Protein 4OIY (pdb70)

CATH classification: 1.10.220.20 (+1 more: 1.10.1000.11)

Organism: Saccharomyces cerevisiae (strain ATCC 204508 / S288c) (NCBI:txid559292)

InterPro domains:
  IPR000904 Sec7 domain [PF01369] (827-1010)
  IPR000904 Sec7 domain [PS50190] (820-1008)
  IPR000904 Sec7 domain [SM00222] (824-1010)
  IPR000904 Sec7 domain [cd00171] (827-1010)
  IPR015403 Mon2/Sec7/BIG1-like, HDS [PF09324] (1369-1449)
  IPR016024 Armadillo-type fold [SSF48371] (1346-1690)
  IPR023394 Sec7, C-terminal domain superfamily [G3DSA:1.10.1000.11] (903-1023)
  IPR032629 Mon2/Sec7/BIG1-like, dimerisation and cyclophilin-binding domain [PF16213] (226-427)
  IPR032691 Mon2/Sec7/BIG1-like, HUS domain [PF12783] (497-663)
  IPR035999 Sec7 domain superfamily [SSF48425] (818-1012)
  IPR046455 Sec7/BIG1-like, C-terminal domain [PF20252] (1823-1999)

Sequence (370 aa):
GSLKLRKTALSECIAIFNNKPKKAIPVLIKKGFLKDDSPISIAKWLLETEGLDMAAVGDYLGEGDDKNIAIMHAFVDEFDFTGMSIVDALRSFLQSFRLPGEGQKIDRFMLKFAERFVDQNPGVFSKADTAYVLSSYSLIMLNTDLHSSQIKNKMSLQEFLENNEGIDNGRDLPRDFLEGLFNEIANNEIRKTALSECIAIFNNKPKKAIPVLIKKGFLKDDSPISIAKWLLETEGLDMAAVGDYLGEGDDKNIAIMHAFVDEFDFTGMSIVDALRSFLQSFRLPGEGQKIDRFMLKFAERFVDQNPGVFSKADTAYVLSYSLIMLNTDLHSKNKMSLQEFLENNEGIDNGRDLPRDFLEGLFNEIANNEI

Radius of gyration: 22.68 Å; Cα contacts (8 Å, |Δi|>4): 488; chains: 2; bounding box: 66×49×53 Å

Structure (mmCIF, N/CA/C/O backbone):
data_4OIY
#
_entry.id   4OIY
#
_cell.length_a   48.647
_cell.length_b   68.961
_cell.length_c   59.605
_cell.angle_alpha   90.00
_cell.angle_beta   106.74
_cell.angle_gamma   90.00
#
_symmetry.space_group_name_H-M   'P 1 21 1'
#
loop_
_entity.id
_entity.type
_entity.pdbx_description
1 polymer 'Protein transport protein SEC7'
2 non-polymer 'MAGNESIUM ION'
3 water water
#
loop_
_atom_site.group_PDB
_atom_site.id
_atom_site.type_symbol
_atom_site.label_atom_id
_atom_site.label_alt_id
_atom_site.label_comp_id
_atom_site.label_asym_id
_atom_site.label_entity_id
_atom_site.label_seq_id
_atom_site.pdbx_PDB_ins_code
_atom_site.Cartn_x
_atom_site.Cartn_y
_atom_site.Cartn_z
_atom_site.occupancy
_atom_site.B_iso_or_equiv
_atom_site.auth_seq_id
_atom_site.auth_comp_id
_atom_site.auth_asym_id
_atom_site.auth_atom_id
_atom_site.pdbx_PDB_model_num
ATOM 1 N N . GLY A 1 3 ? -26.003 -2.336 16.085 1.00 32.34 822 GLY A N 1
ATOM 2 C CA . GLY A 1 3 ? -26.785 -1.209 15.482 1.00 31.98 822 GLY A CA 1
ATOM 3 C C . GLY A 1 3 ? -28.096 -0.947 16.209 1.00 31.21 822 GLY A C 1
ATOM 4 O O . GLY A 1 3 ? -28.080 -0.676 17.409 1.00 31.98 822 GLY A O 1
ATOM 5 N N . SER A 1 4 ? -29.238 -0.994 15.515 1.00 30.22 823 SER A N 1
ATOM 6 C CA . SER A 1 4 ? -29.324 -1.216 14.065 1.00 29.86 823 SER A CA 1
ATOM 7 C C . SER A 1 4 ? -29.111 0.070 13.268 1.00 29.91 823 SER A C 1
ATOM 8 O O . SER A 1 4 ? -28.939 0.023 12.044 1.00 29.64 823 SER A O 1
ATOM 11 N N . LEU A 1 5 ? -29.150 1.212 13.959 1.00 30.13 824 LEU A N 1
ATOM 12 C CA . LEU A 1 5 ? -28.827 2.508 13.369 1.00 30.46 824 LEU A CA 1
ATOM 13 C C . LEU A 1 5 ? -27.545 3.047 14.002 1.00 30.32 824 LEU A C 1
ATOM 14 O O . LEU A 1 5 ? -27.573 3.995 14.796 1.00 32.50 824 LEU A O 1
ATOM 19 N N . LYS A 1 6 ? -26.435 2.386 13.683 1.00 28.63 825 LYS A N 1
ATOM 20 C CA . LYS A 1 6 ? -25.101 2.917 13.915 1.00 27.40 825 LYS A CA 1
ATOM 21 C C . LYS A 1 6 ? -24.522 3.332 12.568 1.00 25.04 825 LYS A C 1
ATOM 22 O O . LYS A 1 6 ? -25.064 2.986 11.514 1.00 25.41 825 LYS A O 1
ATOM 28 N N . LEU A 1 7 ? -23.423 4.073 12.599 1.00 22.39 826 LEU A N 1
ATOM 29 C CA . LEU A 1 7 ? -22.789 4.547 11.368 1.00 21.33 826 LEU A CA 1
ATOM 30 C C . LEU A 1 7 ? -22.371 3.386 10.465 1.00 19.73 826 LEU A C 1
ATOM 31 O O . LEU A 1 7 ? -21.884 2.355 10.937 1.00 21.10 826 LEU A O 1
ATOM 36 N N . ARG A 1 8 ? -22.561 3.574 9.165 1.00 17.27 827 ARG A N 1
ATOM 37 C CA . ARG A 1 8 ? -22.100 2.622 8.162 1.00 16.53 827 ARG A CA 1
ATOM 38 C C . ARG A 1 8 ? -20.777 3.113 7.580 1.00 16.01 827 ARG A C 1
ATOM 39 O O . ARG A 1 8 ? -20.602 4.300 7.322 1.00 15.93 827 ARG A O 1
ATOM 47 N N . LYS A 1 9 ? -19.844 2.191 7.370 1.00 16.06 828 LYS A N 1
ATOM 48 C CA . LYS A 1 9 ? -18.569 2.508 6.736 1.00 16.13 828 LYS A CA 1
ATOM 49 C C . LYS A 1 9 ? -18.713 2.466 5.222 1.00 15.01 828 LYS A C 1
ATOM 50 O O . LYS A 1 9 ? -19.475 1.659 4.694 1.00 14.83 828 LYS A O 1
ATOM 56 N N . THR A 1 10 ? -17.968 3.313 4.511 1.00 14.41 829 THR A N 1
ATOM 57 C CA . THR A 1 10 ? -17.869 3.185 3.063 1.00 14.41 829 THR A CA 1
ATOM 58 C C . THR A 1 10 ? -17.168 1.875 2.707 1.00 14.52 829 THR A C 1
ATOM 59 O O . THR A 1 10 ? -16.461 1.296 3.535 1.00 14.64 829 THR A O 1
ATOM 63 N N . ALA A 1 11 ? -17.367 1.428 1.473 1.00 14.83 830 ALA A N 1
ATOM 64 C CA . ALA A 1 11 ? -16.697 0.242 0.946 1.00 14.92 830 ALA A CA 1
ATOM 65 C C . ALA A 1 11 ? -15.175 0.391 1.010 1.00 14.80 830 ALA A C 1
ATOM 66 O O . ALA A 1 11 ? -14.470 -0.550 1.384 1.00 14.88 830 ALA A O 1
ATOM 68 N N . LEU A 1 12 ? -14.677 1.572 0.655 1.00 14.08 831 LEU A N 1
ATOM 69 C CA . LEU A 1 12 ? -13.239 1.851 0.717 1.00 13.66 831 LEU A CA 1
ATOM 70 C C . LEU A 1 12 ? -12.728 1.787 2.151 1.00 13.85 831 LEU A C 1
ATOM 71 O O . LEU A 1 12 ? -11.657 1.242 2.394 1.00 13.17 831 LEU A O 1
ATOM 76 N N . SER A 1 13 ? -13.475 2.349 3.097 1.00 14.09 832 SER A N 1
ATOM 77 C CA . SER A 1 13 ? -13.057 2.321 4.501 1.00 14.87 832 SER A CA 1
ATOM 78 C C . SER A 1 13 ? -12.997 0.891 5.035 1.00 14.63 832 SER A C 1
ATOM 79 O O . SER A 1 13 ? -12.099 0.542 5.794 1.00 13.32 832 SER A O 1
ATOM 82 N N . GLU A 1 14 ? -13.933 0.052 4.607 1.00 14.84 833 GLU A N 1
ATOM 83 C CA . GLU A 1 14 ? -13.890 -1.368 4.950 1.00 15.58 833 GLU A CA 1
ATOM 84 C C . GLU A 1 14 ? -12.617 -2.034 4.419 1.00 14.70 833 GLU A C 1
ATOM 85 O O . GLU A 1 14 ? -11.982 -2.800 5.140 1.00 14.60 833 GLU A O 1
ATOM 91 N N . CYS A 1 15 ? -12.240 -1.722 3.182 1.00 14.29 834 CYS A N 1
ATOM 92 C CA . CYS A 1 15 ? -11.008 -2.259 2.579 1.00 14.49 834 CYS A CA 1
ATOM 93 C C . CYS A 1 15 ? -9.748 -1.765 3.292 1.00 13.17 834 CYS A C 1
ATOM 94 O O . CYS A 1 15 ? -8.769 -2.505 3.428 1.00 12.44 834 CYS A O 1
ATOM 97 N N . ILE A 1 16 ? -9.770 -0.509 3.728 1.00 12.05 835 ILE A N 1
ATOM 98 C CA . ILE A 1 16 ? -8.652 0.069 4.475 1.00 11.56 835 ILE A CA 1
ATOM 99 C C . ILE A 1 16 ? -8.506 -0.648 5.820 1.00 11.45 835 ILE A C 1
ATOM 100 O O . ILE A 1 16 ? -7.391 -0.926 6.268 1.00 10.76 835 ILE A O 1
ATOM 105 N N . ALA A 1 17 ? -9.627 -0.968 6.452 1.00 11.27 836 ALA A N 1
ATOM 106 C CA . ALA A 1 17 ? -9.589 -1.730 7.701 1.00 11.36 836 ALA A CA 1
ATOM 107 C C . ALA A 1 17 ? -8.977 -3.113 7.485 1.00 11.57 836 ALA A C 1
ATOM 108 O O . ALA A 1 17 ? -8.170 -3.572 8.304 1.00 11.51 836 ALA A O 1
ATOM 110 N N . ILE A 1 18 ? -9.341 -3.764 6.383 1.00 11.43 837 ILE A N 1
ATOM 111 C CA . ILE A 1 18 ? -8.764 -5.070 6.048 1.00 11.63 837 ILE A CA 1
ATOM 112 C C . ILE A 1 18 ? -7.259 -4.911 5.846 1.00 11.19 837 ILE A C 1
ATOM 113 O O . ILE A 1 18 ? -6.477 -5.713 6.355 1.00 10.98 837 ILE A O 1
ATOM 118 N N . PHE A 1 19 ? -6.853 -3.865 5.134 1.00 10.60 838 PHE A N 1
ATOM 119 C CA . PHE A 1 19 ? -5.423 -3.633 4.888 1.00 10.32 838 PHE A CA 1
ATOM 120 C C . PHE A 1 19 ? -4.664 -3.446 6.192 1.00 10.12 838 PHE A C 1
ATOM 121 O O . PHE A 1 19 ? -3.592 -4.006 6.381 1.00 10.25 838 PHE A O 1
ATOM 129 N N . ASN A 1 20 ? -5.205 -2.629 7.084 1.00 10.01 839 ASN A N 1
ATOM 130 C CA . ASN A 1 20 ? -4.511 -2.316 8.324 1.00 10.40 839 ASN A CA 1
ATOM 131 C C . ASN A 1 20 ? -4.392 -3.538 9.227 1.00 11.21 839 ASN A C 1
ATOM 132 O O . ASN A 1 20 ? -3.467 -3.623 10.031 1.00 11.76 839 ASN A O 1
ATOM 137 N N . ASN A 1 21 ? -5.319 -4.477 9.083 1.00 12.10 840 ASN A N 1
ATOM 138 C CA . ASN A 1 21 ? -5.270 -5.734 9.816 1.00 13.34 840 ASN A CA 1
ATOM 139 C C . ASN A 1 21 ? -4.276 -6.717 9.189 1.00 13.42 840 ASN A C 1
ATOM 140 O O . ASN A 1 21 ? -3.510 -7.375 9.897 1.00 13.39 840 ASN A O 1
ATOM 145 N N . LYS A 1 22 ? -4.314 -6.841 7.866 1.00 13.86 841 LYS A N 1
ATOM 146 C CA . LYS A 1 22 ? -3.407 -7.743 7.166 1.00 14.54 841 LYS A CA 1
ATOM 147 C C . LYS A 1 22 ? -3.254 -7.284 5.729 1.00 13.90 841 LYS A C 1
ATOM 148 O O . LYS A 1 22 ? -4.077 -7.620 4.888 1.00 13.93 841 LYS A O 1
ATOM 154 N N . PRO A 1 23 ? -2.194 -6.517 5.450 1.00 13.63 842 PRO A N 1
ATOM 155 C CA . PRO A 1 23 ? -2.003 -5.925 4.129 1.00 13.85 842 PRO A CA 1
ATOM 156 C C . PRO A 1 23 ? -2.169 -6.872 2.941 1.00 15.61 842 PRO A C 1
ATOM 157 O O . PRO A 1 23 ? -2.873 -6.534 1.993 1.00 14.90 842 PRO A O 1
ATOM 161 N N . LYS A 1 24 ? -1.547 -8.045 2.988 1.00 17.99 843 LYS A N 1
ATOM 162 C CA . LYS A 1 24 ? -1.607 -8.962 1.841 1.00 20.38 843 LYS A CA 1
ATOM 163 C C . LYS A 1 24 ? -3.035 -9.441 1.549 1.00 21.26 843 LYS A C 1
ATOM 164 O O . LYS A 1 24 ? -3.385 -9.690 0.398 1.00 22.11 843 LYS A O 1
ATOM 170 N N . LYS A 1 25 ? -3.857 -9.547 2.590 1.00 21.72 844 LYS A N 1
ATOM 171 C CA . LYS A 1 25 ? -5.258 -9.951 2.449 1.00 22.30 844 LYS A CA 1
ATOM 172 C C . LYS A 1 25 ? -6.108 -8.891 1.741 1.00 21.74 844 LYS A C 1
ATOM 173 O O . LYS A 1 25 ? -7.127 -9.218 1.129 1.00 21.43 844 LYS A O 1
ATOM 179 N N . ALA A 1 26 ? -5.702 -7.625 1.828 1.00 20.56 845 ALA A N 1
ATOM 180 C CA . ALA A 1 26 ? -6.479 -6.535 1.241 1.00 20.36 845 ALA A CA 1
ATOM 181 C C . ALA A 1 26 ? -6.317 -6.444 -0.271 1.00 19.99 845 ALA A C 1
ATOM 182 O O . ALA A 1 26 ? -7.212 -5.947 -0.954 1.00 19.24 845 ALA A O 1
ATOM 184 N N . ILE A 1 27 ? -5.173 -6.895 -0.790 1.00 19.99 846 ILE A N 1
ATOM 185 C CA . ILE A 1 27 ? -4.872 -6.707 -2.211 1.00 20.20 846 ILE A CA 1
ATOM 186 C C . ILE A 1 27 ? -5.927 -7.414 -3.066 1.00 20.32 846 ILE A C 1
ATOM 187 O O . ILE A 1 27 ? -6.581 -6.753 -3.869 1.00 19.08 846 ILE A O 1
ATOM 192 N N . PRO A 1 28 ? -6.129 -8.741 -2.861 1.00 21.11 847 PRO A N 1
ATOM 193 C CA . PRO A 1 28 ? -7.151 -9.421 -3.662 1.00 22.08 847 PRO A CA 1
ATOM 194 C C . PRO A 1 28 ? -8.573 -8.926 -3.417 1.00 21.93 847 PRO A C 1
ATOM 195 O O . PRO A 1 28 ? -9.419 -9.125 -4.283 1.00 23.11 847 PRO A O 1
ATOM 199 N N . VAL A 1 29 ? -8.840 -8.313 -2.261 1.00 21.83 848 VAL A N 1
ATOM 200 C CA . VAL A 1 29 ? -10.154 -7.716 -1.970 1.00 21.62 848 VAL A CA 1
ATOM 201 C C . VAL A 1 29 ? -10.336 -6.358 -2.651 1.00 21.23 848 VAL A C 1
ATOM 202 O O . VAL A 1 29 ? -11.422 -6.038 -3.129 1.00 21.23 848 VAL A O 1
ATOM 206 N N . LEU A 1 30 ? -9.277 -5.549 -2.679 1.00 20.27 849 LEU A N 1
ATOM 207 C CA . LEU A 1 30 ? -9.308 -4.263 -3.369 1.00 20.23 849 LEU A CA 1
ATOM 208 C C . LEU A 1 30 ? -9.550 -4.421 -4.875 1.00 20.51 849 LEU A C 1
ATOM 209 O O . LEU A 1 30 ? -10.246 -3.607 -5.475 1.00 20.89 849 LEU A O 1
ATOM 214 N N . ILE A 1 31 ? -8.964 -5.461 -5.469 1.00 22.06 850 ILE A N 1
ATOM 215 C CA . ILE A 1 31 ? -9.140 -5.738 -6.900 1.00 23.13 850 ILE A CA 1
ATOM 216 C C . ILE A 1 31 ? -10.571 -6.223 -7.153 1.00 23.97 850 ILE A C 1
ATOM 217 O O . ILE A 1 31 ? -11.262 -5.694 -8.019 1.00 24.19 850 ILE A O 1
ATOM 222 N N . LYS A 1 32 ? -11.003 -7.215 -6.374 1.00 25.38 851 LYS A N 1
ATOM 223 C CA . LYS A 1 32 ? -12.378 -7.738 -6.405 1.00 26.67 851 LYS A CA 1
ATOM 224 C C . LYS A 1 32 ? -13.401 -6.607 -6.400 1.00 27.14 851 LYS A C 1
ATOM 225 O O . LYS A 1 32 ? -14.345 -6.615 -7.191 1.00 27.16 851 LYS A O 1
ATOM 231 N N . LYS A 1 33 ? -13.197 -5.632 -5.516 1.00 27.94 852 LYS A N 1
ATOM 232 C CA . LYS A 1 33 ? -14.138 -4.525 -5.347 1.00 29.15 852 LYS A CA 1
ATOM 233 C C . LYS A 1 33 ? -13.879 -3.334 -6.273 1.00 29.05 852 LYS A C 1
ATOM 234 O O . LYS A 1 33 ? -14.634 -2.364 -6.254 1.00 30.28 852 LYS A O 1
ATOM 240 N N . GLY A 1 34 ? -12.819 -3.406 -7.077 1.00 29.11 853 GLY A N 1
ATOM 241 C CA . GLY A 1 34 ? -12.550 -2.402 -8.105 1.00 28.45 853 GLY A CA 1
ATOM 242 C C . GLY A 1 34 ? -11.739 -1.194 -7.667 1.00 28.98 853 GLY A C 1
ATOM 243 O O . GLY A 1 34 ? -11.571 -0.247 -8.439 1.00 28.99 853 GLY A O 1
ATOM 244 N N . PHE A 1 35 ? -11.232 -1.216 -6.438 1.00 28.06 854 PHE A N 1
ATOM 245 C CA . PHE A 1 35 ? -10.415 -0.111 -5.926 1.00 28.32 854 PHE A CA 1
ATOM 246 C C . PHE A 1 35 ? -8.972 -0.188 -6.411 1.00 28.54 854 PHE A C 1
ATOM 247 O O . PHE A 1 35 ? -8.245 0.803 -6.351 1.00 29.63 854 PHE A O 1
ATOM 255 N N . LEU A 1 36 ? -8.572 -1.365 -6.884 1.00 27.86 855 LEU A N 1
ATOM 256 C CA . LEU A 1 36 ? -7.208 -1.618 -7.326 1.00 27.59 855 LEU A CA 1
ATOM 257 C C . LEU A 1 36 ? -7.236 -2.319 -8.683 1.00 28.16 855 LEU A C 1
ATOM 258 O O . LEU A 1 36 ? -7.898 -3.345 -8.850 1.00 28.61 855 LEU A O 1
ATOM 263 N N . LYS A 1 37 ? -6.516 -1.755 -9.649 1.00 29.17 856 LYS A N 1
ATOM 264 C CA . LYS A 1 37 ? -6.525 -2.250 -11.028 1.00 29.42 856 LYS A CA 1
ATOM 265 C C . LYS A 1 37 ? -6.054 -3.700 -11.115 1.00 28.31 856 LYS A C 1
ATOM 266 O O . LYS A 1 37 ? -6.700 -4.543 -11.741 1.00 28.38 856 LYS A O 1
ATOM 272 N N . ASP A 1 38 ? -4.917 -3.974 -10.487 1.00 26.14 857 ASP A N 1
ATOM 273 C CA . ASP A 1 38 ? -4.323 -5.302 -10.487 1.00 24.97 857 ASP A CA 1
ATOM 274 C C . ASP A 1 38 ? -3.305 -5.376 -9.350 1.00 23.51 857 ASP A C 1
ATOM 275 O O . ASP A 1 38 ? -3.175 -4.424 -8.577 1.00 22.97 857 ASP A O 1
ATOM 280 N N . ASP A 1 39 ? -2.592 -6.491 -9.240 1.00 22.73 858 ASP A N 1
ATOM 281 C CA . ASP A 1 39 ? -1.597 -6.650 -8.177 1.00 21.82 858 ASP A CA 1
ATOM 282 C C . ASP A 1 39 ? -0.159 -6.371 -8.639 1.00 19.99 858 ASP A C 1
ATOM 283 O O . ASP A 1 39 ? 0.789 -6.872 -8.045 1.00 20.50 858 ASP A O 1
ATOM 288 N N . SER A 1 40 ? 0.006 -5.562 -9.683 1.00 19.03 859 SER A N 1
ATOM 289 C CA . SER A 1 40 ? 1.342 -5.176 -10.128 1.00 18.22 859 SER A CA 1
ATOM 290 C C . SER A 1 40 ? 1.973 -4.254 -9.085 1.00 17.41 859 SER A C 1
ATOM 291 O O . SER A 1 40 ? 1.254 -3.550 -8.376 1.00 17.08 859 SER A O 1
ATOM 294 N N . PRO A 1 41 ? 3.313 -4.260 -8.984 1.00 16.83 860 PRO A N 1
ATOM 295 C CA . PRO A 1 41 ? 3.971 -3.408 -7.990 1.00 16.12 860 PRO A CA 1
ATOM 296 C C . PRO A 1 41 ? 3.575 -1.944 -8.103 1.00 15.53 860 PRO A C 1
ATOM 297 O O . PRO A 1 41 ? 3.311 -1.298 -7.090 1.00 14.36 860 PRO A O 1
ATOM 301 N N . ILE A 1 42 ? 3.518 -1.421 -9.323 1.00 14.90 861 ILE A N 1
ATOM 302 C CA . ILE A 1 42 ? 3.186 -0.015 -9.524 1.00 15.37 861 ILE A CA 1
ATOM 303 C C . ILE A 1 42 ? 1.747 0.307 -9.093 1.00 14.86 861 ILE A C 1
ATOM 304 O O . ILE A 1 42 ? 1.514 1.329 -8.444 1.00 14.46 861 ILE A O 1
ATOM 309 N N . SER A 1 43 ? 0.794 -0.564 -9.423 1.00 14.49 862 SER A N 1
ATOM 310 C CA . SER A 1 43 ? -0.592 -0.343 -9.020 1.00 14.33 862 SER A CA 1
ATOM 311 C C . SER A 1 43 ? -0.721 -0.296 -7.505 1.00 12.84 862 SER A C 1
ATOM 312 O O . SER A 1 43 ? -1.358 0.605 -6.966 1.00 13.07 862 SER A O 1
ATOM 315 N N . ILE A 1 44 ? -0.086 -1.250 -6.835 1.00 12.22 863 ILE A N 1
ATOM 316 C CA . ILE A 1 44 ? -0.151 -1.312 -5.379 1.00 11.45 863 ILE A CA 1
ATOM 317 C C . ILE A 1 44 ? 0.564 -0.115 -4.741 1.00 11.21 863 ILE A C 1
ATOM 318 O O . ILE A 1 44 ? 0.025 0.512 -3.833 1.00 11.00 863 ILE A O 1
ATOM 323 N N . ALA A 1 45 ? 1.768 0.201 -5.212 1.00 11.01 864 ALA A N 1
ATOM 324 C CA . ALA A 1 45 ? 2.514 1.361 -4.703 1.00 11.19 864 ALA A CA 1
ATOM 325 C C . ALA A 1 45 ? 1.713 2.660 -4.819 1.00 11.27 864 ALA A C 1
ATOM 326 O O . ALA A 1 45 ? 1.662 3.455 -3.883 1.00 10.90 864 ALA A O 1
ATOM 328 N N . LYS A 1 46 ? 1.080 2.875 -5.969 1.00 11.76 865 LYS A N 1
ATOM 329 C CA . LYS A 1 46 ? 0.293 4.085 -6.165 1.00 12.49 865 LYS A CA 1
ATOM 330 C C . LYS A 1 46 ? -0.880 4.151 -5.184 1.00 12.24 865 LYS A C 1
ATOM 331 O O . LYS A 1 46 ? -1.158 5.209 -4.608 1.00 12.87 865 LYS A O 1
ATOM 337 N N . TRP A 1 47 ? -1.550 3.020 -4.976 1.00 12.15 866 TRP A N 1
ATOM 338 C CA . TRP A 1 47 ? -2.663 2.959 -4.025 1.00 12.15 866 TRP A CA 1
ATOM 339 C C . TRP A 1 47 ? -2.206 3.278 -2.592 1.00 12.03 866 TRP A C 1
ATOM 340 O O . TRP A 1 47 ? -2.876 4.021 -1.870 1.00 12.15 866 TRP A O 1
ATOM 351 N N . LEU A 1 48 ? -1.057 2.745 -2.187 1.00 11.93 867 LEU A N 1
ATOM 352 C CA . LEU A 1 48 ? -0.500 3.060 -0.867 1.00 12.59 867 LEU A CA 1
ATOM 353 C C . LEU A 1 48 ? -0.306 4.567 -0.683 1.00 13.51 867 LEU A C 1
ATOM 354 O O . LEU A 1 48 ? -0.645 5.116 0.370 1.00 13.85 867 LEU A O 1
ATOM 359 N N . LEU A 1 49 ? 0.206 5.238 -1.713 1.00 14.22 868 LEU A N 1
ATOM 360 C CA . LEU A 1 49 ? 0.521 6.669 -1.619 1.00 15.29 868 LEU A CA 1
ATOM 361 C C . LEU A 1 49 ? -0.682 7.593 -1.787 1.00 16.79 868 LEU A C 1
ATOM 362 O O . LEU A 1 49 ? -0.694 8.707 -1.252 1.00 17.49 868 LEU A O 1
ATOM 367 N N . GLU A 1 50 ? -1.692 7.134 -2.517 1.00 18.16 869 GLU A N 1
ATOM 368 C CA . GLU A 1 50 ? -2.863 7.961 -2.829 1.00 19.54 869 GLU A CA 1
ATOM 369 C C . GLU A 1 50 ? -3.946 7.874 -1.747 1.00 18.77 869 GLU A C 1
ATOM 370 O O . GLU A 1 50 ? -4.759 8.791 -1.594 1.00 19.82 869 GLU A O 1
ATOM 376 N N . THR A 1 51 ? -3.949 6.784 -0.987 1.00 16.67 870 THR A N 1
ATOM 377 C CA . THR A 1 51 ? -5.067 6.469 -0.098 1.00 15.89 870 THR A CA 1
ATOM 378 C C . THR A 1 51 ? -4.844 6.971 1.323 1.00 15.92 870 THR A C 1
ATOM 379 O O . THR A 1 51 ? -3.877 6.590 1.969 1.00 15.47 870 THR A O 1
ATOM 383 N N . GLU A 1 52 ? -5.763 7.798 1.820 1.00 16.20 871 GLU A N 1
ATOM 384 C CA . GLU A 1 52 ? -5.687 8.311 3.181 1.00 16.41 871 GLU A CA 1
ATOM 385 C C . GLU A 1 52 ? -6.203 7.266 4.153 1.00 15.08 871 GLU A C 1
ATOM 386 O O . GLU A 1 52 ? -7.076 6.491 3.808 1.00 14.87 871 GLU A O 1
ATOM 392 N N . GLY A 1 53 ? -5.663 7.251 5.368 1.00 13.96 872 GLY A N 1
ATOM 393 C CA . GLY A 1 53 ? -6.183 6.390 6.416 1.00 13.48 872 GLY A CA 1
ATOM 394 C C . GLY A 1 53 ? -5.460 5.072 6.590 1.00 12.57 872 GLY A C 1
ATOM 395 O O . GLY A 1 53 ? -5.862 4.263 7.422 1.00 12.92 872 GLY A O 1
ATOM 396 N N . LEU A 1 54 ? -4.402 4.841 5.808 1.00 12.18 873 LEU A N 1
ATOM 397 C CA . LEU A 1 54 ? -3.604 3.636 5.985 1.00 11.93 873 LEU A CA 1
ATOM 398 C C . LEU A 1 54 ? -2.698 3.820 7.191 1.00 11.90 873 LEU A C 1
ATOM 399 O O . LEU A 1 54 ? -2.163 4.909 7.415 1.00 12.26 873 LEU A O 1
ATOM 404 N N . ASP A 1 55 ? -2.557 2.761 7.978 1.00 11.80 874 ASP A N 1
ATOM 405 C CA . ASP A 1 55 ? -1.687 2.792 9.142 1.00 11.97 874 ASP A CA 1
ATOM 406 C C . ASP A 1 55 ? -0.237 2.771 8.656 1.00 11.87 874 ASP A C 1
ATOM 407 O O . ASP A 1 55 ? 0.161 1.873 7.930 1.00 10.98 874 ASP A O 1
ATOM 412 N N . MET A 1 56 ? 0.546 3.772 9.049 1.00 12.22 875 MET A N 1
ATOM 413 C CA . MET A 1 56 ? 1.907 3.894 8.533 1.00 12.77 875 MET A CA 1
ATOM 414 C C . MET A 1 56 ? 2.801 2.743 8.943 1.00 11.27 875 MET A C 1
ATOM 415 O O . MET A 1 56 ? 3.729 2.401 8.217 1.00 10.08 875 MET A O 1
ATOM 420 N N . ALA A 1 57 ? 2.529 2.156 10.101 1.00 10.42 876 ALA A N 1
ATOM 421 C CA . ALA A 1 57 ? 3.285 0.989 10.536 1.00 9.87 876 ALA A CA 1
ATOM 422 C C . ALA A 1 57 ? 2.905 -0.242 9.727 1.00 9.38 876 ALA A C 1
ATOM 423 O O . ALA A 1 57 ? 3.769 -1.033 9.361 1.00 9.17 876 ALA A O 1
ATOM 425 N N . ALA A 1 58 ? 1.616 -0.399 9.427 1.00 8.87 877 ALA A N 1
ATOM 426 C CA . ALA A 1 58 ? 1.188 -1.495 8.576 1.00 8.70 877 ALA A CA 1
ATOM 427 C C . ALA A 1 58 ? 1.799 -1.356 7.179 1.00 8.45 877 ALA A C 1
ATOM 428 O O . ALA A 1 58 ? 2.270 -2.338 6.603 1.00 8.51 877 ALA A O 1
ATOM 430 N N . VAL A 1 59 ? 1.819 -0.138 6.643 1.00 8.33 878 VAL A N 1
ATOM 431 C CA . VAL A 1 59 ? 2.414 0.105 5.324 1.00 8.47 878 VAL A CA 1
ATOM 432 C C . VAL A 1 59 ? 3.909 -0.219 5.351 1.00 8.53 878 VAL A C 1
ATOM 433 O O . VAL A 1 59 ? 4.417 -0.901 4.466 1.00 8.53 878 VAL A O 1
ATOM 437 N N . GLY A 1 60 ? 4.617 0.274 6.361 1.00 8.88 879 GLY A N 1
ATOM 438 C CA . GLY A 1 60 ? 6.054 0.053 6.436 1.00 9.23 879 GLY A CA 1
ATOM 439 C C . GLY A 1 60 ? 6.392 -1.419 6.559 1.00 9.42 879 GLY A C 1
ATOM 440 O O . GLY A 1 60 ? 7.330 -1.912 5.932 1.00 9.84 879 GLY A O 1
ATOM 441 N N . ASP A 1 61 ? 5.632 -2.132 7.378 1.00 9.94 880 ASP A N 1
ATOM 442 C CA . ASP A 1 61 ? 5.872 -3.559 7.559 1.00 10.34 880 ASP A CA 1
ATOM 443 C C . ASP A 1 61 ? 5.593 -4.325 6.263 1.00 10.00 880 ASP A C 1
ATOM 444 O O . ASP A 1 61 ? 6.323 -5.251 5.927 1.00 10.23 880 ASP A O 1
ATOM 449 N N . TYR A 1 62 ? 4.568 -3.914 5.524 1.00 9.62 881 TYR A N 1
ATOM 450 C CA . TYR A 1 62 ? 4.216 -4.532 4.249 1.00 9.73 881 TYR A CA 1
ATOM 451 C C . TYR A 1 62 ? 5.322 -4.302 3.216 1.00 10.15 881 TYR A C 1
ATOM 452 O O . TYR A 1 62 ? 5.754 -5.232 2.546 1.00 9.79 881 TYR A O 1
ATOM 461 N N . LEU A 1 63 ? 5.785 -3.065 3.108 1.00 10.16 882 LEU A N 1
ATOM 462 C CA . LEU A 1 63 ? 6.862 -2.737 2.181 1.00 10.69 882 LEU A CA 1
ATOM 463 C C . LEU A 1 63 ? 8.185 -3.378 2.577 1.00 11.38 882 LEU A C 1
ATOM 464 O O . LEU A 1 63 ? 9.047 -3.607 1.717 1.00 11.71 882 LEU A O 1
ATOM 469 N N . GLY A 1 64 ? 8.339 -3.657 3.869 1.00 12.24 883 GLY A N 1
ATOM 470 C CA . GLY A 1 64 ? 9.576 -4.197 4.409 1.00 13.00 883 GLY A CA 1
ATOM 471 C C . GLY A 1 64 ? 9.694 -5.707 4.403 1.00 14.31 883 GLY A C 1
ATOM 472 O O . GLY A 1 64 ? 10.754 -6.218 4.752 1.00 14.30 883 GLY A O 1
ATOM 473 N N . GLU A 1 65 ? 8.636 -6.424 4.019 1.00 15.27 884 GLU A N 1
ATOM 474 C CA . GLU A 1 65 ? 8.653 -7.889 4.066 1.00 17.07 884 GLU A CA 1
ATOM 475 C C . GLU A 1 65 ? 9.819 -8.420 3.237 1.00 17.44 884 GLU A C 1
ATOM 476 O O . GLU A 1 65 ? 10.095 -7.916 2.145 1.00 17.21 884 GLU A O 1
ATOM 482 N N . GLY A 1 66 ? 10.495 -9.435 3.770 1.00 18.36 885 GLY A N 1
ATOM 483 C CA . GLY A 1 66 ? 11.585 -10.118 3.078 1.00 18.82 885 GLY A CA 1
ATOM 484 C C . GLY A 1 66 ? 11.049 -11.167 2.120 1.00 19.61 885 GLY A C 1
ATOM 485 O O . GLY A 1 66 ? 11.286 -12.366 2.297 1.00 21.49 885 GLY A O 1
ATOM 486 N N . ASP A 1 67 ? 10.302 -10.699 1.125 1.00 19.35 886 ASP A N 1
ATOM 487 C CA . ASP A 1 67 ? 9.780 -11.513 0.034 1.00 19.51 886 ASP A CA 1
ATOM 488 C C . ASP A 1 67 ? 9.970 -10.672 -1.220 1.00 18.78 886 ASP A C 1
ATOM 489 O O . ASP A 1 67 ? 9.764 -9.462 -1.186 1.00 17.54 886 ASP A O 1
ATOM 494 N N . ASP A 1 68 ? 10.367 -11.304 -2.317 1.00 17.92 887 ASP A N 1
ATOM 495 C CA . ASP A 1 68 ? 10.734 -10.563 -3.522 1.00 18.18 887 ASP A CA 1
ATOM 496 C C . ASP A 1 68 ? 9.589 -9.722 -4.100 1.00 17.75 887 ASP A C 1
ATOM 497 O O . ASP A 1 68 ? 9.842 -8.654 -4.650 1.00 17.34 887 ASP A O 1
ATOM 502 N N . LYS A 1 69 ? 8.343 -10.184 -3.972 1.00 17.26 888 LYS A N 1
ATOM 503 C CA . LYS A 1 69 ? 7.190 -9.393 -4.431 1.00 17.56 888 LYS A CA 1
ATOM 504 C C . LYS A 1 69 ? 7.019 -8.107 -3.622 1.00 16.14 888 LYS A C 1
ATOM 505 O O . LYS A 1 69 ? 6.735 -7.051 -4.180 1.00 15.89 888 LYS A O 1
ATOM 511 N N . ASN A 1 70 ? 7.207 -8.189 -2.311 1.00 14.53 889 ASN A N 1
ATOM 512 C CA . ASN A 1 70 ? 7.088 -7.007 -1.461 1.00 13.75 889 ASN A CA 1
ATOM 513 C C . ASN A 1 70 ? 8.243 -6.054 -1.731 1.00 12.99 889 ASN A C 1
ATOM 514 O O . ASN A 1 70 ? 8.070 -4.837 -1.722 1.00 12.15 889 ASN A O 1
ATOM 519 N N . ILE A 1 71 ? 9.424 -6.615 -1.981 1.00 12.50 890 ILE A N 1
ATOM 520 C CA . ILE A 1 71 ? 10.581 -5.796 -2.339 1.00 12.00 890 ILE A CA 1
ATOM 521 C C . ILE A 1 71 ? 10.282 -5.017 -3.625 1.00 11.96 890 ILE A C 1
ATOM 522 O O . ILE A 1 71 ? 10.589 -3.832 -3.723 1.00 11.50 890 ILE A O 1
ATOM 527 N N . ALA A 1 72 ? 9.670 -5.680 -4.598 1.00 11.95 891 ALA A N 1
ATOM 528 C CA . ALA A 1 72 ? 9.297 -5.041 -5.861 1.00 11.92 891 ALA A CA 1
ATOM 529 C C . ALA A 1 72 ? 8.294 -3.902 -5.648 1.00 11.56 891 ALA A C 1
ATOM 530 O O . ALA A 1 72 ? 8.426 -2.835 -6.257 1.00 11.79 891 ALA A O 1
ATOM 532 N N . ILE A 1 73 ? 7.319 -4.120 -4.768 1.00 11.11 892 ILE A N 1
ATOM 533 C CA . ILE A 1 73 ? 6.339 -3.086 -4.426 1.00 10.52 892 ILE A CA 1
ATOM 534 C C . ILE A 1 73 ? 7.047 -1.910 -3.758 1.00 10.34 892 ILE A C 1
ATOM 535 O O . ILE A 1 73 ? 6.743 -0.755 -4.049 1.00 10.27 892 ILE A O 1
ATOM 540 N N . MET A 1 74 ? 7.970 -2.200 -2.847 1.00 9.97 893 MET A N 1
ATOM 541 C CA . MET A 1 74 ? 8.717 -1.142 -2.176 1.00 10.08 893 MET A CA 1
ATOM 542 C C . MET A 1 74 ? 9.541 -0.337 -3.178 1.00 10.10 893 MET A C 1
ATOM 543 O O . MET A 1 74 ? 9.611 0.876 -3.079 1.00 9.66 893 MET A O 1
ATOM 548 N N . HIS A 1 75 ? 10.167 -1.010 -4.141 1.00 10.68 894 HIS A N 1
ATOM 549 C CA . HIS A 1 75 ? 10.928 -0.286 -5.152 1.00 11.28 894 HIS A CA 1
ATOM 550 C C . HIS A 1 75 ? 10.020 0.641 -5.964 1.00 10.92 894 HIS A C 1
ATOM 551 O O . HIS A 1 75 ? 10.372 1.804 -6.222 1.00 10.98 894 HIS A O 1
ATOM 558 N N . ALA A 1 76 ? 8.843 0.139 -6.328 1.00 10.74 895 ALA A N 1
ATOM 559 C CA . ALA A 1 76 ? 7.851 0.960 -7.033 1.00 10.44 895 ALA A CA 1
ATOM 560 C C . ALA A 1 76 ? 7.387 2.136 -6.173 1.00 10.46 895 ALA A C 1
ATOM 561 O O . ALA A 1 76 ? 7.164 3.223 -6.672 1.00 1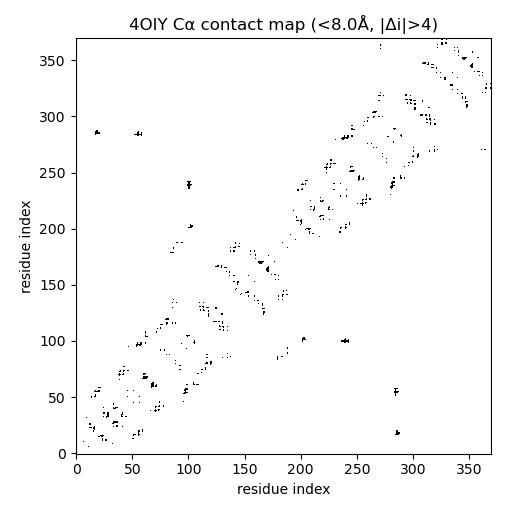0.69 895 ALA A O 1
ATOM 563 N N . PHE A 1 77 ? 7.239 1.906 -4.880 1.00 10.12 896 PHE A N 1
ATOM 564 C CA . PHE A 1 77 ? 6.813 2.946 -3.944 1.00 9.87 896 PHE A CA 1
ATOM 565 C C . PHE A 1 77 ? 7.824 4.098 -3.961 1.00 10.10 896 PHE A C 1
ATOM 566 O O . PHE A 1 77 ? 7.447 5.256 -4.129 1.00 10.33 896 PHE A O 1
ATOM 574 N N . VAL A 1 78 ? 9.106 3.769 -3.819 1.00 10.25 897 VAL A N 1
ATOM 575 C CA . VAL A 1 78 ? 10.165 4.784 -3.868 1.00 10.44 897 VAL A CA 1
ATOM 576 C C . VAL A 1 78 ? 10.175 5.471 -5.236 1.00 11.40 897 VAL A C 1
ATOM 577 O O . VAL A 1 78 ? 10.373 6.676 -5.313 1.00 11.16 897 VAL A O 1
ATOM 581 N N . ASP A 1 79 ? 9.928 4.709 -6.298 1.00 12.67 898 ASP A N 1
ATOM 582 C CA . ASP A 1 79 ? 9.930 5.264 -7.660 1.00 14.13 898 ASP A CA 1
ATOM 583 C C . ASP A 1 79 ? 8.854 6.320 -7.894 1.00 14.02 898 ASP A C 1
ATOM 584 O O . ASP A 1 79 ? 8.980 7.112 -8.829 1.00 14.82 898 ASP A O 1
ATOM 589 N N . GLU A 1 80 ? 7.796 6.320 -7.082 1.00 13.67 899 GLU A N 1
ATOM 590 C CA . GLU A 1 80 ? 6.725 7.319 -7.196 1.00 13.89 899 GLU A CA 1
ATOM 591 C C . GLU A 1 80 ? 7.108 8.695 -6.653 1.00 13.69 899 GLU A C 1
ATOM 592 O O . GLU A 1 80 ? 6.447 9.686 -6.954 1.00 14.11 899 GLU A O 1
ATOM 598 N N . PHE A 1 81 ? 8.174 8.763 -5.867 1.00 12.77 900 PHE A N 1
ATOM 599 C CA . PHE A 1 81 ? 8.607 10.028 -5.289 1.00 12.59 900 PHE A CA 1
ATOM 600 C C . PHE A 1 81 ? 9.376 10.849 -6.308 1.00 12.93 900 PHE A C 1
ATOM 601 O O . PHE A 1 81 ? 10.163 10.305 -7.099 1.00 13.26 900 PHE A O 1
ATOM 609 N N . ASP A 1 82 ? 9.144 12.158 -6.280 1.00 13.71 901 ASP A N 1
ATOM 610 C CA . ASP A 1 82 ? 9.932 13.089 -7.067 1.00 14.55 901 ASP A CA 1
ATOM 611 C C . ASP A 1 82 ? 10.827 13.875 -6.125 1.00 14.13 901 ASP A C 1
ATOM 612 O O . ASP A 1 82 ? 10.369 14.786 -5.447 1.00 14.97 901 ASP A O 1
ATOM 617 N N . PHE A 1 83 ? 12.103 13.497 -6.079 1.00 12.83 902 PHE A N 1
ATOM 618 C CA . PHE A 1 83 ? 13.102 14.187 -5.261 1.00 12.58 902 PHE A CA 1
ATOM 619 C C . PHE A 1 83 ? 13.890 15.224 -6.053 1.00 12.89 902 PHE A C 1
ATOM 620 O O . PHE A 1 83 ? 14.841 15.797 -5.533 1.00 12.41 902 PHE A O 1
ATOM 628 N N . THR A 1 84 ? 13.505 15.475 -7.301 1.00 13.77 903 THR A N 1
ATOM 629 C CA . THR A 1 84 ? 14.285 16.373 -8.156 1.00 14.89 903 THR A CA 1
ATOM 630 C C . THR A 1 84 ? 14.386 17.773 -7.542 1.00 15.13 903 THR A C 1
ATOM 631 O O . THR A 1 84 ? 13.380 18.388 -7.216 1.00 15.42 903 THR A O 1
ATOM 635 N N . GLY A 1 85 ? 15.616 18.254 -7.361 1.00 15.47 904 GLY A N 1
ATOM 636 C CA . GLY A 1 85 ? 15.866 19.598 -6.832 1.00 15.99 904 GLY A CA 1
ATOM 637 C C . GLY A 1 85 ? 15.775 19.772 -5.323 1.00 15.74 904 GLY A C 1
ATOM 638 O O . GLY A 1 85 ? 16.012 20.868 -4.807 1.00 17.16 904 GLY A O 1
ATOM 639 N N . MET A 1 86 ? 15.425 18.709 -4.605 1.00 15.50 905 MET A N 1
ATOM 640 C CA . MET A 1 86 ? 15.319 18.761 -3.143 1.00 14.87 905 MET A CA 1
ATOM 641 C C . MET A 1 86 ? 16.673 18.544 -2.506 1.00 13.14 905 MET A C 1
ATOM 642 O O . MET A 1 86 ? 17.489 17.804 -3.047 1.00 12.54 905 MET A O 1
ATOM 647 N N . SER A 1 87 ? 16.899 19.139 -1.336 1.00 11.83 906 SER A N 1
ATOM 648 C CA . SER A 1 87 ? 18.043 18.736 -0.523 1.00 11.29 906 SER A CA 1
ATOM 649 C C . SER A 1 87 ? 17.818 17.292 -0.077 1.00 10.65 906 SER A C 1
ATOM 650 O O . SER A 1 87 ? 16.682 16.806 -0.052 1.00 10.62 906 SER A O 1
ATOM 653 N N . ILE A 1 88 ? 18.896 16.603 0.274 1.00 9.87 907 ILE A N 1
ATOM 654 C CA . ILE A 1 88 ? 18.743 15.232 0.752 1.00 9.81 907 ILE A CA 1
ATOM 655 C C . ILE A 1 88 ? 17.869 15.189 2.012 1.00 9.49 907 ILE A C 1
ATOM 656 O O . ILE A 1 88 ? 17.120 14.219 2.211 1.00 9.34 907 ILE A O 1
ATOM 661 N N . VAL A 1 89 ? 17.916 16.242 2.834 1.00 9.44 908 VAL A N 1
ATOM 662 C CA . VAL A 1 89 ? 17.045 16.307 4.017 1.00 9.46 908 VAL A CA 1
ATOM 663 C C . VAL A 1 89 ? 15.566 16.434 3.633 1.00 9.83 908 VAL A C 1
ATOM 664 O O . VAL A 1 89 ? 14.720 15.758 4.204 1.00 9.51 908 VAL A O 1
ATOM 668 N N . ASP A 1 90 ? 15.250 17.291 2.672 1.00 10.37 909 ASP A N 1
ATOM 669 C CA . ASP A 1 90 ? 13.864 17.442 2.254 1.00 11.16 909 ASP A CA 1
ATOM 670 C C . ASP A 1 90 ? 13.338 16.168 1.607 1.00 10.55 909 ASP A C 1
ATOM 671 O O . ASP A 1 90 ? 12.193 15.775 1.833 1.00 10.43 909 ASP A O 1
ATOM 676 N N . ALA A 1 91 ? 14.193 15.495 0.844 1.00 10.10 910 ALA A N 1
ATOM 677 C CA . ALA A 1 91 ? 13.831 14.205 0.258 1.00 10.14 910 ALA A CA 1
ATOM 678 C C . ALA A 1 91 ? 13.586 13.154 1.331 1.00 10.05 910 ALA A C 1
ATOM 679 O O . ALA A 1 91 ? 12.576 12.470 1.303 1.00 9.49 910 ALA A O 1
ATOM 681 N N . LEU A 1 92 ? 14.498 13.065 2.293 1.00 10.17 911 LEU A N 1
ATOM 682 C CA . LEU A 1 92 ? 14.346 12.133 3.412 1.00 10.74 911 LEU A CA 1
ATOM 683 C C . LEU A 1 92 ? 13.079 12.414 4.231 1.00 11.10 911 LEU A C 1
ATOM 684 O O . LEU A 1 92 ? 12.394 11.481 4.671 1.00 10.70 911 L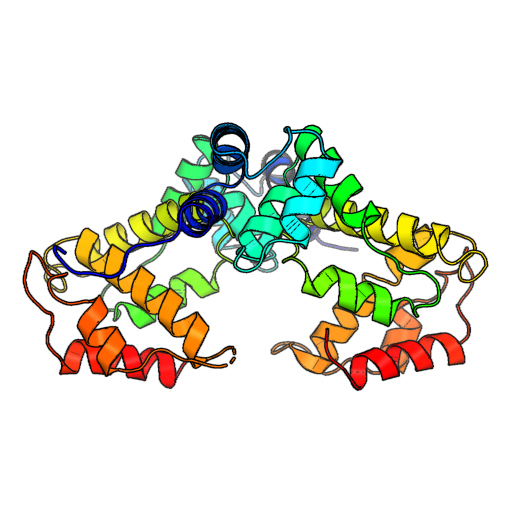EU A O 1
ATOM 689 N N . ARG A 1 93 ? 12.767 13.693 4.450 1.00 11.36 912 ARG A N 1
ATOM 690 C CA . ARG A 1 93 ? 11.581 14.060 5.224 1.00 12.38 912 ARG A CA 1
ATOM 691 C C . ARG A 1 93 ? 10.323 13.590 4.500 1.00 12.15 912 ARG A C 1
ATOM 692 O O . ARG A 1 93 ? 9.440 12.972 5.104 1.00 12.16 912 ARG A O 1
ATOM 700 N N . SER A 1 94 ? 10.251 13.867 3.203 1.00 11.88 913 SER A N 1
ATOM 701 C CA . SER A 1 94 ? 9.121 13.442 2.388 1.00 12.32 913 SER A CA 1
ATOM 702 C C . SER A 1 94 ? 8.957 11.922 2.433 1.00 11.37 913 SER A C 1
ATOM 703 O O . SER A 1 94 ? 7.862 11.406 2.634 1.00 11.98 913 SER A O 1
ATOM 706 N N . PHE A 1 95 ? 10.071 11.220 2.284 1.00 10.48 914 PHE A N 1
ATOM 707 C CA . PHE A 1 95 ? 10.074 9.764 2.249 1.00 10.03 914 PHE A CA 1
ATOM 708 C C . PHE A 1 95 ? 9.694 9.143 3.603 1.00 10.02 914 PHE A C 1
ATOM 709 O O . PHE A 1 95 ? 8.763 8.340 3.688 1.00 9.81 914 PHE A O 1
ATOM 717 N N . LEU A 1 96 ? 10.412 9.508 4.658 1.00 10.35 915 LEU A N 1
ATOM 718 C CA . LEU A 1 96 ? 10.231 8.845 5.955 1.00 11.13 915 LEU A CA 1
ATOM 719 C C . LEU A 1 96 ? 8.942 9.214 6.672 1.00 11.76 915 LEU A C 1
ATOM 720 O O . LEU A 1 96 ? 8.532 8.505 7.581 1.00 12.11 915 LEU A O 1
ATOM 725 N N . GLN A 1 97 ? 8.296 10.305 6.268 1.00 12.24 916 GLN A N 1
ATOM 726 C CA . GLN A 1 97 ? 7.015 10.680 6.865 1.00 12.78 916 GLN A CA 1
ATOM 727 C C . GLN A 1 97 ? 5.841 9.971 6.165 1.00 12.40 916 GLN A C 1
ATOM 728 O O . GLN A 1 97 ? 4.670 10.180 6.533 1.00 13.20 916 GLN A O 1
ATOM 734 N N . SER A 1 98 ? 6.141 9.130 5.169 1.00 11.94 917 SER A N 1
ATOM 735 C CA . SER A 1 98 ? 5.103 8.390 4.427 1.00 11.78 917 SER A CA 1
ATOM 736 C C . SER A 1 98 ? 4.871 6.939 4.885 1.00 11.57 917 SER A C 1
ATOM 737 O O . SER A 1 98 ? 3.929 6.291 4.424 1.00 11.99 917 SER A O 1
ATOM 740 N N . PHE A 1 99 ? 5.739 6.422 5.749 1.00 11.00 918 PHE A N 1
ATOM 741 C CA . PHE A 1 99 ? 5.615 5.073 6.304 1.00 10.84 918 PHE A CA 1
ATOM 742 C C . PHE A 1 99 ? 6.517 4.980 7.538 1.00 10.78 918 PHE A C 1
ATOM 743 O O . PHE A 1 99 ? 7.382 5.827 7.746 1.00 11.05 918 PHE A O 1
ATOM 751 N N . ARG A 1 100 ? 6.307 3.957 8.361 1.00 10.56 919 ARG A N 1
ATOM 752 C CA . ARG A 1 100 ? 7.209 3.678 9.478 1.00 11.04 919 ARG A CA 1
ATOM 753 C C . ARG A 1 100 ? 8.241 2.631 9.099 1.00 11.42 919 ARG A C 1
ATOM 754 O O . ARG A 1 100 ? 7.890 1.529 8.685 1.00 11.23 919 ARG A O 1
ATOM 762 N N . LEU A 1 101 ? 9.523 2.974 9.239 1.00 12.35 920 LEU A N 1
ATOM 763 C CA . LEU A 1 101 ? 10.587 2.010 9.006 1.00 13.17 920 LEU A CA 1
ATOM 764 C C . LEU A 1 101 ? 10.406 0.808 9.925 1.00 13.79 920 LEU A C 1
ATOM 765 O O . LEU A 1 101 ? 10.108 0.994 11.107 1.00 13.54 920 LEU A O 1
ATOM 770 N N . PRO A 1 102 ? 10.569 -0.415 9.380 1.00 14.83 921 PRO A N 1
ATOM 771 C CA . PRO A 1 102 ? 10.585 -1.621 10.212 1.00 15.36 921 PRO A CA 1
ATOM 772 C C . PRO A 1 102 ? 11.767 -1.645 11.160 1.00 15.44 921 PRO A C 1
ATOM 773 O O . PRO A 1 102 ? 12.645 -0.769 11.112 1.00 15.98 921 PRO A O 1
ATOM 777 N N . GLY A 1 103 ? 11.796 -2.681 11.987 1.00 15.41 922 GLY A N 1
ATOM 778 C CA . GLY A 1 103 ? 12.777 -2.801 13.040 1.00 15.39 922 GLY A CA 1
ATOM 779 C C . GLY A 1 103 ? 14.112 -3.354 12.604 1.00 15.27 922 GLY A C 1
ATOM 780 O O . GLY A 1 103 ? 15.148 -2.826 12.998 1.00 15.63 922 GLY A O 1
ATOM 781 N N . GLU A 1 104 ? 14.114 -4.416 11.811 1.00 15.30 923 GLU A N 1
ATOM 782 C CA . GLU A 1 104 ? 15.377 -5.103 11.551 1.00 15.67 923 GLU A CA 1
ATOM 783 C C . GLU A 1 104 ? 16.219 -4.349 10.539 1.00 14.70 923 GLU A C 1
ATOM 784 O O . GLU A 1 104 ? 15.710 -3.767 9.572 1.00 13.46 923 GLU A O 1
ATOM 790 N N . GLY A 1 105 ? 17.515 -4.340 10.808 1.00 13.70 924 GLY A N 1
ATOM 791 C CA . GLY A 1 105 ? 18.449 -3.562 10.034 1.00 13.64 924 GLY A CA 1
ATOM 792 C C . GLY A 1 105 ? 18.477 -3.914 8.567 1.00 13.57 924 GLY A C 1
ATOM 793 O O . GLY A 1 105 ? 18.623 -3.031 7.717 1.00 12.09 924 GLY A O 1
ATOM 794 N N . GLN A 1 106 ? 18.359 -5.199 8.237 1.00 13.94 925 GLN A N 1
ATOM 795 C CA . GLN A 1 106 ? 18.448 -5.593 6.834 1.00 14.49 925 GLN A CA 1
ATOM 796 C C . GLN A 1 106 ? 17.283 -5.027 6.016 1.00 13.47 925 GLN A C 1
ATOM 797 O O . GLN A 1 106 ? 17.457 -4.702 4.850 1.00 13.00 925 GLN A O 1
ATOM 803 N N . LYS A 1 107 ? 16.124 -4.889 6.642 1.00 12.97 926 LYS A N 1
ATOM 804 C CA . LYS A 1 107 ? 14.965 -4.281 5.991 1.00 12.69 926 LYS A CA 1
ATOM 805 C C . LYS A 1 107 ? 15.189 -2.791 5.798 1.00 11.60 926 LYS A C 1
ATOM 806 O O . LYS A 1 107 ? 14.966 -2.258 4.709 1.00 11.20 926 LYS A O 1
ATOM 812 N N . ILE A 1 108 ? 15.621 -2.118 6.855 1.00 10.59 927 ILE A N 1
ATOM 813 C CA . ILE A 1 108 ? 15.929 -0.700 6.773 1.00 9.91 927 ILE A CA 1
ATOM 814 C C . ILE A 1 108 ? 16.905 -0.445 5.633 1.00 9.67 927 ILE A C 1
ATOM 815 O O . ILE A 1 108 ? 16.696 0.462 4.829 1.00 9.41 927 ILE A O 1
ATOM 820 N N . ASP A 1 109 ? 17.950 -1.262 5.546 1.00 9.54 928 ASP A N 1
ATOM 821 C CA . ASP A 1 109 ? 18.970 -1.080 4.523 1.00 9.87 928 ASP A CA 1
ATOM 822 C C . ASP A 1 109 ? 18.377 -1.132 3.108 1.00 9.55 928 ASP A C 1
ATOM 823 O O . ASP A 1 109 ? 18.816 -0.397 2.224 1.00 9.58 928 ASP A O 1
ATOM 828 N N . ARG A 1 110 ? 17.401 -2.009 2.891 1.00 9.67 929 ARG A N 1
ATOM 829 C CA . ARG A 1 110 ? 16.714 -2.084 1.592 1.00 9.98 929 ARG A CA 1
ATOM 830 C C . ARG A 1 110 ? 16.025 -0.759 1.248 1.00 9.51 929 ARG A C 1
ATOM 831 O O . ARG A 1 110 ? 16.175 -0.246 0.127 1.00 9.20 929 ARG A O 1
ATOM 839 N N . PHE A 1 111 ? 15.271 -0.207 2.198 1.00 9.34 930 PHE A N 1
ATOM 840 C CA . PHE A 1 111 ? 14.621 1.095 2.002 1.00 9.21 930 PHE A CA 1
ATOM 841 C C . PHE A 1 111 ? 15.640 2.187 1.698 1.00 8.89 930 PHE A C 1
ATOM 842 O O . PHE A 1 111 ? 15.460 2.976 0.760 1.00 8.92 930 PHE A O 1
ATOM 850 N N . MET A 1 112 ? 16.697 2.258 2.504 1.00 8.82 931 MET A N 1
ATOM 851 C CA . MET A 1 112 ? 17.606 3.388 2.432 1.00 9.14 931 MET A CA 1
ATOM 852 C C . MET A 1 112 ? 18.493 3.310 1.206 1.00 9.17 931 MET A C 1
ATOM 853 O O . MET A 1 112 ? 18.853 4.348 0.649 1.00 8.64 931 MET A O 1
ATOM 858 N N . LEU A 1 113 ? 18.823 2.096 0.757 1.00 9.17 932 LEU A N 1
ATOM 859 C CA . LEU A 1 113 ? 19.584 1.958 -0.490 1.00 9.76 932 LEU A CA 1
ATOM 860 C C . LEU A 1 113 ? 18.753 2.389 -1.691 1.00 9.35 932 LEU A C 1
ATOM 861 O O . LEU A 1 113 ? 19.258 3.092 -2.570 1.00 9.17 932 LEU A O 1
ATOM 866 N N . LYS A 1 114 ? 17.483 1.992 -1.728 1.00 9.13 933 LYS A N 1
ATOM 867 C CA . LYS A 1 114 ? 16.609 2.394 -2.826 1.00 9.13 933 LYS A CA 1
ATOM 868 C C . LYS A 1 114 ? 16.355 3.900 -2.800 1.00 8.55 933 LYS A C 1
ATOM 869 O O . LYS A 1 114 ? 16.356 4.548 -3.847 1.00 8.17 933 LYS A O 1
ATOM 875 N N . PHE A 1 115 ? 16.133 4.455 -1.610 1.00 8.17 934 PHE A N 1
ATOM 876 C CA . PHE A 1 115 ? 16.029 5.905 -1.461 1.00 8.25 934 PHE A CA 1
ATOM 877 C C . PHE A 1 115 ? 17.261 6.599 -2.038 1.00 8.30 934 PHE A C 1
ATOM 878 O O . PHE A 1 115 ? 17.137 7.537 -2.828 1.00 8.17 934 PHE A O 1
ATOM 886 N N . ALA A 1 116 ? 18.443 6.131 -1.651 1.00 8.34 935 ALA A N 1
ATOM 887 C CA . ALA A 1 116 ? 19.698 6.749 -2.093 1.00 8.86 935 ALA A CA 1
ATOM 888 C C . ALA A 1 116 ? 19.821 6.683 -3.606 1.00 9.46 935 ALA A C 1
ATOM 889 O O . ALA A 1 116 ? 20.211 7.657 -4.243 1.00 9.16 935 ALA A O 1
ATOM 891 N N . GLU A 1 117 ? 19.486 5.539 -4.183 1.00 10.39 936 GLU A N 1
ATOM 892 C CA . GLU A 1 117 ? 19.565 5.371 -5.631 1.00 11.39 936 GLU A CA 1
ATOM 893 C C . GLU A 1 117 ? 18.629 6.329 -6.358 1.00 11.35 936 GLU A C 1
ATOM 894 O O . GLU A 1 117 ? 19.022 6.955 -7.347 1.00 11.31 936 GLU A O 1
ATOM 900 N N . ARG A 1 118 ? 17.410 6.467 -5.854 1.00 11.16 937 ARG A N 1
ATOM 901 C CA . ARG A 1 118 ? 16.419 7.366 -6.450 1.00 11.53 937 ARG A CA 1
ATOM 902 C C . ARG A 1 118 ? 16.886 8.799 -6.302 1.00 10.96 937 ARG A C 1
ATOM 903 O O . ARG A 1 118 ? 16.812 9.587 -7.247 1.00 10.46 937 ARG A O 1
ATOM 911 N N . PHE A 1 119 ? 17.372 9.151 -5.116 1.00 10.12 938 PHE A N 1
ATOM 912 C CA . PHE A 1 119 ? 17.823 10.523 -4.898 1.00 10.01 938 PHE A CA 1
ATOM 913 C C . PHE A 1 119 ? 18.942 10.904 -5.864 1.00 10.50 938 PHE A C 1
ATOM 914 O O . PHE A 1 119 ? 18.910 11.986 -6.464 1.00 10.32 938 PHE A O 1
ATOM 922 N N . VAL A 1 120 ? 19.926 10.032 -6.029 1.00 10.80 939 VAL A N 1
ATOM 923 C CA . VAL A 1 120 ? 21.042 10.379 -6.917 1.00 11.73 939 VAL A CA 1
ATOM 924 C C . VAL A 1 120 ? 20.615 10.367 -8.384 1.00 12.43 939 VAL A C 1
ATOM 925 O O . VAL A 1 120 ? 21.120 11.166 -9.173 1.00 12.68 939 VAL A O 1
ATOM 929 N N . ASP A 1 121 ? 19.679 9.495 -8.745 1.00 13.69 940 ASP A N 1
ATOM 930 C CA . ASP A 1 121 ? 19.192 9.421 -10.129 1.00 15.12 940 ASP A CA 1
ATOM 931 C C . ASP A 1 121 ? 18.534 10.730 -10.536 1.00 15.40 940 ASP A C 1
ATOM 932 O O . ASP A 1 121 ? 18.694 11.196 -11.673 1.00 15.80 940 ASP A O 1
ATOM 937 N N . GLN A 1 122 ? 17.817 11.331 -9.599 1.00 15.09 941 GLN A N 1
ATOM 938 C CA . GLN A 1 122 ? 17.048 12.536 -9.867 1.00 15.30 941 GLN A CA 1
ATOM 939 C C . GLN A 1 122 ? 17.823 13.807 -9.582 1.00 14.97 941 GLN A C 1
ATOM 940 O O . GLN A 1 122 ? 17.382 14.897 -9.947 1.00 15.77 941 GLN A O 1
ATOM 946 N N . ASN A 1 123 ? 18.963 13.674 -8.915 1.00 14.12 942 ASN A N 1
ATOM 947 C CA . ASN A 1 123 ? 19.817 14.816 -8.621 1.00 13.86 942 ASN A CA 1
ATOM 948 C C . ASN A 1 123 ? 21.251 14.520 -9.019 1.00 14.03 942 ASN A C 1
ATOM 949 O O . ASN A 1 123 ? 22.134 14.425 -8.169 1.00 13.19 942 ASN A O 1
ATOM 954 N N . PRO A 1 124 ? 21.491 14.376 -10.332 1.00 14.77 943 PRO A N 1
ATOM 955 C CA . PRO A 1 124 ? 22.841 14.089 -10.794 1.00 15.33 943 PRO A CA 1
ATOM 956 C C . PRO A 1 124 ? 23.798 15.210 -10.398 1.00 15.64 943 PRO A C 1
ATOM 957 O O . PRO A 1 124 ? 23.409 16.381 -10.367 1.00 15.88 943 PRO A O 1
ATOM 961 N N . GLY A 1 125 ? 25.025 14.846 -10.062 1.00 16.05 944 GLY A N 1
ATOM 962 C CA . GLY A 1 125 ? 26.027 15.845 -9.707 1.00 16.49 944 GLY A CA 1
ATOM 963 C C . GLY A 1 125 ? 26.000 16.361 -8.275 1.00 16.78 944 GLY A C 1
ATOM 964 O O . GLY A 1 125 ? 26.867 17.141 -7.904 1.00 18.08 944 GLY A O 1
ATOM 965 N N . VAL A 1 126 ? 25.024 15.961 -7.455 1.00 16.34 945 VAL A N 1
ATOM 966 C CA . VAL A 1 126 ? 25.093 16.293 -6.030 1.00 15.92 945 VAL A CA 1
ATOM 967 C C . VAL A 1 126 ? 26.169 15.408 -5.413 1.00 16.29 945 VAL A C 1
ATOM 968 O O . VAL A 1 126 ? 27.149 15.901 -4.851 1.00 17.35 945 VAL A O 1
ATOM 972 N N . PHE A 1 127 ? 25.975 14.099 -5.536 1.00 16.39 946 PHE A N 1
ATOM 973 C CA . PHE A 1 127 ? 26.950 13.117 -5.092 1.00 16.90 946 PHE A CA 1
ATOM 974 C C . PHE A 1 127 ? 27.366 12.279 -6.288 1.00 18.36 946 PHE A C 1
ATOM 975 O O . PHE A 1 127 ? 26.547 11.976 -7.153 1.00 19.55 946 PHE A O 1
ATOM 983 N N . SER A 1 128 ? 28.630 11.882 -6.313 1.00 19.82 947 SER A N 1
ATOM 984 C CA . SER A 1 128 ? 29.141 11.011 -7.367 1.00 20.70 947 SER A CA 1
ATOM 985 C C . SER A 1 128 ? 28.660 9.561 -7.225 1.00 20.19 947 SER A C 1
ATOM 986 O O . SER A 1 128 ? 28.566 8.832 -8.217 1.00 20.94 947 SER A O 1
ATOM 989 N N . LYS A 1 129 ? 28.345 9.151 -5.995 1.00 18.83 948 LYS A N 1
ATOM 990 C CA . LYS A 1 129 ? 27.989 7.766 -5.696 1.00 17.80 948 LYS A CA 1
ATOM 991 C C . LYS A 1 129 ? 26.747 7.708 -4.820 1.00 15.85 948 LYS A C 1
ATOM 992 O O . LYS A 1 129 ? 26.597 8.509 -3.892 1.00 15.15 948 LYS A O 1
ATOM 998 N N . ALA A 1 130 ? 25.874 6.746 -5.096 1.00 14.14 949 ALA A N 1
ATOM 999 C CA . ALA A 1 130 ? 24.730 6.483 -4.226 1.00 12.97 949 ALA A CA 1
ATOM 1000 C C . ALA A 1 130 ? 25.151 6.110 -2.800 1.00 12.05 949 ALA A C 1
ATOM 1001 O O . ALA A 1 130 ? 24.437 6.408 -1.849 1.00 11.15 949 ALA A O 1
ATOM 1003 N N . ASP A 1 131 ? 26.311 5.477 -2.644 1.00 11.89 950 ASP A N 1
ATOM 1004 C CA . ASP A 1 131 ? 26.776 5.044 -1.320 1.00 11.78 950 ASP A CA 1
ATOM 1005 C C . ASP A 1 131 ? 26.926 6.252 -0.394 1.00 10.66 950 ASP A C 1
ATOM 1006 O O . ASP A 1 131 ? 26.698 6.151 0.799 1.00 10.14 950 ASP A O 1
ATOM 1011 N N . THR A 1 132 ? 27.296 7.398 -0.955 1.00 10.02 951 THR A N 1
ATOM 1012 C CA . THR A 1 132 ? 27.414 8.627 -0.169 1.00 9.87 951 THR A CA 1
ATOM 1013 C C . THR A 1 132 ? 26.054 9.050 0.373 1.00 9.36 951 THR A C 1
ATOM 1014 O O . THR A 1 132 ? 25.926 9.348 1.554 1.00 9.03 951 THR A O 1
ATOM 1018 N N . ALA A 1 133 ? 25.039 9.055 -0.489 1.00 9.13 952 ALA A N 1
ATOM 1019 C CA . ALA A 1 133 ? 23.686 9.401 -0.061 1.00 8.78 952 ALA A CA 1
ATOM 1020 C C . ALA A 1 133 ? 23.138 8.375 0.938 1.00 8.76 952 ALA A C 1
ATOM 1021 O O . ALA A 1 133 ? 22.454 8.729 1.894 1.00 8.89 952 ALA A O 1
ATOM 1023 N N . TYR A 1 134 ? 23.461 7.105 0.710 1.00 8.78 953 TYR A N 1
ATOM 1024 C CA . TYR A 1 134 ? 23.056 6.009 1.582 1.00 8.77 953 TYR A CA 1
ATOM 1025 C C . TYR A 1 134 ? 23.568 6.216 3.005 1.00 8.48 953 TYR A C 1
ATOM 1026 O O . TYR A 1 134 ? 22.792 6.263 3.947 1.00 8.54 953 TYR A O 1
ATOM 1035 N N . VAL A 1 135 ? 24.884 6.365 3.166 1.00 8.36 954 VAL A N 1
ATOM 1036 C CA . VAL A 1 135 ? 25.431 6.510 4.516 1.00 8.44 954 VAL A CA 1
ATOM 1037 C C . VAL A 1 135 ? 25.032 7.825 5.170 1.00 8.06 954 VAL A C 1
ATOM 1038 O O . VAL A 1 135 ? 24.800 7.883 6.380 1.00 8.56 954 VAL A O 1
ATOM 1042 N N . LEU A 1 136 ? 24.942 8.886 4.369 1.00 7.96 955 LEU A N 1
ATOM 1043 C CA . LEU A 1 136 ? 24.546 10.184 4.893 1.00 7.93 955 LEU A CA 1
ATOM 1044 C C . LEU A 1 136 ? 23.130 10.127 5.451 1.00 8.13 955 LEU A C 1
ATOM 1045 O O . LEU A 1 136 ? 22.839 10.760 6.458 1.00 7.99 955 LEU A O 1
ATOM 1050 N N . SER A 1 137 ? 22.261 9.345 4.809 1.00 8.27 956 SER A N 1
ATOM 1051 C CA A SER A 1 137 ? 20.878 9.222 5.262 0.50 8.46 956 SER A CA 1
ATOM 1052 C CA B SER A 1 137 ? 20.871 9.215 5.253 0.50 8.48 956 SER A CA 1
ATOM 1053 C C . SER A 1 137 ? 20.789 8.656 6.679 1.00 8.63 956 SER A C 1
ATOM 1054 O O . SER A 1 137 ? 19.991 9.114 7.476 1.00 8.46 956 SER A O 1
ATOM 1059 N N . TYR A 1 138 ? 21.622 7.666 7.006 1.00 9.08 957 TYR A N 1
ATOM 1060 C CA . TYR A 1 138 ? 21.642 7.141 8.378 1.00 9.54 957 TYR A CA 1
ATOM 1061 C C . TYR A 1 138 ? 22.131 8.171 9.387 1.00 9.44 957 TYR A C 1
ATOM 1062 O O . TYR A 1 138 ? 21.605 8.275 10.488 1.00 9.58 957 TYR A O 1
ATOM 1071 N N . SER A 1 139 ? 23.134 8.950 8.991 1.00 9.70 958 SER A N 1
ATOM 1072 C CA . SER A 1 139 ? 23.653 9.986 9.869 1.00 9.80 958 SER A CA 1
ATOM 1073 C C . SER A 1 139 ? 22.592 11.055 10.124 1.00 9.65 958 SER A C 1
ATOM 1074 O O . SER A 1 139 ? 22.492 11.585 11.229 1.00 9.57 958 SER A O 1
ATOM 1077 N N . LEU A 1 140 ? 21.800 11.357 9.100 1.00 9.49 959 LEU A N 1
ATOM 1078 C CA . LEU A 1 140 ? 20.735 12.339 9.218 1.00 9.52 959 LEU A CA 1
ATOM 1079 C C . LEU A 1 140 ? 19.607 11.819 10.094 1.00 9.77 959 LEU A C 1
ATOM 1080 O O . LEU A 1 140 ? 19.046 12.576 10.876 1.00 9.56 959 LEU A O 1
ATOM 1085 N N . ILE A 1 141 ? 19.273 10.535 9.973 1.00 10.25 960 ILE A N 1
ATOM 1086 C CA . ILE A 1 141 ? 18.250 9.938 10.839 1.00 10.88 960 ILE A CA 1
ATOM 1087 C C . ILE A 1 141 ? 18.700 9.986 12.298 1.00 11.53 960 ILE A C 1
ATOM 1088 O O . ILE A 1 141 ? 17.917 10.324 13.195 1.00 11.43 960 ILE A O 1
ATOM 1093 N N . MET A 1 142 ? 19.965 9.670 12.540 1.00 12.27 961 MET A N 1
ATOM 1094 C CA . MET A 1 142 ? 20.502 9.698 13.909 1.00 13.35 961 MET A CA 1
ATOM 1095 C C . MET A 1 142 ? 20.523 11.112 14.477 1.00 12.77 961 MET A C 1
ATOM 1096 O O . MET A 1 142 ? 20.209 11.324 15.640 1.00 12.49 961 MET A O 1
ATOM 1101 N N . LEU A 1 143 ? 20.904 12.077 13.647 1.00 11.81 962 LEU A N 1
ATOM 1102 C CA . LEU A 1 143 ? 20.932 13.474 14.064 1.00 11.78 962 LEU A CA 1
ATOM 1103 C C . LEU A 1 143 ? 19.529 13.905 14.439 1.00 12.03 962 LEU A C 1
ATOM 1104 O O . LEU A 1 143 ? 19.324 14.554 15.464 1.00 11.73 962 LEU A O 1
ATOM 1109 N N . ASN A 1 144 ? 18.564 13.527 13.606 1.00 12.34 963 ASN A N 1
ATOM 1110 C CA . ASN A 1 144 ? 17.167 13.888 13.829 1.00 13.11 963 ASN A CA 1
ATOM 1111 C C . ASN A 1 144 ? 16.676 13.377 15.174 1.00 13.84 963 ASN A C 1
ATOM 1112 O O . ASN A 1 144 ? 16.046 14.110 15.932 1.00 14.61 963 ASN A O 1
ATOM 1117 N N . THR A 1 145 ? 16.983 12.118 15.459 1.00 14.57 964 THR A N 1
ATOM 1118 C CA . THR A 1 145 ? 16.646 11.510 16.743 1.00 15.41 964 THR A CA 1
ATOM 1119 C C . THR A 1 145 ? 17.326 12.243 17.899 1.00 15.58 964 THR A C 1
ATOM 1120 O O . THR A 1 145 ? 16.665 12.628 18.864 1.00 15.65 964 THR A O 1
ATOM 1124 N N . ASP A 1 146 ? 18.634 12.461 17.800 1.00 15.67 965 ASP A N 1
ATOM 1125 C CA . ASP A 1 146 ? 19.380 13.048 18.919 1.00 16.23 965 ASP A CA 1
ATOM 1126 C C . ASP A 1 146 ? 19.020 14.506 19.170 1.00 16.49 965 ASP A C 1
ATOM 1127 O O . ASP A 1 146 ? 19.118 14.970 20.297 1.00 17.15 965 ASP A O 1
ATOM 1132 N N . LEU A 1 147 ? 18.594 15.232 18.140 1.00 16.16 966 LEU A N 1
ATOM 1133 C CA . LEU A 1 147 ? 18.181 16.617 18.342 1.00 16.75 966 LEU A CA 1
ATOM 1134 C C . LEU A 1 147 ? 16.759 16.731 18.889 1.00 17.96 966 LEU A C 1
ATOM 1135 O O . LEU A 1 147 ? 16.486 17.625 19.697 1.00 19.28 966 LEU A O 1
ATOM 1140 N N . HIS A 1 148 ? 15.864 15.834 18.471 1.00 18.73 967 HIS A N 1
ATOM 1141 C CA . HIS A 1 148 ? 14.428 16.007 18.713 1.00 19.72 967 HIS A CA 1
ATOM 1142 C C . HIS A 1 148 ? 13.727 14.947 19.569 1.00 21.30 967 HIS A C 1
ATOM 1143 O O . HIS A 1 148 ? 12.694 15.245 20.172 1.00 23.52 967 HIS A O 1
ATOM 1150 N N . SER A 1 149 ? 14.255 13.726 19.615 1.00 22.35 968 SER A N 1
ATOM 1151 C CA . SER A 1 149 ? 13.521 12.592 20.196 1.00 24.16 968 SER A CA 1
ATOM 1152 C C . SER A 1 149 ? 14.179 11.969 21.418 1.00 23.94 968 SER A C 1
ATOM 1153 O O . SER A 1 149 ? 13.487 11.584 22.371 1.00 24.63 968 SER A O 1
ATOM 1156 N N . SER A 1 150 ? 15.502 11.851 21.386 1.00 23.67 969 SER A N 1
ATOM 1157 C CA . SER A 1 150 ? 16.218 10.982 22.321 1.00 24.18 969 SER A CA 1
ATOM 1158 C C . SER A 1 150 ? 16.030 11.387 23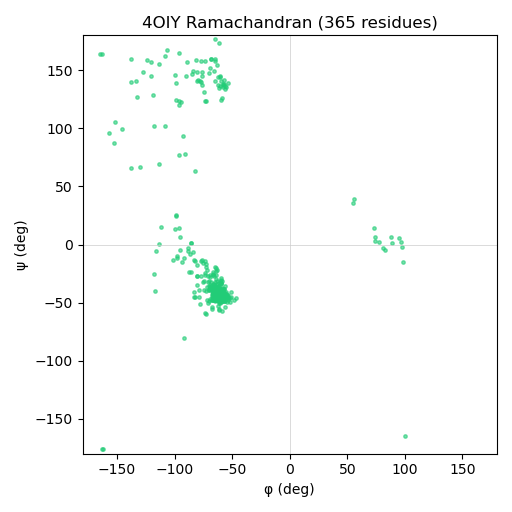.776 1.00 25.37 969 SER A C 1
ATOM 1159 O O . SER A 1 150 ? 16.117 12.564 24.123 1.00 25.23 969 SER A O 1
ATOM 1162 N N . GLN A 1 151 ? 15.771 10.382 24.606 1.00 27.21 970 GLN A N 1
ATOM 1163 C CA . GLN A 1 151 ? 15.662 10.545 26.048 1.00 28.27 970 GLN A CA 1
ATOM 1164 C C . GLN A 1 151 ? 16.941 10.082 26.752 1.00 27.61 970 GLN A C 1
ATOM 1165 O O . GLN A 1 151 ? 17.135 10.368 27.937 1.00 27.43 970 GLN A O 1
ATOM 1171 N N . ILE A 1 152 ? 17.805 9.372 26.026 1.00 26.54 971 ILE A N 1
ATOM 1172 C CA . ILE A 1 152 ? 18.977 8.710 26.617 1.00 26.09 971 ILE A CA 1
ATOM 1173 C C . ILE A 1 152 ? 20.330 9.236 26.115 1.00 24.85 971 ILE A C 1
ATOM 1174 O O . ILE A 1 152 ? 21.378 8.813 26.603 1.00 25.29 971 ILE A O 1
ATOM 1179 N N . LYS A 1 153 ? 20.309 10.140 25.140 1.00 23.61 972 LYS A N 1
ATOM 1180 C CA . LYS A 1 153 ? 21.527 10.779 24.651 1.00 22.74 972 LYS A CA 1
ATOM 1181 C C . LYS A 1 153 ? 21.343 12.283 24.686 1.00 20.44 972 LYS A C 1
ATOM 1182 O O . LYS A 1 153 ? 20.226 12.773 24.511 1.00 18.86 972 LYS A O 1
ATOM 1188 N N . ASN A 1 154 ? 22.439 13.003 24.922 1.00 19.60 973 ASN A N 1
ATOM 1189 C CA . ASN A 1 154 ? 22.467 14.448 24.743 1.00 19.11 973 ASN A CA 1
ATOM 1190 C C . ASN A 1 154 ? 22.346 14.819 23.266 1.00 18.26 973 ASN A C 1
ATOM 1191 O O . ASN A 1 154 ? 22.621 14.005 22.378 1.00 18.48 973 ASN A O 1
ATOM 1196 N N . LYS A 1 155 ? 21.946 16.055 23.011 1.00 17.12 974 LYS A N 1
ATOM 1197 C CA . LYS A 1 155 ? 21.900 16.575 21.649 1.00 16.83 974 LYS A CA 1
ATOM 1198 C C . LYS A 1 155 ? 23.256 16.435 20.974 1.00 16.07 974 LYS A C 1
ATOM 1199 O O . LYS A 1 155 ? 24.292 16.730 21.566 1.00 16.06 974 LYS A O 1
ATOM 1205 N N . MET A 1 156 ? 23.232 15.977 19.726 1.00 14.93 975 MET A N 1
ATOM 1206 C CA . MET A 1 156 ? 24.431 15.855 18.911 1.00 14.82 975 MET A CA 1
ATOM 1207 C C . MET A 1 156 ? 24.870 17.241 18.449 1.00 14.06 975 MET A C 1
ATOM 1208 O O . MET A 1 156 ? 24.062 18.010 17.938 1.00 14.47 975 MET A O 1
ATOM 1213 N N . SER A 1 157 ? 26.149 17.551 18.623 1.00 13.46 976 SER A N 1
ATOM 1214 C CA . SER A 1 157 ? 26.688 18.834 18.189 1.00 13.00 976 SER A CA 1
ATOM 1215 C C . SER A 1 157 ? 26.980 18.783 16.705 1.00 12.56 976 SER A C 1
ATOM 1216 O O . SER A 1 157 ? 27.153 17.705 16.133 1.00 12.38 976 SER A O 1
ATOM 1219 N N . LEU A 1 158 ? 27.046 19.951 16.086 1.00 12.28 977 LEU A N 1
ATOM 1220 C CA . LEU A 1 158 ? 27.477 20.029 14.696 1.00 12.08 977 LEU A CA 1
ATOM 1221 C C . LEU A 1 158 ? 28.848 19.381 14.511 1.00 12.01 977 LEU A C 1
ATOM 1222 O O . LEU A 1 158 ? 29.047 18.631 13.564 1.00 11.54 977 LEU A O 1
ATOM 1227 N N . GLN A 1 159 ? 29.789 19.646 15.413 1.00 12.06 978 GLN A N 1
ATOM 1228 C CA . GLN A 1 159 ? 31.107 19.025 15.312 1.00 12.36 978 GLN A CA 1
ATOM 1229 C C . GLN A 1 159 ? 31.012 17.501 15.217 1.00 12.54 978 GLN A C 1
ATOM 1230 O O . GLN A 1 159 ? 31.662 16.884 14.371 1.00 12.68 978 GLN A O 1
ATOM 1236 N N . GLU A 1 160 ? 30.190 16.895 16.070 1.00 12.67 979 GLU A N 1
ATOM 1237 C CA . GLU A 1 160 ? 30.015 15.446 16.059 1.00 12.89 979 GLU A CA 1
ATOM 1238 C C . GLU A 1 160 ? 29.399 14.948 14.753 1.00 12.11 979 GLU A C 1
ATOM 1239 O O . GLU A 1 160 ? 29.794 13.906 14.235 1.00 11.86 979 GLU A O 1
ATOM 1245 N N . PHE A 1 161 ? 28.447 15.704 14.221 1.00 11.53 980 PHE A N 1
ATOM 1246 C CA . PHE A 1 161 ? 27.817 15.368 12.943 1.00 11.06 980 PHE A CA 1
ATOM 1247 C C . PHE A 1 161 ? 28.850 15.380 11.803 1.00 11.40 980 PHE A C 1
ATOM 1248 O O . PHE A 1 161 ? 28.864 14.483 10.959 1.00 11.40 980 PHE A O 1
ATOM 1256 N N . LEU A 1 162 ? 29.724 16.382 11.790 1.00 11.48 981 LEU A N 1
ATOM 1257 C CA . LEU A 1 162 ? 30.824 16.438 10.825 1.00 11.47 981 LEU A CA 1
ATOM 1258 C C . LEU A 1 162 ? 31.729 15.224 10.953 1.00 11.90 981 LEU A C 1
ATOM 1259 O O . LEU A 1 162 ? 32.075 14.590 9.953 1.00 11.74 981 LEU A O 1
ATOM 1264 N N . GLU A 1 163 ? 32.096 14.875 12.186 1.00 12.32 982 GLU A N 1
ATOM 1265 C CA . GLU A 1 163 ? 32.966 13.718 12.418 1.00 12.98 982 GLU A CA 1
ATOM 1266 C C . GLU A 1 163 ? 32.351 12.410 11.913 1.00 12.60 982 GLU A C 1
ATOM 1267 O O . GLU A 1 163 ? 33.038 11.570 11.322 1.00 12.77 982 GLU A O 1
ATOM 1273 N N . ASN A 1 164 ? 31.053 12.264 12.139 1.00 12.58 983 ASN A N 1
ATOM 1274 C CA . ASN A 1 164 ? 30.326 11.0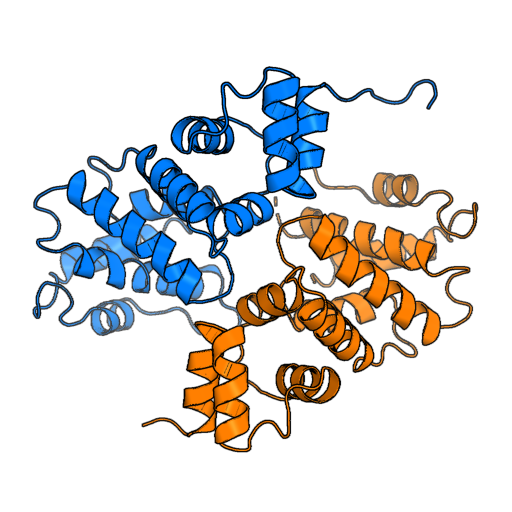51 11.776 1.00 12.58 983 ASN A CA 1
ATOM 1275 C C . ASN A 1 164 ? 30.281 10.803 10.267 1.00 12.39 983 ASN A C 1
ATOM 1276 O O . ASN A 1 164 ? 30.037 9.678 9.824 1.00 13.28 983 ASN A O 1
ATOM 1281 N N . ASN A 1 165 ? 30.530 11.846 9.483 1.00 11.77 984 ASN A N 1
ATOM 1282 C CA . ASN A 1 165 ? 30.502 11.740 8.029 1.00 11.66 984 ASN A CA 1
ATOM 1283 C C . ASN A 1 165 ? 31.866 11.887 7.367 1.00 11.81 984 ASN A C 1
ATOM 1284 O O . ASN A 1 165 ? 31.954 12.065 6.152 1.00 11.43 984 ASN A O 1
ATOM 1289 N N . GLU A 1 166 ? 32.934 11.782 8.148 1.00 12.64 985 GLU A N 1
ATOM 1290 C CA . GLU A 1 166 ? 34.274 11.857 7.575 1.00 13.67 985 GLU A CA 1
ATOM 1291 C C . GLU A 1 166 ? 34.447 10.805 6.483 1.00 13.02 985 GLU A C 1
ATOM 1292 O O . GLU A 1 166 ? 34.048 9.651 6.645 1.00 12.80 985 GLU A O 1
ATOM 1298 N N . GLY A 1 167 ? 35.004 11.234 5.356 1.00 12.78 986 GLY A N 1
ATOM 1299 C CA . GLY A 1 167 ? 35.404 10.338 4.284 1.00 12.90 986 GLY A CA 1
ATOM 1300 C C . GLY A 1 167 ? 34.324 9.797 3.367 1.00 12.77 986 GLY A C 1
ATOM 1301 O O . GLY A 1 167 ? 34.631 9.012 2.473 1.00 12.64 986 GLY A O 1
ATOM 1302 N N . ILE A 1 168 ? 33.070 10.204 3.553 1.00 12.47 987 ILE A N 1
ATOM 1303 C CA . ILE A 1 168 ? 31.964 9.531 2.862 1.00 12.40 987 ILE A CA 1
ATOM 1304 C C . ILE A 1 168 ? 31.802 9.890 1.387 1.00 13.46 987 ILE A C 1
ATOM 1305 O O . ILE A 1 168 ? 31.092 9.192 0.669 1.00 12.83 987 ILE A O 1
ATOM 1310 N N . ASP A 1 169 ? 32.457 10.958 0.931 1.00 14.90 988 ASP A N 1
ATOM 1311 C CA . ASP A 1 169 ? 32.371 11.360 -0.473 1.00 17.28 988 ASP A CA 1
ATOM 1312 C C . ASP A 1 169 ? 33.488 10.703 -1.278 1.00 18.34 988 ASP A C 1
ATOM 1313 O O . ASP A 1 169 ? 34.499 11.326 -1.582 1.00 18.21 988 ASP A O 1
ATOM 1318 N N . ASN A 1 170 ? 33.294 9.430 -1.601 1.00 19.76 989 ASN A N 1
ATOM 1319 C CA . ASN A 1 170 ? 34.274 8.647 -2.353 1.00 21.70 989 ASN A CA 1
ATOM 1320 C C . ASN A 1 170 ? 35.661 8.654 -1.687 1.00 21.46 989 ASN A C 1
ATOM 1321 O O . ASN A 1 170 ? 36.697 8.670 -2.361 1.00 22.70 989 ASN A O 1
ATOM 1326 N N . GLY A 1 171 ? 35.675 8.646 -0.356 1.00 20.80 990 GLY A N 1
ATOM 1327 C CA . GLY A 1 171 ? 36.927 8.577 0.395 1.00 21.14 990 GLY A CA 1
ATOM 1328 C C . GLY A 1 171 ? 37.456 9.932 0.817 1.00 21.64 990 GLY A C 1
ATOM 1329 O O . GLY A 1 171 ? 38.552 10.020 1.366 1.00 23.61 990 GLY A O 1
ATOM 1330 N N . ARG A 1 172 ? 36.681 10.984 0.563 1.00 20.78 991 ARG A N 1
ATOM 1331 C CA . ARG A 1 172 ? 37.020 12.334 0.993 1.00 20.76 991 ARG A CA 1
ATOM 1332 C C . ARG A 1 172 ? 35.886 12.901 1.841 1.00 18.74 991 ARG A C 1
ATOM 1333 O O . ARG A 1 172 ? 34.744 12.446 1.762 1.00 17.20 991 ARG A O 1
ATOM 1341 N N . ASP A 1 173 ? 36.203 13.900 2.652 1.00 17.14 992 ASP A N 1
ATOM 1342 C CA . ASP A 1 173 ? 35.177 14.602 3.416 1.00 16.38 992 ASP A CA 1
ATOM 1343 C C . ASP A 1 173 ? 34.317 15.442 2.481 1.00 15.40 992 ASP A C 1
ATOM 1344 O O . ASP A 1 173 ? 34.799 15.955 1.468 1.00 15.54 992 ASP A O 1
ATOM 1349 N N . LEU A 1 174 ? 33.041 15.579 2.828 1.00 14.42 993 LEU A N 1
ATOM 1350 C CA . LEU A 1 174 ? 32.161 16.550 2.198 1.00 14.26 993 LEU A CA 1
ATOM 1351 C C . LEU A 1 174 ? 32.533 17.940 2.707 1.00 14.50 993 LEU A C 1
ATOM 1352 O O . LEU A 1 174 ? 33.123 18.060 3.776 1.00 14.39 993 LEU A O 1
ATOM 1357 N N . PRO A 1 175 ? 32.190 18.995 1.951 1.00 14.97 994 PRO A N 1
ATOM 1358 C CA . PRO A 1 175 ? 32.486 20.334 2.464 1.00 15.27 994 PRO A CA 1
ATOM 1359 C C . PRO A 1 175 ? 31.736 20.631 3.761 1.00 15.31 994 PRO A C 1
ATOM 1360 O O . PRO A 1 175 ? 30.553 20.301 3.888 1.00 14.58 994 PRO A O 1
ATOM 1364 N N . ARG A 1 176 ? 32.437 21.249 4.710 1.00 16.01 995 ARG A N 1
ATOM 1365 C CA . ARG A 1 176 ? 31.857 21.604 6.000 1.00 16.92 995 ARG A CA 1
ATOM 1366 C C . ARG A 1 176 ? 30.579 22.416 5.838 1.00 16.87 995 ARG A C 1
ATOM 1367 O O . ARG A 1 176 ? 29.596 22.178 6.547 1.00 16.67 995 ARG A O 1
ATOM 1375 N N . ASP A 1 177 ? 30.590 23.377 4.918 1.00 16.87 996 ASP A N 1
ATOM 1376 C CA . ASP A 1 177 ? 29.426 24.240 4.712 1.00 17.41 996 ASP A CA 1
ATOM 1377 C C . ASP A 1 177 ? 28.203 23.447 4.248 1.00 16.07 996 ASP A C 1
ATOM 1378 O O . ASP A 1 177 ? 27.079 23.756 4.629 1.00 15.36 996 ASP A O 1
ATOM 1383 N N . PHE A 1 178 ? 28.431 22.426 3.427 1.00 14.42 997 PHE A N 1
ATOM 1384 C CA . PHE A 1 178 ? 27.350 21.579 2.927 1.00 13.60 997 PHE A CA 1
ATOM 1385 C C . PHE A 1 178 ? 26.704 20.809 4.073 1.00 13.12 997 PHE A C 1
ATOM 1386 O O . PHE A 1 178 ? 25.487 20.789 4.203 1.00 12.98 997 PHE A O 1
ATOM 1394 N N . LEU A 1 179 ? 27.534 20.187 4.902 1.00 13.05 998 LEU A N 1
ATOM 1395 C CA . LEU A 1 179 ? 27.028 19.431 6.046 1.00 12.93 998 LEU A CA 1
ATOM 1396 C C . LEU A 1 179 ? 26.369 20.341 7.081 1.00 13.16 998 LEU A C 1
ATOM 1397 O O . LEU A 1 179 ? 25.344 19.977 7.652 1.00 12.39 998 LEU A O 1
ATOM 1402 N N . GLU A 1 180 ? 26.941 21.522 7.317 1.00 13.15 999 GLU A N 1
ATOM 1403 C CA . GLU A 1 180 ? 26.332 22.468 8.260 1.00 13.84 999 GLU A CA 1
ATOM 1404 C C . GLU A 1 180 ? 24.920 22.850 7.805 1.00 12.95 999 GLU A C 1
ATOM 1405 O O . GLU A 1 180 ? 24.011 22.955 8.621 1.00 12.48 999 GLU A O 1
ATOM 1411 N N . GLY A 1 181 ? 24.741 23.048 6.499 1.00 12.17 1000 GLY A N 1
ATOM 1412 C CA . GLY A 1 181 ? 23.434 23.329 5.933 1.00 11.82 1000 GLY A CA 1
ATOM 1413 C C . GLY A 1 181 ? 22.424 22.243 6.255 1.00 11.49 1000 GLY A C 1
ATOM 1414 O O . GLY A 1 181 ? 21.332 22.521 6.711 1.00 11.60 1000 GLY A O 1
ATOM 1415 N N . LEU A 1 182 ? 22.812 20.993 6.037 1.00 10.94 1001 LEU A N 1
ATOM 1416 C CA . LEU A 1 182 ? 21.911 19.880 6.325 1.00 10.68 1001 LEU A CA 1
ATOM 1417 C C . LEU A 1 182 ? 21.604 19.774 7.820 1.00 10.55 1001 LEU A C 1
ATOM 1418 O O . LEU A 1 182 ? 20.460 19.520 8.199 1.00 10.06 1001 LEU A O 1
ATOM 1423 N N . PHE A 1 183 ? 22.626 19.954 8.652 1.00 10.75 1002 PHE A N 1
ATOM 1424 C CA . PHE A 1 183 ? 22.451 19.970 10.099 1.00 11.08 1002 PHE A CA 1
ATOM 1425 C C . PHE A 1 183 ? 21.359 20.960 10.502 1.00 11.46 1002 PHE A C 1
ATOM 1426 O O . PHE A 1 183 ? 20.433 20.624 11.250 1.00 11.39 1002 PHE A O 1
ATOM 1434 N N . ASN A 1 184 ? 21.451 22.176 9.978 1.00 12.19 1003 ASN A N 1
ATOM 1435 C CA . ASN A 1 184 ? 20.471 23.210 10.310 1.00 13.15 1003 ASN A CA 1
ATOM 1436 C C . ASN A 1 184 ? 19.069 22.895 9.792 1.00 13.15 1003 ASN A C 1
ATOM 1437 O O . ASN A 1 184 ? 18.080 23.184 10.466 1.00 13.89 1003 ASN A O 1
ATOM 1442 N N . GLU A 1 185 ? 18.977 22.275 8.617 1.00 13.31 1004 GLU A N 1
ATOM 1443 C CA . GLU A 1 185 ? 17.684 21.841 8.095 1.00 13.40 1004 GLU A CA 1
ATOM 1444 C C . GLU A 1 185 ? 17.002 20.882 9.068 1.00 13.13 1004 GLU A C 1
ATOM 1445 O O . GLU A 1 185 ? 15.814 21.033 9.368 1.00 13.63 1004 GLU A O 1
ATOM 1451 N N . ILE A 1 186 ? 17.761 19.915 9.577 1.00 12.88 1005 ILE A N 1
ATOM 1452 C CA . ILE A 1 186 ? 17.226 18.962 10.545 1.00 12.89 1005 ILE A CA 1
ATOM 1453 C C . ILE A 1 186 ? 16.898 19.669 11.853 1.00 13.34 1005 ILE A C 1
ATOM 1454 O O . ILE A 1 186 ? 15.821 19.464 12.405 1.00 12.57 1005 ILE A O 1
ATOM 1459 N N . ALA A 1 187 ? 17.830 20.481 12.347 1.00 14.02 1006 ALA A N 1
ATOM 1460 C CA . ALA A 1 187 ? 17.640 21.182 13.624 1.00 14.82 1006 ALA A CA 1
ATOM 1461 C C . ALA A 1 187 ? 16.378 22.043 13.629 1.00 15.84 1006 ALA A C 1
ATOM 1462 O O . ALA A 1 187 ? 15.682 22.120 14.643 1.00 15.91 1006 ALA A O 1
ATOM 1464 N N . ASN A 1 188 ? 16.079 22.681 12.501 1.00 16.60 1007 ASN A N 1
ATOM 1465 C CA . ASN A 1 188 ? 14.969 23.633 12.441 1.00 17.84 1007 ASN A CA 1
ATOM 1466 C C . ASN A 1 188 ? 13.614 22.996 12.157 1.00 18.38 1007 ASN A C 1
ATOM 1467 O O . ASN A 1 188 ? 12.579 23.588 12.474 1.00 18.44 1007 ASN A O 1
ATOM 1472 N N . ASN A 1 189 ? 13.616 21.815 11.540 1.00 18.39 1008 ASN A N 1
ATOM 1473 C CA . ASN A 1 189 ? 12.381 21.090 11.239 1.00 18.90 1008 ASN A CA 1
ATOM 1474 C C . ASN A 1 189 ? 12.572 19.573 11.344 1.00 18.66 1008 ASN A C 1
ATOM 1475 O O . ASN A 1 189 ? 13.097 18.933 10.429 1.00 17.10 1008 ASN A O 1
ATOM 1480 N N . GLU A 1 190 ? 12.147 19.022 12.480 1.00 18.78 1009 GLU A N 1
ATOM 1481 C CA . GLU A 1 190 ? 12.216 17.589 12.763 1.00 19.91 1009 GLU A CA 1
ATOM 1482 C C . GLU A 1 190 ? 11.551 16.758 11.677 1.00 19.89 1009 GLU A C 1
ATOM 1483 O O . GLU A 1 190 ? 10.481 17.120 11.194 1.00 20.78 1009 GLU A O 1
ATOM 1489 N N . ILE A 1 191 ? 12.178 15.642 11.309 1.00 19.68 1010 ILE A N 1
ATOM 1490 C CA . ILE A 1 191 ? 11.535 14.649 10.454 1.00 20.22 1010 ILE A CA 1
ATOM 1491 C C . ILE A 1 191 ? 10.661 13.744 11.321 1.00 20.62 1010 ILE A C 1
ATOM 1492 O O . ILE A 1 191 ? 11.101 13.233 12.353 1.00 21.42 1010 ILE A O 1
ATOM 1498 N N . ARG B 1 8 ? 37.168 -2.805 18.932 1.00 28.24 827 ARG B N 1
ATOM 1499 C CA . ARG B 1 8 ? 36.872 -4.255 19.118 1.00 27.95 827 ARG B CA 1
ATOM 1500 C C . ARG B 1 8 ? 35.679 -4.456 20.048 1.00 26.96 827 ARG B C 1
ATOM 1501 O O . ARG B 1 8 ? 35.570 -3.800 21.080 1.00 26.71 827 ARG B O 1
ATOM 1509 N N . LYS B 1 9 ? 34.801 -5.381 19.678 1.00 27.00 828 LYS B N 1
ATOM 1510 C CA . LYS B 1 9 ? 33.595 -5.667 20.446 1.00 26.32 828 LYS B CA 1
ATOM 1511 C C . LYS B 1 9 ? 33.674 -7.066 21.043 1.00 24.40 828 LYS B C 1
ATOM 1512 O O . LYS B 1 9 ? 34.385 -7.931 20.527 1.00 23.86 828 LYS B O 1
ATOM 1518 N N . THR B 1 10 ? 32.948 -7.285 22.138 1.00 22.66 829 THR B N 1
ATOM 1519 C CA . THR B 1 10 ? 32.853 -8.618 22.731 1.00 21.86 829 THR B CA 1
ATOM 1520 C C . THR B 1 10 ? 32.075 -9.534 21.791 1.00 21.57 829 THR B C 1
ATOM 1521 O O . THR B 1 10 ? 31.335 -9.058 20.928 1.00 21.16 829 THR B O 1
ATOM 1525 N N . ALA B 1 11 ? 32.242 -10.841 21.961 1.00 21.51 830 ALA B N 1
ATOM 1526 C CA . ALA B 1 11 ? 31.496 -11.835 21.182 1.00 21.28 830 ALA B CA 1
ATOM 1527 C C . ALA B 1 11 ? 29.988 -11.607 21.275 1.00 20.75 830 ALA B C 1
ATOM 1528 O O . ALA B 1 11 ? 29.275 -11.685 20.265 1.00 21.56 830 ALA B O 1
ATOM 1530 N N . LEU B 1 12 ? 29.508 -11.339 22.487 1.00 20.10 831 LEU B N 1
ATOM 1531 C CA . LEU B 1 12 ? 28.088 -11.076 22.712 1.00 19.00 831 LEU B CA 1
ATOM 1532 C C . LEU B 1 12 ? 27.646 -9.840 21.935 1.00 18.78 831 LEU B C 1
ATOM 1533 O O . LEU B 1 12 ? 26.617 -9.868 21.264 1.00 17.44 831 LEU B O 1
ATOM 1538 N N . SER B 1 13 ? 28.432 -8.771 22.015 1.00 18.62 832 SER B N 1
ATOM 1539 C CA . SER B 1 13 ? 28.113 -7.523 21.310 1.00 19.37 832 SER B CA 1
ATOM 1540 C C . SER B 1 13 ? 28.045 -7.722 19.796 1.00 19.51 832 SER B C 1
ATOM 1541 O O . SER B 1 13 ? 27.173 -7.158 19.128 1.00 18.93 832 SER B O 1
ATOM 1544 N N . GLU B 1 14 ? 28.959 -8.528 19.260 1.00 19.73 833 GLU B N 1
ATOM 1545 C CA . GLU B 1 14 ? 28.929 -8.893 17.847 1.00 20.49 833 GLU B CA 1
ATOM 1546 C C . GLU B 1 14 ? 27.630 -9.633 17.510 1.00 19.49 833 GLU B C 1
ATOM 1547 O O . GLU B 1 14 ? 26.989 -9.335 16.506 1.00 19.06 833 GLU B O 1
ATOM 1553 N N . CYS B 1 15 ? 27.229 -10.578 18.357 1.00 18.32 834 CYS B N 1
ATOM 1554 C CA . CYS B 1 15 ? 25.975 -11.306 18.139 1.00 17.77 834 CYS B CA 1
ATOM 1555 C C . CYS B 1 15 ? 24.752 -10.399 18.221 1.00 15.71 834 CYS B C 1
ATOM 1556 O O . CYS B 1 15 ? 23.785 -10.607 17.491 1.00 15.26 834 CYS B O 1
ATOM 1559 N N . ILE B 1 16 ? 24.785 -9.413 19.114 1.00 14.06 835 ILE B N 1
ATOM 1560 C CA . ILE B 1 16 ? 23.689 -8.447 19.231 1.00 12.73 835 ILE B CA 1
ATOM 1561 C C . ILE B 1 16 ? 23.552 -7.641 17.943 1.00 12.54 835 ILE B C 1
ATOM 1562 O O . ILE B 1 16 ? 22.437 -7.411 17.475 1.00 11.68 835 ILE B O 1
ATOM 1567 N N . ALA B 1 17 ? 24.674 -7.217 17.376 1.00 12.66 836 ALA B N 1
ATOM 1568 C CA . ALA B 1 17 ? 24.671 -6.544 16.076 1.00 12.57 836 ALA B CA 1
ATOM 1569 C C . ALA B 1 17 ? 24.025 -7.407 15.007 1.00 12.44 836 ALA B C 1
ATOM 1570 O O . ALA B 1 17 ? 23.230 -6.919 14.195 1.00 12.85 836 ALA B O 1
ATOM 1572 N N . ILE B 1 18 ? 24.370 -8.689 14.999 1.00 12.07 837 ILE B N 1
ATOM 1573 C CA . ILE B 1 18 ? 23.798 -9.623 14.039 1.00 11.71 837 ILE B CA 1
ATOM 1574 C C . ILE B 1 18 ? 22.291 -9.686 14.249 1.00 10.94 837 ILE B C 1
ATOM 1575 O O . ILE B 1 18 ? 21.537 -9.597 13.290 1.00 10.86 837 ILE B O 1
ATOM 1580 N N . PHE B 1 19 ? 21.853 -9.810 15.498 1.00 10.27 838 PHE B N 1
ATOM 1581 C CA . PHE B 1 19 ? 20.429 -9.912 15.774 1.00 10.05 838 PHE B CA 1
ATOM 1582 C C . PHE B 1 19 ? 19.693 -8.668 15.299 1.00 10.17 838 PHE B C 1
ATOM 1583 O O . PHE B 1 19 ? 18.644 -8.760 14.664 1.00 10.25 838 PHE B O 1
ATOM 1591 N N . ASN B 1 20 ? 20.242 -7.503 15.615 1.00 10.09 839 ASN B N 1
ATOM 1592 C CA . ASN B 1 20 ? 19.578 -6.244 15.270 1.00 10.37 839 ASN B CA 1
ATOM 1593 C C . ASN B 1 20 ? 19.457 -6.049 13.762 1.00 11.19 839 ASN B C 1
ATOM 1594 O O . ASN B 1 20 ? 18.540 -5.357 13.305 1.00 11.51 839 ASN B O 1
ATOM 1599 N N . ASN B 1 21 ? 20.360 -6.672 13.003 1.00 11.86 840 ASN B N 1
ATOM 1600 C CA . ASN B 1 21 ? 20.301 -6.667 11.538 1.00 13.34 840 ASN B CA 1
ATOM 1601 C C . ASN B 1 21 ? 19.357 -7.721 10.984 1.00 13.18 840 ASN B C 1
ATOM 1602 O O . ASN B 1 21 ? 18.585 -7.453 10.064 1.00 12.73 840 ASN B O 1
ATOM 1607 N N . LYS B 1 22 ? 19.441 -8.938 11.518 1.00 13.20 841 LYS B N 1
ATOM 1608 C CA . LYS B 1 22 ? 18.665 -10.051 10.989 1.00 13.79 841 LYS B CA 1
ATOM 1609 C C . LYS B 1 22 ? 18.406 -11.069 12.093 1.00 12.77 841 LYS B C 1
ATOM 1610 O O . LYS B 1 22 ? 19.161 -12.021 12.236 1.00 11.86 841 LYS B O 1
ATOM 1616 N N . PRO B 1 23 ? 17.323 -10.872 12.864 1.00 12.02 842 PRO B N 1
ATOM 1617 C CA . PRO B 1 23 ? 17.056 -11.703 14.033 1.00 12.04 842 PRO B CA 1
ATOM 1618 C C . PRO B 1 23 ? 17.096 -13.208 13.788 1.00 12.71 842 PRO B C 1
ATOM 1619 O O . PRO B 1 23 ? 17.705 -13.929 14.583 1.00 11.70 842 PRO B O 1
ATOM 1623 N N . LYS B 1 24 ? 16.481 -13.684 12.709 1.00 13.89 843 LYS B N 1
ATOM 1624 C CA . LYS B 1 24 ? 16.391 -15.138 12.473 1.00 15.43 843 LYS B CA 1
ATOM 1625 C C . LYS B 1 24 ? 17.774 -15.749 12.193 1.00 15.31 843 LYS B C 1
ATOM 1626 O O . LYS B 1 24 ? 18.034 -16.884 12.576 1.00 15.28 843 LYS B O 1
ATOM 1632 N N . LYS B 1 25 ? 18.667 -15.003 11.540 1.00 15.03 844 LYS B N 1
ATOM 1633 C CA . LYS B 1 25 ? 20.029 -15.492 11.296 1.00 15.81 844 LYS B CA 1
ATOM 1634 C C . LYS B 1 25 ? 20.903 -15.488 12.550 1.00 14.87 844 LYS B C 1
ATOM 1635 O O . LYS B 1 25 ? 21.870 -16.241 12.643 1.00 14.98 844 LYS B O 1
ATOM 1641 N N . ALA B 1 26 ? 20.579 -14.639 13.519 1.00 13.75 845 ALA B N 1
ATOM 1642 C CA . ALA B 1 26 ? 21.359 -14.564 14.752 1.00 13.17 845 ALA B CA 1
ATOM 1643 C C . ALA B 1 26 ? 21.219 -15.828 15.601 1.00 12.55 845 ALA B C 1
ATOM 1644 O O . ALA B 1 26 ? 22.157 -16.227 16.284 1.00 12.55 845 ALA B O 1
ATOM 1646 N N . ILE B 1 27 ? 20.052 -16.462 15.555 1.00 12.31 846 ILE B N 1
ATOM 1647 C CA . ILE B 1 27 ? 19.772 -17.616 16.415 1.00 12.35 846 ILE B CA 1
ATOM 1648 C C . ILE B 1 27 ? 20.805 -18.748 16.260 1.00 12.40 846 ILE B C 1
ATOM 1649 O O . ILE B 1 27 ? 21.391 -19.179 17.254 1.00 11.80 846 ILE B O 1
ATOM 1654 N N . PRO B 1 28 ? 21.053 -19.219 15.020 1.00 12.48 847 PRO B N 1
ATOM 1655 C CA . PRO B 1 28 ? 22.065 -20.275 14.911 1.00 12.52 847 PRO B CA 1
ATOM 1656 C C . PRO B 1 28 ? 23.482 -19.815 15.286 1.00 12.91 847 PRO B C 1
ATOM 1657 O O . PRO B 1 28 ? 24.307 -20.625 15.712 1.00 12.50 847 PRO B O 1
ATOM 1661 N N . VAL B 1 29 ? 23.770 -18.525 15.125 1.00 13.08 848 VAL B N 1
ATOM 1662 C CA . VAL B 1 29 ? 25.075 -17.989 15.508 1.00 13.62 848 VAL B CA 1
ATOM 1663 C C . VAL B 1 29 ? 25.219 -18.003 17.034 1.00 13.90 848 VAL B C 1
ATOM 1664 O O . VAL B 1 29 ? 26.236 -18.441 17.577 1.00 13.98 848 VAL B O 1
ATOM 1668 N N . LEU B 1 30 ? 24.190 -17.523 17.724 1.00 14.20 849 LEU B N 1
ATOM 1669 C CA . LEU B 1 30 ? 24.149 -17.588 19.179 1.00 14.55 849 LEU B CA 1
ATOM 1670 C C . LEU B 1 30 ? 24.332 -19.003 19.713 1.00 15.02 849 LEU B C 1
ATOM 1671 O O . LEU B 1 30 ? 25.011 -19.212 20.722 1.00 15.07 849 LEU B O 1
ATOM 1676 N N . ILE B 1 31 ? 23.709 -19.967 19.043 1.00 15.31 850 ILE B N 1
ATOM 1677 C CA . ILE B 1 31 ? 23.794 -21.363 19.455 1.00 15.84 850 ILE B CA 1
ATOM 1678 C C . ILE B 1 31 ? 25.212 -21.899 19.259 1.00 16.78 850 ILE B C 1
ATOM 1679 O O . ILE B 1 31 ? 25.761 -22.536 20.165 1.00 17.14 850 ILE B O 1
ATOM 1684 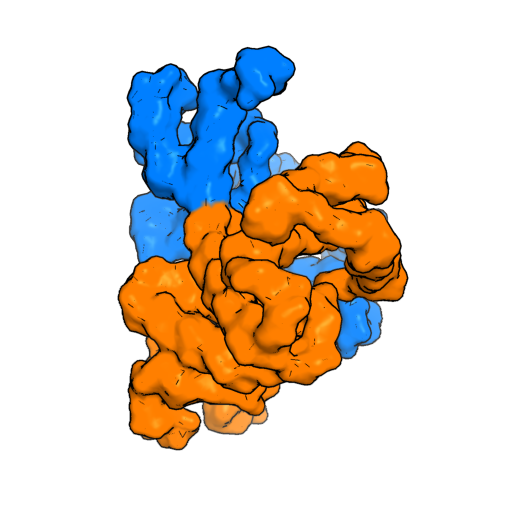N N . LYS B 1 32 ? 25.811 -21.620 18.101 1.00 17.61 851 LYS B N 1
ATOM 1685 C CA . LYS B 1 32 ? 27.176 -22.081 17.823 1.00 18.93 851 LYS B CA 1
ATOM 1686 C C . LYS B 1 32 ? 28.167 -21.558 18.865 1.00 20.33 851 LYS B C 1
ATOM 1687 O O . LYS B 1 32 ? 29.071 -22.289 19.283 1.00 19.64 851 LYS B O 1
ATOM 1693 N N . LYS B 1 33 ? 27.986 -20.305 19.287 1.00 21.54 852 LYS B N 1
ATOM 1694 C CA . LYS B 1 33 ? 28.881 -19.664 20.260 1.00 23.29 852 LYS B CA 1
ATOM 1695 C C . LYS B 1 33 ? 28.539 -19.970 21.726 1.00 23.85 852 LYS B C 1
ATOM 1696 O O . LYS B 1 33 ? 29.286 -19.588 22.632 1.00 24.63 852 LYS B O 1
ATOM 1702 N N . GLY B 1 34 ? 27.422 -20.655 21.958 1.00 23.50 853 GLY B N 1
ATOM 1703 C CA . GLY B 1 34 ? 27.054 -21.107 23.300 1.00 23.26 853 GLY B CA 1
ATOM 1704 C C . GLY B 1 34 ? 26.239 -20.136 24.138 1.00 23.37 853 GLY B C 1
ATOM 1705 O O . GLY B 1 34 ? 25.917 -20.443 25.285 1.00 23.41 853 GLY B O 1
ATOM 1706 N N . PHE B 1 35 ? 25.893 -18.972 23.582 1.00 22.68 854 PHE B N 1
ATOM 1707 C CA . PHE B 1 35 ? 25.045 -17.999 24.290 1.00 22.73 854 PHE B CA 1
ATOM 1708 C C . PHE B 1 35 ? 23.606 -18.486 24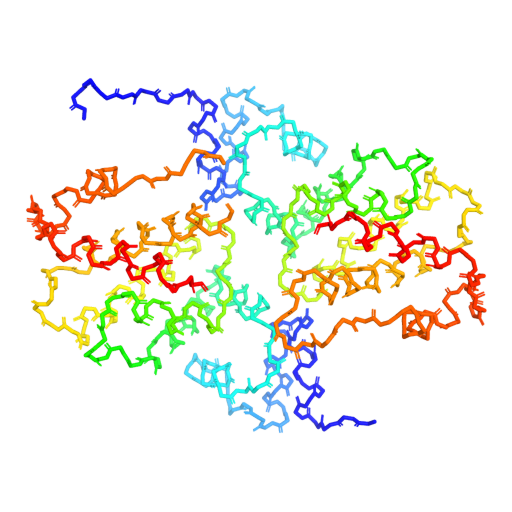.394 1.00 22.67 854 PHE B C 1
ATOM 1709 O O . PHE B 1 35 ? 22.862 -18.095 25.305 1.00 22.39 854 PHE B O 1
ATOM 1717 N N . LEU B 1 36 ? 23.216 -19.322 23.441 1.00 22.55 855 LEU B N 1
ATOM 1718 C CA . LEU B 1 36 ? 21.909 -19.947 23.427 1.00 22.73 855 LEU B CA 1
ATOM 1719 C C . LEU B 1 36 ? 22.122 -21.458 23.491 1.00 23.47 855 LEU B C 1
ATOM 1720 O O . LEU B 1 36 ? 22.918 -22.014 22.728 1.00 23.09 855 LEU B O 1
ATOM 1725 N N . LYS B 1 37 ? 21.441 -22.118 24.424 1.00 24.49 856 LYS B N 1
ATOM 1726 C CA . LYS B 1 37 ? 21.571 -23.563 24.588 1.00 25.22 856 LYS B CA 1
ATOM 1727 C C . LYS B 1 37 ? 20.971 -24.300 23.395 1.00 24.21 856 LYS B C 1
ATOM 1728 O O . LYS B 1 37 ? 21.500 -25.316 22.939 1.00 24.79 856 LYS B O 1
ATOM 1734 N N . ASP B 1 38 ? 19.847 -23.789 22.911 1.00 22.12 857 ASP B N 1
ATOM 1735 C CA . ASP B 1 38 ? 19.135 -24.394 21.797 1.00 20.47 857 ASP B CA 1
ATOM 1736 C C . ASP B 1 38 ? 18.159 -23.371 21.237 1.00 18.53 857 ASP B C 1
ATOM 1737 O O . ASP B 1 38 ? 18.138 -22.233 21.695 1.00 18.28 857 ASP B O 1
ATOM 1742 N N . ASP B 1 39 ? 17.354 -23.774 20.260 1.00 17.08 858 ASP B N 1
ATOM 1743 C CA . ASP B 1 39 ? 16.371 -22.874 19.663 1.00 16.72 858 ASP B CA 1
ATOM 1744 C C . ASP B 1 39 ? 14.967 -23.078 20.238 1.00 15.69 858 ASP B C 1
ATOM 1745 O O . ASP B 1 39 ? 13.974 -22.757 19.580 1.00 15.07 858 ASP B O 1
ATOM 1750 N N . SER B 1 40 ? 14.863 -23.595 21.462 1.00 14.65 859 SER B N 1
ATOM 1751 C CA . SER B 1 40 ? 13.546 -23.725 22.084 1.00 14.40 859 SER B CA 1
ATOM 1752 C C . SER B 1 40 ? 12.953 -22.337 22.342 1.00 13.88 859 SER B C 1
ATOM 1753 O O . SER B 1 40 ? 13.694 -21.378 22.567 1.00 13.42 859 SER B O 1
ATOM 1756 N N . PRO B 1 41 ? 11.616 -22.223 22.299 1.00 13.59 860 PRO B N 1
ATOM 1757 C CA . PRO B 1 41 ? 10.968 -20.933 22.573 1.00 13.39 860 PRO B CA 1
ATOM 1758 C C . PRO B 1 41 ? 11.407 -20.279 23.885 1.00 12.94 860 PRO B C 1
ATOM 1759 O O . PRO B 1 41 ? 11.692 -19.092 23.910 1.00 12.42 860 PRO B O 1
ATOM 1763 N N . ILE B 1 42 ? 11.467 -21.043 24.971 1.00 12.74 861 ILE B N 1
ATOM 1764 C CA . ILE B 1 42 ? 11.859 -20.487 26.266 1.00 12.87 861 ILE B CA 1
ATOM 1765 C C . ILE B 1 42 ? 13.307 -19.991 26.256 1.00 12.31 861 ILE B C 1
ATOM 1766 O O . ILE B 1 42 ? 13.601 -18.936 26.810 1.00 12.67 861 ILE B O 1
ATOM 1771 N N . SER B 1 43 ? 14.214 -20.743 25.630 1.00 11.84 862 SER B N 1
ATOM 1772 C CA . SER B 1 43 ? 15.615 -20.327 25.537 1.00 11.91 862 SER B CA 1
ATOM 1773 C C . SER B 1 43 ? 15.727 -18.986 24.829 1.00 10.74 862 SER B C 1
ATOM 1774 O O . SER B 1 43 ? 16.391 -18.067 25.303 1.00 10.56 862 SER B O 1
ATOM 1777 N N . ILE B 1 44 ? 15.053 -18.885 23.689 1.00 10.32 863 ILE B N 1
ATOM 1778 C CA . ILE B 1 44 ? 15.125 -17.664 22.886 1.00 9.93 863 ILE B CA 1
ATOM 1779 C C . ILE B 1 44 ? 14.455 -16.498 23.613 1.00 9.79 863 ILE B C 1
ATOM 1780 O O . ILE B 1 44 ? 15.045 -15.430 23.729 1.00 9.41 863 ILE B O 1
ATOM 1785 N N . ALA B 1 45 ? 13.254 -16.719 24.139 1.00 9.96 864 ALA B N 1
ATOM 1786 C CA . ALA B 1 45 ? 12.540 -15.669 24.861 1.00 9.95 864 ALA B CA 1
ATOM 1787 C C . ALA B 1 45 ? 13.349 -15.126 26.030 1.00 10.10 864 ALA B C 1
ATOM 1788 O O . ALA B 1 45 ? 13.418 -13.920 26.237 1.00 9.50 864 ALA B O 1
ATOM 1790 N N . LYS B 1 46 ? 13.969 -16.014 26.800 1.00 10.61 865 LYS B N 1
ATOM 1791 C CA . LYS B 1 46 ? 14.804 -15.578 27.916 1.00 11.15 865 LYS B CA 1
ATOM 1792 C C . LYS B 1 46 ? 15.990 -14.734 27.455 1.00 11.22 865 LYS B C 1
ATOM 1793 O O . LYS B 1 46 ? 16.299 -13.706 28.059 1.00 11.75 865 LYS B O 1
ATOM 1799 N N . TRP B 1 47 ? 16.631 -15.141 26.363 1.00 10.80 866 TRP B N 1
ATOM 1800 C CA . TRP B 1 47 ? 17.747 -14.378 25.830 1.00 11.01 866 TRP B CA 1
ATOM 1801 C C . TRP B 1 47 ? 17.284 -12.980 25.411 1.00 11.06 866 TRP B C 1
ATOM 1802 O O . TRP B 1 47 ? 17.948 -11.985 25.705 1.00 10.76 866 TRP B O 1
ATOM 1813 N N . LEU B 1 48 ? 16.136 -12.904 24.745 1.00 11.20 867 LEU B N 1
ATOM 1814 C CA . LEU B 1 48 ? 15.599 -11.610 24.313 1.00 11.55 867 LEU B CA 1
ATOM 1815 C C . LEU B 1 48 ? 15.397 -10.660 25.490 1.00 12.63 867 LEU B C 1
ATOM 1816 O O . LEU B 1 48 ? 15.719 -9.475 25.391 1.00 14.06 867 LEU B O 1
ATOM 1821 N N . LEU B 1 49 ? 14.876 -11.184 26.596 1.00 13.08 868 LEU B N 1
ATOM 1822 C CA . LEU B 1 49 ? 14.572 -10.363 27.775 1.00 14.20 868 LEU B CA 1
ATOM 1823 C C . LEU B 1 49 ? 15.767 -10.050 28.661 1.00 15.85 868 LEU B C 1
ATOM 1824 O O . LEU B 1 49 ? 15.761 -9.040 29.367 1.00 16.74 868 LEU B O 1
ATOM 1829 N N . GLU B 1 50 ? 16.778 -10.911 28.658 1.00 17.46 869 GLU B N 1
ATOM 1830 C CA . GLU B 1 50 ? 17.915 -10.763 29.573 1.00 19.21 869 GLU B CA 1
ATOM 1831 C C . GLU B 1 50 ? 19.087 -9.998 28.955 1.00 18.68 869 GLU B C 1
ATOM 1832 O O . GLU B 1 50 ? 19.970 -9.545 29.680 1.00 19.15 869 GLU B O 1
ATOM 1838 N N . THR B 1 51 ? 19.086 -9.839 27.633 1.00 17.42 870 THR B N 1
ATOM 1839 C CA . THR B 1 51 ? 20.223 -9.247 26.933 1.00 16.59 870 THR B CA 1
ATOM 1840 C C . THR B 1 51 ? 20.013 -7.758 26.684 1.00 17.07 870 THR B C 1
ATOM 1841 O O . THR B 1 51 ? 19.073 -7.374 26.006 1.00 17.39 870 THR B O 1
ATOM 1845 N N . GLU B 1 52 ? 20.897 -6.925 27.224 1.00 17.57 871 GLU B N 1
ATOM 1846 C CA . GLU B 1 52 ? 20.849 -5.486 26.961 1.00 18.48 871 GLU B CA 1
ATOM 1847 C C . GLU B 1 52 ? 21.392 -5.170 25.565 1.00 16.95 871 GLU B C 1
ATOM 1848 O O . GLU B 1 52 ? 22.271 -5.869 25.059 1.00 17.01 871 GLU B O 1
ATOM 1854 N N . GLY B 1 53 ? 20.858 -4.122 24.939 1.00 15.97 872 GLY B N 1
ATOM 1855 C CA . GLY B 1 53 ? 21.353 -3.662 23.644 1.00 15.03 872 GLY B CA 1
ATOM 1856 C C . GLY B 1 53 ? 20.588 -4.139 22.420 1.00 14.06 872 GLY B C 1
ATOM 1857 O O . GLY B 1 53 ? 20.939 -3.775 21.299 1.00 14.11 872 GLY B O 1
ATOM 1858 N N . LEU B 1 54 ? 19.558 -4.965 22.614 1.00 13.41 873 LEU B N 1
ATOM 1859 C CA . LEU B 1 54 ? 18.708 -5.384 21.506 1.00 13.03 873 LEU B CA 1
ATOM 1860 C C . LEU B 1 54 ? 17.768 -4.248 21.137 1.00 13.22 873 LEU B C 1
ATOM 1861 O O . LEU B 1 54 ? 17.223 -3.571 22.012 1.00 13.59 873 LEU B O 1
ATOM 1866 N N . ASP B 1 55 ? 17.604 -4.041 19.839 1.00 13.37 874 ASP B N 1
ATOM 1867 C CA . ASP B 1 55 ? 16.735 -3.001 19.307 1.00 14.10 874 ASP B CA 1
ATOM 1868 C C . ASP B 1 55 ? 15.287 -3.436 19.497 1.00 13.69 874 ASP B C 1
ATOM 1869 O O . ASP B 1 55 ? 14.906 -4.517 19.043 1.00 12.90 874 ASP B O 1
ATOM 1874 N N . MET B 1 56 ? 14.495 -2.601 20.174 1.00 13.88 875 MET B N 1
ATOM 1875 C CA . MET B 1 56 ? 13.112 -2.953 20.533 1.00 14.35 875 MET B CA 1
ATOM 1876 C C . MET B 1 56 ? 12.245 -3.240 19.312 1.00 12.55 875 MET B C 1
ATOM 1877 O O . MET B 1 56 ? 11.330 -4.071 19.369 1.00 11.80 875 MET B O 1
ATOM 1882 N N . ALA B 1 57 ? 12.528 -2.548 18.211 1.00 11.30 876 ALA B N 1
ATOM 1883 C CA . ALA B 1 57 ? 11.790 -2.757 16.975 1.00 10.86 876 ALA B CA 1
ATOM 1884 C C . ALA B 1 57 ? 12.183 -4.053 16.275 1.00 10.14 876 ALA B C 1
ATOM 1885 O O . ALA B 1 57 ? 11.328 -4.758 15.738 1.00 10.39 876 ALA B O 1
ATOM 1887 N N . ALA B 1 58 ? 13.472 -4.390 16.284 1.00 9.62 877 ALA B N 1
ATOM 1888 C CA . ALA B 1 58 ? 13.899 -5.676 15.738 1.00 9.18 877 ALA B CA 1
ATOM 1889 C C . ALA B 1 58 ? 13.295 -6.821 16.557 1.00 8.99 877 ALA B C 1
ATOM 1890 O O . ALA B 1 58 ? 12.839 -7.805 15.985 1.00 8.91 877 ALA B O 1
ATOM 1892 N N . VAL B 1 59 ? 13.301 -6.681 17.885 1.00 8.60 878 VAL B N 1
ATOM 1893 C CA . VAL B 1 59 ? 12.701 -7.682 18.770 1.00 8.56 878 VAL B CA 1
ATOM 1894 C C . VAL B 1 59 ? 11.212 -7.810 18.471 1.00 8.62 878 VAL B C 1
ATOM 1895 O O . VAL B 1 59 ? 10.710 -8.905 18.300 1.00 8.65 878 VAL B O 1
ATOM 1899 N N . GLY B 1 60 ? 10.509 -6.683 18.391 1.00 8.95 879 GLY B N 1
ATOM 1900 C CA . GLY B 1 60 ? 9.069 -6.728 18.140 1.00 9.35 879 GLY B CA 1
ATOM 1901 C C . GLY B 1 60 ? 8.714 -7.349 16.795 1.00 9.54 879 GLY B C 1
ATOM 1902 O O . GLY B 1 60 ? 7.780 -8.143 16.688 1.00 9.65 879 GLY B O 1
ATOM 1903 N N . ASP B 1 61 ? 9.466 -6.995 15.754 1.00 10.10 880 ASP B N 1
ATOM 1904 C CA . ASP B 1 61 ? 9.259 -7.593 14.441 1.00 10.73 880 ASP B CA 1
ATOM 1905 C C . ASP B 1 61 ? 9.514 -9.097 14.444 1.00 10.21 880 ASP B C 1
ATOM 1906 O O . ASP B 1 61 ? 8.782 -9.853 13.813 1.00 10.53 880 ASP B O 1
ATOM 1911 N N . TYR B 1 62 ? 10.566 -9.517 15.140 1.00 9.88 881 TYR B N 1
ATOM 1912 C CA . TYR B 1 62 ? 10.891 -10.932 15.252 1.00 9.74 881 TYR B CA 1
ATOM 1913 C C . TYR B 1 62 ? 9.772 -11.684 15.970 1.00 9.79 881 TYR B C 1
ATOM 1914 O O . TYR B 1 62 ? 9.314 -12.719 15.498 1.00 10.00 881 TYR B O 1
ATOM 1923 N N . LEU B 1 63 ? 9.314 -11.141 17.084 1.00 9.84 882 LEU B N 1
ATOM 1924 C CA . LEU B 1 63 ? 8.239 -11.776 17.846 1.00 10.36 882 LEU B CA 1
ATOM 1925 C C . LEU B 1 63 ? 6.911 -11.777 17.096 1.00 11.20 882 LEU B C 1
ATOM 1926 O O . LEU B 1 63 ? 6.049 -12.618 17.358 1.00 11.41 882 LEU B O 1
ATOM 1931 N N . GLY B 1 64 ? 6.754 -10.844 16.159 1.00 11.85 883 GLY B N 1
ATOM 1932 C CA . GLY B 1 64 ? 5.513 -10.693 15.419 1.00 12.97 883 GLY B CA 1
ATOM 1933 C C . GLY B 1 64 ? 5.386 -11.567 14.191 1.00 14.30 883 GLY B C 1
ATOM 1934 O O . GLY B 1 64 ? 4.314 -11.633 13.606 1.00 14.51 883 GLY B O 1
ATOM 1935 N N . GLU B 1 65 ? 6.455 -12.254 13.799 1.00 15.65 884 GLU B N 1
ATOM 1936 C CA . GLU B 1 65 ? 6.415 -13.051 12.569 1.00 17.63 884 GLU B CA 1
ATOM 1937 C C . GLU B 1 65 ? 5.335 -14.127 12.666 1.00 18.20 884 GLU B C 1
ATOM 1938 O O . GLU B 1 65 ? 5.100 -14.697 13.740 1.00 17.31 884 GLU B O 1
ATOM 1944 N N . GLY B 1 66 ? 4.699 -14.405 11.531 1.00 20.00 885 GLY B N 1
ATOM 1945 C CA . GLY B 1 66 ? 3.553 -15.309 11.478 1.00 21.20 885 GLY B CA 1
ATOM 1946 C C . GLY B 1 66 ? 3.856 -16.786 11.645 1.00 22.01 885 GLY B C 1
ATOM 1947 O O . GLY B 1 66 ? 2.953 -17.568 11.962 1.00 22.98 885 GLY B O 1
ATOM 1948 N N . ASP B 1 67 ? 5.107 -17.181 11.422 1.00 23.13 886 ASP B N 1
ATOM 1949 C CA . ASP B 1 67 ? 5.495 -18.592 11.523 1.00 24.73 886 ASP B CA 1
ATOM 1950 C C . ASP B 1 67 ? 5.166 -19.164 12.899 1.00 24.01 886 ASP B C 1
ATOM 1951 O O . ASP B 1 67 ? 5.314 -18.480 13.911 1.00 22.57 886 ASP B O 1
ATOM 1956 N N . ASP B 1 68 ? 4.718 -20.419 12.921 1.00 23.60 887 ASP B N 1
ATOM 1957 C CA . ASP B 1 68 ? 4.385 -21.114 14.165 1.00 23.50 887 ASP B CA 1
ATOM 1958 C C . ASP B 1 68 ? 5.508 -21.027 15.198 1.00 21.89 887 ASP B C 1
ATOM 1959 O O . ASP B 1 68 ? 5.246 -20.848 16.384 1.00 20.98 887 ASP B O 1
ATOM 1964 N N . LYS B 1 69 ? 6.752 -21.156 14.745 1.00 20.90 888 LYS B N 1
ATOM 1965 C CA . LYS B 1 69 ? 7.911 -21.075 15.641 1.00 20.17 888 LYS B CA 1
ATOM 1966 C C . LYS B 1 69 ? 8.029 -19.714 16.332 1.00 18.16 888 LYS B C 1
ATOM 1967 O O . LYS B 1 69 ? 8.315 -19.636 17.529 1.00 16.97 888 LYS B O 1
ATOM 1973 N N . ASN B 1 70 ? 7.806 -18.647 15.568 1.00 16.25 889 ASN B N 1
ATOM 1974 C CA . ASN B 1 70 ? 7.892 -17.292 16.093 1.00 15.33 889 ASN B CA 1
ATOM 1975 C C . ASN B 1 70 ? 6.731 -17.008 17.040 1.00 14.19 889 ASN B C 1
ATOM 1976 O O . ASN B 1 70 ? 6.902 -16.314 18.031 1.00 13.29 889 ASN B O 1
ATOM 1981 N N . ILE B 1 71 ? 5.552 -17.550 16.744 1.00 13.69 890 ILE B N 1
ATOM 1982 C CA . ILE B 1 71 ? 4.417 -17.394 17.660 1.00 13.29 890 ILE B CA 1
ATOM 1983 C C . ILE B 1 71 ? 4.724 -18.061 19.008 1.00 12.50 890 ILE B C 1
ATOM 1984 O O . ILE B 1 71 ? 4.433 -17.496 20.076 1.00 12.26 890 ILE B O 1
ATOM 1989 N N . ALA B 1 72 ? 5.318 -19.254 18.964 1.00 11.98 891 ALA B N 1
ATOM 1990 C CA . ALA B 1 72 ? 5.703 -19.961 20.185 1.00 11.54 891 ALA B CA 1
ATOM 1991 C C . ALA B 1 72 ? 6.734 -19.172 20.993 1.00 10.97 891 ALA B C 1
ATOM 1992 O O . ALA B 1 72 ? 6.650 -19.096 22.209 1.00 11.22 891 ALA B O 1
ATOM 1994 N N . ILE B 1 73 ? 7.706 -18.582 20.308 1.00 10.36 892 ILE B N 1
ATOM 1995 C CA . ILE B 1 73 ? 8.680 -17.729 20.970 1.00 9.97 892 ILE B CA 1
ATOM 1996 C C . ILE B 1 73 ? 7.986 -16.533 21.622 1.00 9.57 892 ILE B C 1
ATOM 1997 O O . ILE B 1 73 ? 8.279 -16.198 22.768 1.00 9.50 892 ILE B O 1
ATOM 2002 N N . MET B 1 74 ? 7.082 -15.884 20.890 1.00 9.54 893 MET B N 1
ATOM 2003 C CA . MET B 1 74 ? 6.339 -14.758 21.443 1.00 9.81 893 MET B CA 1
ATOM 2004 C C . MET B 1 74 ? 5.535 -15.173 22.679 1.00 10.00 893 MET B C 1
ATOM 2005 O O . MET B 1 74 ? 5.512 -14.457 23.671 1.00 9.35 893 MET B O 1
ATOM 2010 N N . HIS B 1 75 ? 4.884 -16.328 22.625 1.00 10.61 894 HIS B N 1
ATOM 2011 C CA . HIS B 1 75 ? 4.133 -16.796 23.787 1.00 11.34 894 HIS B CA 1
ATOM 2012 C C . HIS B 1 75 ? 5.043 -17.010 24.983 1.00 10.80 894 HIS B C 1
ATOM 2013 O O . HIS B 1 75 ? 4.696 -16.615 26.093 1.00 10.53 894 HIS B O 1
ATOM 2020 N N . ALA B 1 76 ? 6.205 -17.624 24.749 1.00 10.38 895 ALA B N 1
ATOM 2021 C CA . ALA B 1 76 ? 7.200 -17.830 25.797 1.00 10.23 895 ALA B CA 1
ATOM 2022 C C . ALA B 1 76 ? 7.714 -16.509 26.371 1.00 10.18 895 ALA B C 1
ATOM 2023 O O . ALA B 1 76 ? 7.991 -16.397 27.561 1.00 10.56 895 ALA B O 1
ATOM 2025 N N . PHE B 1 77 ? 7.865 -15.512 25.508 1.00 9.62 896 PHE B N 1
ATOM 2026 C CA . PHE B 1 77 ? 8.291 -14.169 25.909 1.00 9.61 896 PHE B CA 1
ATOM 2027 C C . PHE B 1 77 ? 7.261 -13.555 26.859 1.00 9.69 896 PHE B C 1
ATOM 2028 O O . PHE B 1 77 ? 7.620 -13.032 27.905 1.00 9.60 896 PHE B O 1
ATOM 2036 N N . VAL B 1 78 ? 5.982 -13.612 26.499 1.00 10.20 897 VAL B N 1
ATOM 2037 C CA . VAL B 1 78 ? 4.954 -13.030 27.366 1.00 10.54 897 VAL B CA 1
ATOM 2038 C C . VAL B 1 78 ? 4.878 -13.779 28.701 1.00 10.96 897 VAL B C 1
ATOM 2039 O O . VAL B 1 78 ? 4.697 -13.160 29.746 1.00 11.23 897 VAL B O 1
ATOM 2043 N N . ASP B 1 79 ? 5.054 -15.096 28.659 1.00 12.29 898 ASP B N 1
ATOM 2044 C CA . ASP B 1 79 ? 5.002 -15.930 29.869 1.00 13.50 898 ASP B CA 1
ATOM 2045 C C . ASP B 1 79 ? 6.107 -15.622 30.894 1.00 13.53 898 ASP B C 1
ATOM 2046 O O . ASP B 1 79 ? 5.969 -15.963 32.072 1.00 14.22 898 ASP B O 1
ATOM 2051 N N . GLU B 1 80 ? 7.196 -14.978 30.473 1.00 13.16 899 GLU B N 1
ATOM 2052 C CA . GLU B 1 80 ? 8.242 -14.562 31.411 1.00 13.18 899 GLU B CA 1
ATOM 2053 C C . GLU B 1 80 ? 7.840 -13.391 32.312 1.00 12.78 899 GLU B C 1
ATOM 2054 O O . GLU B 1 80 ? 8.429 -13.183 33.374 1.00 13.84 899 GLU B O 1
ATOM 2060 N N . PHE B 1 81 ? 6.852 -12.613 31.887 1.00 11.92 900 PHE B N 1
ATOM 2061 C CA . PHE B 1 81 ? 6.434 -11.442 32.650 1.00 11.51 900 PHE B CA 1
ATOM 2062 C C . PHE B 1 81 ? 5.607 -11.815 33.872 1.00 11.42 900 PHE B C 1
ATOM 2063 O O . PHE B 1 81 ? 4.819 -12.747 33.824 1.00 11.44 900 PHE B O 1
ATOM 2071 N N . ASP B 1 82 ? 5.775 -11.046 34.942 1.00 11.52 901 ASP B N 1
ATOM 2072 C CA . ASP B 1 82 ? 4.961 -11.201 36.152 1.00 11.86 901 ASP B CA 1
ATOM 2073 C C . ASP B 1 82 ? 4.176 -9.921 36.408 1.00 11.91 901 ASP B C 1
ATOM 2074 O O . ASP B 1 82 ? 4.723 -8.931 36.912 1.00 13.11 901 ASP B O 1
ATOM 2079 N N . PHE B 1 83 ? 2.893 -9.959 36.056 1.00 11.86 902 PHE B N 1
ATOM 2080 C CA . PHE B 1 83 ? 1.990 -8.827 36.243 1.00 11.56 902 PHE B CA 1
ATOM 2081 C C . PHE B 1 83 ? 1.183 -8.943 37.540 1.00 12.10 902 PHE B C 1
ATOM 2082 O O . PHE B 1 83 ? 0.189 -8.231 37.732 1.00 11.64 902 PHE B O 1
ATOM 2090 N N . THR B 1 84 ? 1.593 -9.838 38.433 1.00 12.47 903 THR B N 1
ATOM 2091 C CA . THR B 1 84 ? 0.840 -10.045 39.671 1.00 12.83 903 THR B CA 1
ATOM 2092 C C . THR B 1 84 ? 0.743 -8.758 40.490 1.00 13.54 903 THR B C 1
ATOM 2093 O O . THR B 1 84 ? 1.753 -8.140 40.810 1.00 13.76 903 THR B O 1
ATOM 2097 N N . GLY B 1 85 ? -0.484 -8.371 40.828 1.00 14.83 904 GLY B N 1
ATOM 2098 C CA . GLY B 1 85 ? -0.720 -7.208 41.669 1.00 15.93 904 GLY B CA 1
ATOM 2099 C C . GLY B 1 85 ? -0.487 -5.863 41.005 1.00 16.70 904 GLY B C 1
ATOM 2100 O O . GLY B 1 85 ? -0.387 -4.837 41.686 1.00 18.58 904 GLY B O 1
ATOM 2101 N N . MET B 1 86 ? -0.389 -5.858 39.678 1.00 16.84 905 MET B N 1
ATOM 2102 C CA . MET B 1 86 ? -0.248 -4.625 38.918 1.00 16.69 905 MET B CA 1
ATOM 2103 C C . MET B 1 86 ? -1.602 -4.224 38.354 1.00 15.98 905 MET B C 1
ATOM 2104 O O . MET B 1 86 ? -2.411 -5.078 37.991 1.00 15.50 905 MET B O 1
ATOM 2109 N N . SER B 1 87 ? -1.834 -2.917 38.269 1.00 15.65 906 SER B N 1
ATOM 2110 C CA . SER B 1 87 ? -2.952 -2.410 37.491 1.00 15.59 906 SER B CA 1
ATOM 2111 C C . SER B 1 87 ? -2.720 -2.798 36.037 1.00 14.93 906 SER B C 1
ATOM 2112 O O . SER B 1 87 ? -1.578 -3.011 35.611 1.00 14.51 906 SER B O 1
ATOM 2115 N N . ILE B 1 88 ? -3.796 -2.901 35.273 1.00 14.21 907 ILE B N 1
ATOM 2116 C CA . ILE B 1 88 ? -3.655 -3.277 33.861 1.00 14.22 907 ILE B CA 1
ATOM 2117 C C . ILE B 1 88 ? -2.786 -2.275 33.086 1.00 13.96 907 ILE B C 1
ATOM 2118 O O . ILE B 1 88 ? -2.052 -2.673 32.178 1.00 13.22 907 ILE B O 1
ATOM 2123 N N . VAL B 1 89 ? -2.850 -0.992 33.445 1.00 14.57 908 VAL B N 1
ATOM 2124 C CA . VAL B 1 89 ? -2.013 0.033 32.799 1.00 14.72 908 VAL B CA 1
ATOM 2125 C C . VAL B 1 89 ? -0.528 -0.151 33.121 1.00 14.78 908 VAL B C 1
ATOM 2126 O O . VAL B 1 89 ? 0.325 -0.053 32.232 1.00 14.51 908 VAL B O 1
ATOM 2130 N N . ASP B 1 90 ? -0.226 -0.417 34.388 1.00 14.56 909 ASP B N 1
ATOM 2131 C CA . ASP B 1 90 ? 1.156 -0.661 34.795 1.00 15.31 909 ASP B CA 1
ATOM 2132 C C . ASP B 1 90 ? 1.713 -1.925 34.146 1.00 14.07 909 ASP B C 1
ATOM 2133 O O . ASP B 1 90 ? 2.871 -1.942 33.710 1.00 13.63 909 ASP B O 1
ATOM 2138 N N . ALA B 1 91 ? 0.880 -2.961 34.055 1.00 13.65 910 ALA B N 1
ATOM 2139 C CA . ALA B 1 91 ? 1.262 -4.203 33.378 1.00 13.35 910 ALA B CA 1
ATOM 2140 C C . ALA B 1 91 ? 1.536 -3.943 31.898 1.00 13.57 910 ALA B C 1
ATOM 2141 O O . ALA B 1 91 ? 2.530 -4.399 31.341 1.00 12.90 910 ALA B O 1
ATOM 2143 N N . LEU B 1 92 ? 0.640 -3.192 31.267 1.00 13.67 911 LEU B N 1
ATOM 2144 C CA . LEU B 1 92 ? 0.776 -2.872 29.858 1.00 14.54 911 LEU B CA 1
ATOM 2145 C C . LEU B 1 92 ? 2.028 -2.040 29.610 1.00 14.75 911 LEU B C 1
ATOM 2146 O O . LEU B 1 92 ? 2.735 -2.235 28.617 1.00 14.60 911 LEU B O 1
ATOM 2151 N N . ARG B 1 93 ? 2.312 -1.108 30.516 1.00 15.77 912 ARG B N 1
ATOM 2152 C CA . ARG B 1 93 ? 3.506 -0.285 30.396 1.00 17.01 912 ARG B CA 1
ATOM 2153 C C . ARG B 1 93 ? 4.772 -1.148 30.478 1.00 16.88 912 ARG B C 1
ATOM 2154 O O . ARG B 1 93 ? 5.661 -1.019 29.642 1.00 16.87 912 ARG B O 1
ATOM 2162 N N . SER B 1 94 ? 4.836 -2.030 31.475 1.00 16.41 913 SER B N 1
ATOM 2163 C CA . SER B 1 94 ? 5.973 -2.954 31.632 1.00 16.74 913 SER B CA 1
ATOM 2164 C C . SER B 1 94 ? 6.199 -3.799 30.377 1.00 15.22 913 SER B C 1
ATOM 2165 O O . SER B 1 94 ? 7.332 -3.974 29.922 1.00 15.48 913 SER B O 1
ATOM 2168 N N . PHE B 1 95 ? 5.106 -4.303 29.815 1.00 13.95 914 PHE B N 1
ATOM 2169 C CA . PHE B 1 95 ? 5.146 -5.157 28.643 1.00 13.19 914 PHE B CA 1
ATOM 2170 C C . PHE B 1 95 ? 5.603 -4.408 27.392 1.00 14.23 914 PHE B C 1
ATOM 2171 O O . PHE B 1 95 ? 6.540 -4.837 26.706 1.00 14.25 914 PHE B O 1
ATOM 2179 N N . LEU B 1 96 ? 4.935 -3.298 27.089 1.00 15.37 915 LEU B N 1
ATOM 2180 C CA . LEU B 1 96 ? 5.173 -2.581 25.832 1.00 16.58 915 LEU B CA 1
ATOM 2181 C C . LEU B 1 96 ? 6.457 -1.774 25.835 1.00 18.05 915 LEU B C 1
ATOM 2182 O O . LEU B 1 96 ? 6.914 -1.343 24.778 1.00 19.06 915 LEU B O 1
ATOM 2187 N N . GLN B 1 97 ? 7.059 -1.568 26.997 1.00 19.50 916 GLN B N 1
ATOM 2188 C CA . GLN B 1 97 ? 8.348 -0.887 27.025 1.00 20.64 916 GLN B CA 1
ATOM 2189 C C . GLN B 1 97 ? 9.523 -1.876 26.797 1.00 19.30 916 GLN B C 1
ATOM 2190 O O . GLN B 1 97 ? 10.682 -1.456 26.749 1.00 21.16 916 GLN B O 1
ATOM 2196 N N . SER B 1 98 ? 9.209 -3.166 26.583 1.00 17.82 917 SER B N 1
ATOM 2197 C CA . SER B 1 98 ? 10.205 -4.214 26.290 1.00 16.36 917 SER B CA 1
ATOM 2198 C C . SER B 1 98 ? 10.387 -4.565 24.793 1.00 14.98 917 SER B C 1
ATOM 2199 O O . SER B 1 98 ? 11.321 -5.281 24.425 1.00 15.39 917 SER B O 1
ATOM 2202 N N . PHE B 1 99 ? 9.486 -4.079 23.943 1.00 12.94 918 PHE B N 1
ATOM 2203 C CA . PHE B 1 99 ? 9.544 -4.294 22.495 1.00 12.22 918 PHE B CA 1
ATOM 2204 C C . PHE B 1 99 ? 8.591 -3.309 21.816 1.00 11.96 918 PHE B C 1
ATOM 2205 O O . PHE B 1 99 ? 7.725 -2.722 22.469 1.00 11.84 918 PHE B O 1
ATOM 2213 N N . ARG B 1 100 ? 8.757 -3.125 20.509 1.00 11.24 919 ARG B N 1
ATOM 2214 C CA . ARG B 1 100 ? 7.836 -2.313 19.721 1.00 11.00 919 ARG B CA 1
ATOM 2215 C C . ARG B 1 100 ? 6.824 -3.191 18.990 1.00 10.92 919 ARG B C 1
ATOM 2216 O O . ARG B 1 100 ? 7.200 -4.077 18.227 1.00 10.88 919 ARG B O 1
ATOM 2224 N N . LEU B 1 101 ? 5.531 -2.940 19.202 1.00 11.38 920 LEU B N 1
ATOM 2225 C CA . LEU B 1 101 ? 4.497 -3.680 18.488 1.00 11.90 920 LEU B CA 1
ATOM 2226 C C . LEU B 1 101 ? 4.673 -3.511 16.985 1.00 12.45 920 LEU B C 1
ATOM 2227 O O . LEU B 1 101 ? 4.978 -2.406 16.526 1.00 12.88 920 LEU B O 1
ATOM 2232 N N . PRO B 1 102 ? 4.507 -4.604 16.219 1.00 12.93 921 PRO B N 1
ATOM 2233 C CA . PRO B 1 102 ? 4.444 -4.502 14.761 1.00 13.29 921 PRO B CA 1
ATOM 2234 C C . PRO B 1 102 ? 3.262 -3.649 14.311 1.00 13.64 921 PRO B C 1
ATOM 2235 O O . PRO B 1 102 ? 2.413 -3.269 15.120 1.00 14.11 921 PRO B O 1
ATOM 2239 N N . GLY B 1 103 ? 3.208 -3.382 13.013 1.00 13.70 922 GLY B N 1
ATOM 2240 C CA . GLY B 1 103 ? 2.205 -2.495 12.450 1.00 14.14 922 GLY B CA 1
ATOM 2241 C C . GLY B 1 103 ? 0.860 -3.138 12.166 1.00 14.67 922 GLY B C 1
ATOM 2242 O O . GLY B 1 103 ? -0.178 -2.528 12.410 1.00 14.77 922 GLY B O 1
ATOM 2243 N N . GLU B 1 104 ? 0.849 -4.354 11.638 1.00 14.84 923 GLU B N 1
ATOM 2244 C CA . GLU B 1 104 ? -0.429 -4.917 11.189 1.00 15.77 923 GLU B CA 1
ATOM 2245 C C . GLU B 1 104 ? -1.255 -5.492 12.331 1.00 15.01 923 GLU B C 1
ATOM 2246 O O . GLU B 1 104 ? -0.730 -6.099 13.273 1.00 14.35 923 GLU B O 1
ATOM 2252 N N . GLY B 1 105 ? -2.560 -5.267 12.245 1.00 14.13 924 GLY B N 1
ATOM 2253 C CA . GLY B 1 105 ? -3.483 -5.617 13.303 1.00 14.25 924 GLY B CA 1
ATOM 2254 C C . GLY B 1 105 ? -3.506 -7.078 13.689 1.00 14.44 924 GLY B C 1
ATOM 2255 O O . GLY B 1 105 ? -3.667 -7.393 14.865 1.00 14.11 924 GLY B O 1
ATOM 2256 N N . GLN B 1 106 ? -3.365 -7.975 12.715 1.00 14.75 925 GLN B N 1
ATOM 2257 C CA . GLN B 1 106 ? -3.408 -9.403 13.027 1.00 15.68 925 GLN B CA 1
ATOM 2258 C C . GLN B 1 106 ? -2.247 -9.788 13.939 1.00 14.98 925 GLN B C 1
ATOM 2259 O O . GLN B 1 106 ? -2.408 -10.635 14.817 1.00 14.96 925 GLN B O 1
ATOM 2265 N N . LYS B 1 107 ? -1.100 -9.138 13.761 1.00 14.14 926 LYS B N 1
ATOM 2266 C CA . LYS B 1 107 ? 0.052 -9.384 14.623 1.00 13.78 926 LYS B CA 1
ATOM 2267 C C . LYS B 1 107 ? -0.186 -8.788 16.002 1.00 13.04 926 LYS B C 1
ATOM 2268 O O . LYS B 1 107 ? 0.017 -9.455 17.014 1.00 12.44 926 LYS B O 1
ATOM 2274 N N . ILE B 1 108 ? -0.640 -7.541 16.042 1.00 12.53 927 ILE B N 1
ATOM 2275 C CA . ILE B 1 108 ? -0.921 -6.871 17.302 1.00 12.39 927 ILE B CA 1
ATOM 2276 C C . ILE B 1 108 ? -1.923 -7.696 18.122 1.00 12.71 927 ILE B C 1
ATOM 2277 O O . ILE B 1 108 ? -1.748 -7.847 19.330 1.00 12.55 927 ILE B O 1
ATOM 2282 N N . ASP B 1 109 ? -2.945 -8.239 17.457 1.00 12.84 928 ASP B N 1
ATOM 2283 C CA . ASP B 1 109 ? -3.964 -9.062 18.121 1.00 13.58 928 ASP B CA 1
ATOM 2284 C C . ASP B 1 109 ? -3.335 -10.230 18.882 1.00 13.03 928 ASP B C 1
ATOM 2285 O O . ASP B 1 109 ? -3.757 -10.542 19.998 1.00 12.17 928 ASP B O 1
ATOM 2290 N N . ARG B 1 110 ? -2.352 -10.888 18.272 1.00 12.88 929 ARG B N 1
ATOM 2291 C CA . ARG B 1 110 ? -1.698 -12.037 18.900 1.00 13.02 929 ARG B CA 1
ATOM 2292 C C . ARG B 1 110 ? -1.013 -11.620 20.204 1.00 12.38 929 ARG B C 1
ATOM 2293 O O . ARG B 1 110 ? -1.101 -12.322 21.205 1.00 12.09 929 ARG B O 1
ATOM 2301 N N . PHE B 1 111 ? -0.306 -10.495 20.184 1.00 11.72 930 PHE B N 1
ATOM 2302 C CA . PHE B 1 111 ? 0.386 -10.006 21.374 1.00 11.40 930 PHE B CA 1
ATOM 2303 C C . PHE B 1 111 ? -0.612 -9.663 22.464 1.00 11.76 930 PHE B C 1
ATOM 2304 O O . PHE B 1 111 ? -0.421 -10.001 23.630 1.00 11.11 930 PHE B O 1
ATOM 2312 N N . MET B 1 112 ? -1.672 -8.955 22.085 1.00 12.35 931 MET B N 1
ATOM 2313 C CA . MET B 1 112 ? -2.573 -8.405 23.075 1.00 13.43 931 MET B CA 1
ATOM 2314 C C . MET B 1 112 ? -3.464 -9.484 23.677 1.00 12.69 931 MET B C 1
ATOM 2315 O O . MET B 1 112 ? -3.789 -9.413 24.868 1.00 11.95 931 MET B O 1
ATOM 2320 N N . LEU B 1 113 ? -3.812 -10.504 22.892 1.00 12.39 932 LEU B N 1
ATOM 2321 C CA . LEU B 1 113 ? -4.549 -11.646 23.443 1.00 12.55 932 LEU B CA 1
ATOM 2322 C C . LEU B 1 113 ? -3.699 -12.396 24.465 1.00 11.95 932 LEU B C 1
ATOM 2323 O O . LEU B 1 113 ? -4.183 -12.763 25.530 1.00 11.69 932 LEU B O 1
ATOM 2328 N N . LYS B 1 114 ? -2.431 -12.615 24.148 1.00 11.24 933 LYS B N 1
ATOM 2329 C CA . LYS B 1 114 ? -1.540 -13.326 25.053 1.00 11.39 933 LYS B CA 1
ATOM 2330 C C . LYS B 1 114 ? -1.304 -12.500 26.317 1.00 10.70 933 LYS B C 1
ATOM 2331 O O . LYS B 1 114 ? -1.328 -13.034 27.435 1.00 10.33 933 LYS B O 1
ATOM 2337 N N . PHE B 1 115 ? -1.094 -11.195 26.153 1.00 10.25 934 PHE B N 1
ATOM 2338 C CA . PHE B 1 115 ? -0.961 -10.297 27.296 1.00 10.16 934 PHE B CA 1
ATOM 2339 C C . PHE B 1 115 ? -2.196 -10.367 28.200 1.00 10.53 934 PHE B C 1
ATOM 2340 O O . PHE B 1 115 ? -2.072 -10.521 29.412 1.00 10.22 934 PHE B O 1
ATOM 2348 N N . ALA B 1 116 ? -3.378 -10.265 27.596 1.00 10.72 935 ALA B N 1
ATOM 2349 C CA . ALA B 1 116 ? -4.636 -10.295 28.344 1.00 11.60 935 ALA B CA 1
ATOM 2350 C C . ALA B 1 116 ? -4.785 -11.586 29.139 1.00 12.22 935 ALA B C 1
ATOM 2351 O O . ALA B 1 116 ? -5.193 -11.550 30.297 1.00 12.50 935 ALA B O 1
ATOM 2353 N N . GLU B 1 117 ? -4.462 -12.715 28.513 1.00 12.84 936 GLU B N 1
ATOM 2354 C CA . GLU B 1 117 ? -4.585 -14.008 29.182 1.00 13.70 936 GLU B CA 1
ATOM 2355 C C . GLU B 1 117 ? -3.674 -14.077 30.405 1.00 13.47 936 GLU B C 1
ATOM 2356 O O . GLU B 1 117 ? -4.098 -14.486 31.484 1.00 13.30 936 GLU B O 1
ATOM 2362 N N . ARG B 1 118 ? -2.431 -13.638 30.255 1.00 13.18 937 ARG B N 1
ATOM 2363 C CA . ARG B 1 118 ? -1.496 -13.693 31.368 1.00 13.20 937 ARG B CA 1
ATOM 2364 C C . ARG B 1 118 ? -1.846 -12.694 32.459 1.00 12.62 937 ARG B C 1
ATOM 2365 O O . ARG B 1 118 ? -1.726 -12.996 33.651 1.00 12.28 937 ARG B O 1
ATOM 2373 N N . PHE B 1 119 ? -2.298 -11.508 32.066 1.00 12.20 938 PHE B N 1
ATOM 2374 C CA . PHE B 1 119 ? -2.745 -10.544 33.052 1.00 12.16 938 PHE B CA 1
ATOM 2375 C C . PHE B 1 119 ? -3.877 -11.113 33.923 1.00 12.82 938 PHE B C 1
ATOM 2376 O O . PHE B 1 119 ? -3.843 -10.993 35.153 1.00 12.68 938 PHE B O 1
ATOM 2384 N N . VAL B 1 120 ? -4.882 -11.719 33.294 1.00 13.76 939 VAL B N 1
ATOM 2385 C CA . VAL B 1 120 ? -6.022 -12.249 34.045 1.00 14.57 939 VAL B CA 1
ATOM 2386 C C . VAL B 1 120 ? -5.580 -13.428 34.902 1.00 14.93 939 VAL B C 1
ATOM 2387 O O . VAL B 1 120 ? -6.023 -13.574 36.046 1.00 15.11 939 VAL B O 1
ATOM 2391 N N . ASP B 1 121 ? -4.686 -14.246 34.365 1.00 14.91 940 ASP B N 1
ATOM 2392 C CA . ASP B 1 121 ? -4.139 -15.374 35.109 1.00 15.97 940 ASP B CA 1
ATOM 2393 C C . ASP B 1 121 ? -3.474 -14.945 36.418 1.00 15.75 940 ASP B C 1
ATOM 2394 O O . ASP B 1 121 ? -3.566 -15.643 37.437 1.00 16.66 940 ASP B O 1
ATOM 2399 N N . GLN B 1 122 ? -2.786 -13.811 36.385 1.00 15.24 941 GLN B N 1
ATOM 2400 C CA . GLN B 1 122 ? -2.002 -13.340 37.527 1.00 14.68 941 GLN B CA 1
ATOM 2401 C C . GLN B 1 122 ? -2.765 -12.354 38.398 1.00 14.91 941 GLN B C 1
ATOM 2402 O O . GLN B 1 122 ? -2.270 -11.939 39.446 1.00 15.23 941 GLN B O 1
ATOM 2408 N N . ASN B 1 123 ? -3.975 -11.990 37.969 1.00 15.17 942 ASN B N 1
ATOM 2409 C CA . ASN B 1 123 ? -4.824 -11.067 38.718 1.00 15.88 942 ASN B CA 1
ATOM 2410 C C . ASN B 1 123 ? -6.268 -11.547 38.710 1.00 17.05 942 ASN B C 1
ATOM 2411 O O . ASN B 1 123 ? -7.145 -10.890 38.147 1.00 16.67 942 ASN B O 1
ATOM 2416 N N . PRO B 1 124 ? -6.523 -12.697 39.351 1.00 18.80 943 PRO B N 1
ATOM 2417 C CA . PRO B 1 124 ? -7.852 -13.293 39.325 1.00 20.16 943 PRO B CA 1
ATOM 2418 C C . PRO B 1 124 ? -8.889 -12.384 39.974 1.00 21.31 943 PRO B C 1
ATOM 2419 O O . PRO B 1 124 ? -8.583 -11.684 40.940 1.00 23.20 943 PRO B O 1
ATOM 2423 N N . GLY B 1 125 ? -10.099 -12.378 39.430 1.00 22.23 944 GLY B N 1
ATOM 2424 C CA . GLY B 1 125 ? -11.185 -11.582 40.000 1.00 23.15 944 GLY B CA 1
ATOM 2425 C C . GLY B 1 125 ? -11.103 -10.079 39.781 1.00 24.06 944 GLY B C 1
ATOM 2426 O O . GLY B 1 125 ? -11.906 -9.334 40.345 1.00 25.21 944 GLY B O 1
ATOM 2427 N N . VAL B 1 126 ? -10.141 -9.617 38.981 1.00 23.98 945 VAL B N 1
ATOM 2428 C CA . VAL B 1 126 ? -10.135 -8.225 38.529 1.00 24.14 945 VAL B CA 1
ATOM 2429 C C . VAL B 1 126 ? -11.151 -8.100 37.401 1.00 24.57 945 VAL B C 1
ATOM 2430 O O . VAL B 1 126 ? -12.011 -7.221 37.427 1.00 24.95 945 VAL B O 1
ATOM 2434 N N . PHE B 1 127 ? -11.034 -8.985 36.413 1.00 24.61 946 PHE B N 1
ATOM 2435 C CA . PHE B 1 127 ? -11.996 -9.076 35.322 1.00 25.27 946 PHE B CA 1
ATOM 2436 C C . PHE B 1 127 ? -12.608 -10.465 35.292 1.00 27.09 946 PHE B C 1
ATOM 2437 O O . PHE B 1 127 ? -12.025 -11.423 35.796 1.00 27.97 946 PHE B O 1
ATOM 2445 N N . SER B 1 128 ? -13.794 -10.561 34.702 1.00 29.81 947 SER B N 1
ATOM 2446 C CA . SER B 1 128 ? -14.484 -11.833 34.549 1.00 31.02 947 SER B CA 1
ATOM 2447 C C . SER B 1 128 ? -13.723 -12.745 33.592 1.00 30.89 947 SER B C 1
ATOM 2448 O O . SER B 1 128 ? -13.511 -13.925 33.881 1.00 31.68 947 SER B O 1
ATOM 2451 N N . LYS B 1 129 ? -13.319 -12.184 32.453 1.00 29.93 948 LYS B N 1
ATOM 2452 C CA . LYS B 1 129 ? -12.742 -12.959 31.359 1.00 28.30 948 LYS B CA 1
ATOM 2453 C C . LYS B 1 129 ? -11.542 -12.249 30.740 1.00 25.72 948 LYS B C 1
ATOM 2454 O O . LYS B 1 129 ? -11.387 -11.034 30.869 1.00 24.23 948 LYS B O 1
ATOM 2460 N N . ALA B 1 130 ? -10.705 -13.018 30.054 1.00 23.36 949 ALA B N 1
ATOM 2461 C CA . ALA B 1 130 ? -9.563 -12.458 29.329 1.00 21.96 949 ALA B CA 1
ATOM 2462 C C . ALA B 1 130 ? -10.010 -11.495 28.237 1.00 20.86 949 ALA B C 1
ATOM 2463 O O . ALA B 1 130 ? -9.346 -10.490 27.990 1.00 19.01 949 ALA B O 1
ATOM 2465 N N . ASP B 1 131 ? -11.136 -11.794 27.586 1.00 20.60 950 ASP B N 1
ATOM 2466 C CA . ASP B 1 131 ? -11.640 -10.932 26.517 1.00 20.41 950 ASP B CA 1
ATOM 2467 C C . ASP B 1 131 ? -11.823 -9.499 27.032 1.00 18.31 950 ASP B C 1
ATOM 2468 O O . ASP B 1 131 ? -11.586 -8.537 26.300 1.00 17.87 950 ASP B O 1
ATOM 2473 N N . THR B 1 132 ? -12.238 -9.363 28.292 1.00 17.23 951 THR B N 1
ATOM 2474 C CA . THR B 1 132 ? -12.377 -8.054 28.919 1.00 16.36 951 THR B CA 1
ATOM 2475 C C . THR B 1 132 ? -11.036 -7.331 28.956 1.00 15.53 951 THR B C 1
ATOM 2476 O O . THR B 1 132 ? -10.932 -6.164 28.582 1.00 14.55 951 THR B O 1
ATOM 2480 N N . ALA B 1 133 ? -10.005 -8.033 29.418 1.00 14.86 952 ALA B N 1
ATOM 2481 C CA . ALA B 1 133 ? -8.660 -7.454 29.476 1.00 14.37 952 ALA B CA 1
ATOM 2482 C C . ALA B 1 133 ? -8.098 -7.175 28.081 1.00 13.82 952 ALA B C 1
ATOM 2483 O O . ALA B 1 133 ? -7.374 -6.198 27.884 1.00 13.95 952 ALA B O 1
ATOM 2485 N N . TYR B 1 134 ? -8.447 -8.037 27.128 1.00 13.60 953 TYR B N 1
ATOM 2486 C CA . TYR B 1 134 ? -8.048 -7.880 25.729 1.00 13.78 953 TYR B CA 1
ATOM 2487 C C . TYR B 1 134 ? -8.589 -6.589 25.125 1.00 13.74 953 TYR B C 1
ATOM 2488 O O . TYR B 1 134 ? -7.834 -5.754 24.642 1.00 12.76 953 TYR B O 1
ATOM 2497 N N . VAL B 1 135 ? -9.902 -6.393 25.186 1.00 13.74 954 VAL B N 1
ATOM 2498 C CA . VAL B 1 135 ? -10.474 -5.199 24.567 1.00 14.40 954 VAL B CA 1
ATOM 2499 C C . VAL B 1 135 ? -10.079 -3.932 25.323 1.00 14.23 954 VAL B C 1
ATOM 2500 O O . VAL B 1 135 ? -9.850 -2.888 24.710 1.00 14.79 954 VAL B O 1
ATOM 2504 N N . LEU B 1 136 ? -9.967 -4.026 26.649 1.00 13.93 955 LEU B N 1
ATOM 2505 C CA . LEU B 1 136 ? -9.555 -2.879 27.444 1.00 14.19 955 LEU B CA 1
ATOM 2506 C C . LEU B 1 136 ? -8.106 -2.511 27.138 1.00 14.55 955 LEU B C 1
ATOM 2507 O O . LEU B 1 136 ? -7.787 -1.338 27.005 1.00 14.45 955 LEU B O 1
ATOM 2512 N N . SER B 1 137 ? -7.237 -3.511 27.007 1.00 15.44 956 SER B N 1
ATOM 2513 C CA . SER B 1 137 ? -5.831 -3.250 26.655 1.00 16.28 956 SER B CA 1
ATOM 2514 C C . SER B 1 137 ? -5.737 -2.551 25.306 1.00 16.82 956 SER B C 1
ATOM 2515 O O . SER B 1 137 ? -4.974 -1.590 25.135 1.00 16.96 956 SER B O 1
ATOM 2518 N N . TYR B 1 138 ? -6.528 -3.032 24.349 1.00 17.68 957 TYR B N 1
ATOM 2519 C CA . TYR B 1 138 ? -6.586 -2.410 23.033 1.00 18.41 957 TYR B CA 1
ATOM 2520 C C . TYR B 1 138 ? -7.066 -0.975 23.126 1.00 18.37 957 TYR B C 1
ATOM 2521 O O . TYR B 1 138 ? -6.519 -0.089 22.477 1.00 18.30 957 TYR B O 1
ATOM 2530 N N . SER B 1 139 ? -8.094 -0.755 23.944 1.00 18.01 958 SER B N 1
ATOM 2531 C CA . SER B 1 139 ? -8.619 0.580 24.163 1.00 18.46 958 SER B CA 1
ATOM 2532 C C . SER B 1 139 ? -7.539 1.488 24.733 1.00 18.32 958 SER B C 1
ATOM 2533 O O . SER B 1 139 ? -7.397 2.634 24.311 1.00 18.70 958 SER B O 1
ATOM 2536 N N . LEU B 1 140 ? -6.765 0.962 25.683 1.00 18.33 959 LEU B N 1
ATOM 2537 C CA . LEU B 1 140 ? -5.723 1.741 26.339 1.00 18.34 959 LEU B CA 1
ATOM 2538 C C . LEU B 1 140 ? -4.563 2.122 25.411 1.00 19.31 959 LEU B C 1
ATOM 2539 O O . LEU B 1 140 ? -4.037 3.223 25.528 1.00 19.94 959 LEU B O 1
ATOM 2544 N N . ILE B 1 141 ? -4.167 1.214 24.518 1.00 20.98 960 ILE B N 1
ATOM 2545 C CA . ILE B 1 141 ? -3.123 1.510 23.525 1.00 23.30 960 ILE B CA 1
ATOM 2546 C C . ILE B 1 141 ? -3.622 2.569 22.554 1.00 25.67 960 ILE B C 1
ATOM 2547 O O . ILE B 1 141 ? -2.922 3.546 22.276 1.00 26.66 960 ILE B O 1
ATOM 2552 N N . MET B 1 142 ? -4.835 2.371 22.044 1.00 27.86 961 MET B N 1
ATOM 2553 C CA . MET B 1 142 ? -5.427 3.320 21.106 1.00 29.51 961 MET B CA 1
ATOM 2554 C C . MET B 1 142 ? -5.605 4.689 21.770 1.00 28.75 961 MET B C 1
ATOM 2555 O O . MET B 1 142 ? -5.394 5.719 21.128 1.00 30.33 961 MET B O 1
ATOM 2560 N N . LEU B 1 143 ? -5.961 4.694 23.058 1.00 27.85 962 LEU B N 1
ATOM 2561 C CA . LEU B 1 143 ? -6.044 5.925 23.847 1.00 27.40 962 LEU B CA 1
ATOM 2562 C C . LEU B 1 143 ? -4.675 6.575 24.047 1.00 27.95 962 LEU B C 1
ATOM 2563 O O . LEU B 1 143 ? -4.550 7.797 23.959 1.00 29.29 962 LEU B O 1
ATOM 2568 N N . ASN B 1 144 ? -3.663 5.761 24.342 1.00 28.11 963 ASN B N 1
ATOM 2569 C CA . ASN B 1 144 ? -2.293 6.255 24.518 1.00 28.35 963 ASN B CA 1
ATOM 2570 C C . ASN B 1 144 ? -1.766 6.927 23.247 1.00 29.42 963 ASN B C 1
ATOM 2571 O O . ASN B 1 144 ? -1.061 7.936 23.320 1.00 29.78 963 ASN B O 1
ATOM 2576 N N . THR B 1 145 ? -2.117 6.364 22.094 1.00 31.06 964 THR B N 1
ATOM 2577 C CA . THR B 1 145 ? -1.770 6.952 20.801 1.00 32.73 964 THR B CA 1
ATOM 2578 C C . THR B 1 145 ? -2.392 8.351 20.630 1.00 34.57 964 THR B C 1
ATOM 2579 O O . THR B 1 145 ? -1.747 9.243 20.089 1.00 34.94 964 THR B O 1
ATOM 2583 N N . ASP B 1 146 ? -3.622 8.548 21.105 1.00 36.32 965 ASP B N 1
ATOM 2584 C CA . ASP B 1 146 ? -4.290 9.857 20.987 1.00 37.22 965 ASP B CA 1
ATOM 2585 C C . ASP B 1 146 ? -3.707 10.910 21.927 1.00 38.49 965 ASP B C 1
ATOM 2586 O O . ASP B 1 146 ? -3.213 11.944 21.477 1.00 39.37 965 ASP B O 1
ATOM 2591 N N . LEU B 1 147 ? -3.766 10.639 23.226 1.00 39.34 966 LEU B N 1
ATOM 2592 C CA . LEU B 1 147 ? -3.439 11.638 24.247 1.00 40.43 966 LEU B CA 1
ATOM 2593 C C . LEU B 1 147 ? -2.018 12.198 24.157 1.00 41.66 966 LEU B C 1
ATOM 2594 O O . LEU B 1 147 ? -1.792 13.359 24.505 1.00 42.18 966 LEU B O 1
ATOM 2599 N N . HIS B 1 148 ? -1.070 11.387 23.690 1.00 42.30 967 HIS B N 1
ATOM 2600 C CA . HIS B 1 148 ? 0.345 11.764 23.726 1.00 42.52 967 HIS B CA 1
ATOM 2601 C C . HIS B 1 148 ? 1.010 11.974 22.359 1.00 43.54 967 HIS B C 1
ATOM 2602 O O . HIS B 1 148 ? 2.202 12.282 22.301 1.00 44.51 967 HIS B O 1
ATOM 2609 N N . SER B 1 149 ? 0.255 11.816 21.272 1.00 43.80 968 SER B N 1
ATOM 2610 C CA . SER B 1 149 ? 0.755 12.154 19.937 1.00 44.06 968 SER B CA 1
ATOM 2611 C C . SER B 1 149 ? 0.393 13.594 19.593 1.00 44.57 968 SER B C 1
ATOM 2612 O O . SER B 1 149 ? -0.785 13.946 19.520 1.00 44.61 968 SER B O 1
ATOM 2615 N N . LYS B 1 153 ? -5.015 17.504 17.237 1.00 32.86 972 LYS B N 1
ATOM 2616 C CA . LYS B 1 153 ? -6.007 16.757 16.469 1.00 31.97 972 LYS B CA 1
ATOM 2617 C C . LYS B 1 153 ? -7.229 16.410 17.333 1.00 30.72 972 LYS B C 1
ATOM 2618 O O . LYS B 1 153 ? -7.417 16.997 18.402 1.00 30.87 972 LYS B O 1
ATOM 2624 N N . ASN B 1 154 ? -8.061 15.481 16.863 1.00 29.40 973 ASN B N 1
ATOM 2625 C CA . ASN B 1 154 ? -9.292 15.106 17.566 1.00 28.59 973 ASN B CA 1
ATOM 2626 C C . ASN B 1 154 ? -9.065 13.923 18.500 1.00 28.21 973 ASN B C 1
ATOM 2627 O O . ASN B 1 154 ? -9.164 12.763 18.097 1.00 28.62 973 ASN B O 1
ATOM 2632 N N . LYS B 1 155 ? -8.775 14.233 19.759 1.00 27.58 974 LYS B N 1
ATOM 2633 C CA . LYS B 1 155 ? -8.367 13.223 20.731 1.00 27.32 974 LYS B CA 1
ATOM 2634 C C . LYS B 1 155 ? -9.561 12.636 21.469 1.00 26.55 974 LYS B C 1
ATOM 2635 O O . LYS B 1 155 ? -10.546 13.327 21.737 1.00 25.69 974 LYS B O 1
ATOM 2641 N N . MET B 1 156 ? -9.464 11.349 21.788 1.00 25.57 975 MET B N 1
ATOM 2642 C CA . MET B 1 156 ? -10.501 10.656 22.539 1.00 25.24 975 MET B CA 1
ATOM 2643 C C . MET B 1 156 ? -10.734 11.339 23.887 1.00 24.43 975 MET B C 1
ATOM 2644 O O . MET B 1 156 ? -9.787 11.737 24.563 1.00 24.70 975 MET B O 1
ATOM 2649 N N . SER B 1 157 ? -12.005 11.482 24.256 1.00 23.47 976 SER B N 1
ATOM 2650 C CA . SER B 1 157 ? -12.393 12.048 25.543 1.00 22.67 976 SER B CA 1
ATOM 2651 C C . SER B 1 157 ? -12.653 10.927 26.544 1.00 22.42 976 SER B C 1
ATOM 2652 O O . SER B 1 157 ? -12.820 9.765 26.162 1.00 21.46 976 SER B O 1
ATOM 2655 N N . LEU B 1 158 ? -12.715 11.281 27.825 1.00 22.36 977 LEU B N 1
ATOM 2656 C CA . LEU B 1 158 ? -13.104 10.321 28.857 1.00 22.76 977 LEU B CA 1
ATOM 2657 C C . LEU B 1 158 ? -14.478 9.734 28.535 1.00 22.97 977 LEU B C 1
ATOM 2658 O O . LEU B 1 158 ? -14.708 8.536 28.684 1.00 21.54 977 LEU B O 1
ATOM 2663 N N . GLN B 1 159 ? -15.387 10.600 28.097 1.00 23.39 978 GLN B N 1
ATOM 2664 C CA . GLN B 1 159 ? -16.732 10.196 27.694 1.00 24.52 978 GLN B CA 1
ATOM 2665 C C . GLN B 1 159 ? -16.723 9.083 26.637 1.00 23.01 978 GLN B C 1
ATOM 2666 O O . GLN B 1 159 ? -17.453 8.099 26.761 1.00 22.40 978 GLN B O 1
ATOM 2672 N N . GLU B 1 160 ? -15.908 9.253 25.597 1.00 22.39 979 GLU B N 1
ATOM 2673 C CA . GLU B 1 160 ? -15.820 8.269 24.512 1.00 22.51 979 GLU B CA 1
ATOM 2674 C C . GLU B 1 160 ? -15.152 6.982 24.989 1.00 21.39 979 GLU B C 1
ATOM 2675 O O . GLU B 1 160 ? -15.568 5.885 24.617 1.00 21.12 979 GLU B O 1
ATOM 2681 N N . PHE B 1 161 ? -14.122 7.132 25.816 1.00 20.75 980 PHE B N 1
ATOM 2682 C CA . PHE B 1 161 ? -13.434 5.989 26.429 1.00 20.32 980 PHE B CA 1
ATOM 2683 C C . PHE B 1 161 ? -14.399 5.130 27.251 1.00 20.66 980 PHE B C 1
ATOM 2684 O O . PHE B 1 161 ? -14.390 3.901 27.140 1.00 20.28 980 PHE B O 1
ATOM 2692 N N . LEU B 1 162 ? -15.246 5.773 28.058 1.00 21.33 981 LEU B N 1
ATOM 2693 C CA . LEU B 1 162 ? -16.270 5.056 28.822 1.00 21.78 981 LEU B CA 1
ATOM 2694 C C . LEU B 1 162 ? -17.266 4.361 27.890 1.00 22.72 981 LEU B C 1
ATOM 2695 O O . LEU B 1 162 ? -17.608 3.197 28.100 1.00 23.54 981 LEU B O 1
ATOM 2700 N N . GLU B 1 163 ? -17.712 5.073 26.853 1.00 23.42 982 GLU B N 1
ATOM 2701 C CA . GLU B 1 163 ? -18.685 4.534 25.899 1.00 24.67 982 GLU B CA 1
ATOM 2702 C C . GLU B 1 163 ? -18.144 3.323 25.147 1.00 24.05 982 GLU B C 1
ATOM 2703 O O . GLU B 1 163 ? -18.821 2.298 25.039 1.00 23.82 982 GLU B O 1
ATOM 2709 N N . ASN B 1 164 ? -16.926 3.447 24.628 1.00 23.98 983 ASN B N 1
ATOM 2710 C CA . ASN B 1 164 ? -16.293 2.361 23.876 1.00 24.41 983 ASN B CA 1
ATOM 2711 C C . ASN B 1 164 ? -16.130 1.086 24.699 1.00 23.21 983 ASN B C 1
ATOM 2712 O O . ASN B 1 164 ? -16.144 -0.017 24.146 1.00 23.48 983 ASN B O 1
ATOM 2717 N N . ASN B 1 165 ? -15.988 1.239 26.014 1.00 22.29 984 ASN B N 1
ATOM 2718 C CA . ASN B 1 165 ? -15.815 0.102 26.912 1.00 21.46 984 ASN B CA 1
ATOM 2719 C C . ASN B 1 165 ? -17.093 -0.323 27.640 1.00 21.83 984 ASN B C 1
ATOM 2720 O O . ASN B 1 165 ? -17.036 -1.115 28.581 1.00 21.08 984 ASN B O 1
ATOM 2725 N N . GLU B 1 166 ? -18.247 0.176 27.196 1.00 22.23 985 GLU B N 1
ATOM 2726 C CA . GLU B 1 166 ? -19.521 -0.297 27.731 1.00 22.80 985 GLU B CA 1
ATOM 2727 C C . GLU B 1 166 ? -19.694 -1.789 27.465 1.00 21.82 985 GLU B C 1
ATOM 2728 O O . GLU B 1 166 ? -19.382 -2.281 26.377 1.00 22.43 985 GLU B O 1
ATOM 2734 N N . GLY B 1 167 ? -20.167 -2.500 28.485 1.00 21.45 986 GLY B N 1
ATOM 2735 C CA . GLY B 1 167 ? -20.502 -3.909 28.367 1.00 21.00 986 GLY B CA 1
ATOM 2736 C C . GLY B 1 167 ? -19.352 -4.897 28.297 1.00 20.57 986 GLY B C 1
ATOM 2737 O O . GLY B 1 167 ? -19.601 -6.089 28.172 1.00 20.47 986 GLY B O 1
ATOM 2738 N N . ILE B 1 168 ? -18.103 -4.433 28.406 1.00 20.64 987 ILE B N 1
ATOM 2739 C CA . ILE B 1 168 ? -16.956 -5.325 28.163 1.00 20.43 987 ILE B CA 1
ATOM 2740 C C . ILE B 1 168 ? -16.685 -6.339 29.275 1.00 21.32 987 ILE B C 1
ATOM 2741 O O . ILE B 1 168 ? -15.930 -7.279 29.060 1.00 20.59 987 ILE B O 1
ATOM 2746 N N . ASP B 1 169 ? -17.286 -6.154 30.450 1.00 21.93 988 ASP B N 1
ATOM 2747 C CA . ASP B 1 169 ? -17.054 -7.051 31.585 1.00 23.73 988 ASP B CA 1
ATOM 2748 C C . ASP B 1 169 ? -18.165 -8.102 31.653 1.00 24.69 988 ASP B C 1
ATOM 2749 O O . ASP B 1 169 ? -19.085 -8.004 32.469 1.00 24.86 988 ASP B O 1
ATOM 2754 N N . ASN B 1 170 ? -18.072 -9.098 30.774 1.00 26.20 989 ASN B N 1
ATOM 2755 C CA . ASN B 1 170 ? -19.058 -10.178 30.691 1.00 27.56 989 ASN B CA 1
ATOM 2756 C C . ASN B 1 170 ? -20.476 -9.637 30.476 1.00 28.16 989 ASN B C 1
ATOM 2757 O O . ASN B 1 170 ? -21.441 -10.148 31.045 1.00 27.88 989 ASN B O 1
ATOM 2762 N N . GLY B 1 171 ? -20.587 -8.595 29.656 1.00 28.63 990 GLY B N 1
ATOM 2763 C CA . GLY B 1 171 ? -21.878 -7.975 29.350 1.00 29.61 990 GLY B CA 1
ATOM 2764 C C . GLY B 1 171 ? -22.206 -6.729 30.156 1.00 30.36 990 GLY B C 1
ATOM 2765 O O . GLY B 1 171 ? -23.120 -5.987 29.796 1.00 32.86 990 GLY B O 1
ATOM 2766 N N . ARG B 1 172 ? -21.472 -6.493 31.243 1.00 30.63 991 ARG B N 1
ATOM 2767 C CA . ARG B 1 172 ? -21.715 -5.348 32.122 1.00 30.58 991 ARG B CA 1
ATOM 2768 C C . ARG B 1 172 ? -20.621 -4.299 31.980 1.00 29.09 991 ARG B C 1
ATOM 2769 O O . ARG B 1 172 ? -19.528 -4.586 31.487 1.00 27.17 991 ARG B O 1
ATOM 2777 N N . ASP B 1 173 ? -20.916 -3.084 32.428 1.00 27.91 992 ASP B N 1
ATOM 2778 C CA . ASP B 1 173 ? -19.923 -2.015 32.446 1.00 27.48 992 ASP B CA 1
ATOM 2779 C C . ASP B 1 173 ? -18.957 -2.208 33.611 1.00 26.48 992 ASP B C 1
ATOM 2780 O O . ASP B 1 173 ? -19.273 -2.895 34.589 1.00 26.21 992 ASP B O 1
ATOM 2785 N N . LEU B 1 174 ? -17.780 -1.601 33.493 1.00 25.49 993 LEU B N 1
ATOM 2786 C CA . LEU B 1 174 ? -16.848 -1.477 34.607 1.00 25.08 993 LEU B CA 1
ATOM 2787 C C . LEU B 1 174 ? -17.162 -0.182 35.363 1.00 24.92 993 LEU B C 1
ATOM 2788 O O . LEU B 1 174 ? -17.747 0.740 34.794 1.00 24.86 993 LEU B O 1
ATOM 2793 N N . PRO B 1 175 ? -16.775 -0.105 36.649 1.00 25.04 994 PRO B N 1
ATOM 2794 C CA . PRO B 1 175 ? -16.990 1.122 37.420 1.00 25.08 994 PRO B CA 1
ATOM 2795 C C . PRO B 1 175 ? -16.365 2.354 36.762 1.00 25.67 994 PRO B C 1
ATOM 2796 O O . PRO B 1 175 ? -15.228 2.291 36.283 1.00 24.92 994 PRO B O 1
ATOM 2800 N N . ARG B 1 176 ? -17.106 3.461 36.737 1.00 26.41 995 ARG B N 1
ATOM 2801 C CA . ARG B 1 176 ? -16.618 4.703 36.135 1.00 27.25 995 ARG B CA 1
ATOM 2802 C C . ARG B 1 176 ? -15.277 5.135 36.724 1.00 26.75 995 ARG B C 1
ATOM 2803 O O . ARG B 1 176 ? -14.375 5.529 35.986 1.00 26.54 995 ARG B O 1
ATOM 2811 N N . ASP B 1 177 ? -15.149 5.056 38.047 1.00 26.30 996 ASP B N 1
ATOM 2812 C CA . ASP B 1 177 ? -13.920 5.477 38.730 1.00 26.58 996 ASP B CA 1
ATOM 2813 C C . ASP B 1 177 ? -12.732 4.593 38.362 1.00 24.99 996 ASP B C 1
ATOM 2814 O O . ASP B 1 177 ? -11.606 5.076 38.285 1.00 26.04 996 ASP B O 1
ATOM 2819 N N . PHE B 1 178 ? -12.993 3.303 38.154 1.00 24.30 997 PHE B N 1
ATOM 2820 C CA . PHE B 1 178 ? -11.967 2.368 37.693 1.00 23.19 997 PHE B CA 1
ATOM 2821 C C . PHE B 1 178 ? -11.457 2.785 36.317 1.00 22.85 997 PHE B C 1
ATOM 2822 O O . PHE B 1 178 ? -10.255 2.927 36.114 1.00 22.79 997 PHE B O 1
ATOM 2830 N N . LEU B 1 179 ? -12.376 2.984 35.376 1.00 22.67 998 LEU B N 1
ATOM 2831 C CA . LEU B 1 179 ? -11.998 3.376 34.018 1.00 22.64 998 LEU B CA 1
ATOM 2832 C C . LEU B 1 179 ? -11.391 4.772 33.965 1.00 23.11 998 LEU B C 1
ATOM 2833 O O . LEU B 1 179 ? -10.424 4.993 33.244 1.00 22.50 998 LEU B O 1
ATOM 2838 N N . GLU B 1 180 ? -11.950 5.713 34.721 1.00 23.92 999 GLU B N 1
ATOM 2839 C CA . GLU B 1 180 ? -11.389 7.066 34.771 1.00 25.37 999 GLU B CA 1
ATOM 2840 C C . GLU B 1 180 ? -9.971 7.067 35.346 1.00 25.28 999 GLU B C 1
ATOM 2841 O O . GLU B 1 180 ? -9.114 7.819 34.885 1.00 25.47 999 GLU B O 1
ATOM 2847 N N . GLY B 1 181 ? -9.734 6.225 36.350 1.00 25.95 1000 GLY B N 1
ATOM 2848 C CA . GLY B 1 181 ? -8.396 6.026 36.900 1.00 25.56 1000 GLY B CA 1
ATOM 2849 C C . GLY B 1 181 ? -7.391 5.597 35.845 1.00 25.63 1000 GLY B C 1
ATOM 2850 O O . GLY B 1 181 ? -6.301 6.159 35.754 1.00 26.19 1000 GLY B O 1
ATOM 2851 N N . LEU B 1 182 ? -7.772 4.615 35.030 1.00 25.36 1001 LEU B N 1
ATOM 2852 C CA . LEU B 1 182 ? -6.920 4.143 33.934 1.00 24.81 1001 LEU B CA 1
ATOM 2853 C C . LEU B 1 182 ? -6.673 5.234 32.888 1.00 25.14 1001 LEU B C 1
ATOM 2854 O O . LEU B 1 182 ? -5.546 5.402 32.420 1.00 24.79 1001 LEU B O 1
ATOM 2859 N N . PHE B 1 183 ? -7.730 5.966 32.535 1.00 26.03 1002 PHE B N 1
ATOM 2860 C CA . PHE B 1 183 ? -7.644 7.100 31.608 1.00 27.43 1002 PHE B CA 1
ATOM 2861 C C . PHE B 1 183 ? -6.622 8.121 32.110 1.00 29.02 1002 PHE B C 1
ATOM 2862 O O . PHE B 1 183 ? -5.753 8.566 31.354 1.00 30.57 1002 PHE B O 1
ATOM 2870 N N . ASN B 1 184 ? -6.737 8.481 33.387 1.00 31.24 1003 ASN B N 1
ATOM 2871 C CA . ASN B 1 184 ? -5.803 9.411 34.028 1.00 33.10 1003 ASN B CA 1
ATOM 2872 C C . ASN B 1 184 ? -4.409 8.817 34.231 1.00 34.75 1003 ASN B C 1
ATOM 2873 O O . ASN B 1 184 ? -3.413 9.542 34.195 1.00 36.07 1003 ASN B O 1
ATOM 2878 N N . GLU B 1 185 ? -4.339 7.504 34.448 1.00 35.79 1004 GLU B N 1
ATOM 2879 C CA . GLU B 1 185 ? -3.055 6.819 34.621 1.00 36.84 1004 GLU B CA 1
ATOM 2880 C C . GLU B 1 185 ? -2.234 6.913 33.334 1.00 37.00 1004 GLU B C 1
ATOM 2881 O O . GLU B 1 185 ? -1.013 7.077 33.381 1.00 37.87 1004 GLU B O 1
ATOM 2887 N N . ILE B 1 186 ? -2.915 6.806 32.192 1.00 37.19 1005 ILE B N 1
ATOM 2888 C CA . ILE B 1 186 ? -2.291 7.005 30.881 1.00 37.11 1005 ILE B CA 1
ATOM 2889 C C . ILE B 1 186 ? -1.965 8.480 30.639 1.00 38.36 1005 ILE B C 1
ATOM 2890 O O . ILE B 1 186 ? -0.942 8.798 30.032 1.00 38.40 1005 ILE B O 1
ATOM 2895 N N . ALA B 1 187 ? -2.831 9.374 31.111 1.00 38.95 1006 ALA B N 1
ATOM 2896 C CA . ALA B 1 187 ? -2.611 10.816 30.967 1.00 39.64 1006 ALA B CA 1
ATOM 2897 C C . ALA B 1 187 ? -1.371 11.300 31.727 1.00 39.93 1006 ALA B C 1
ATOM 2898 O O . ALA B 1 187 ? -0.601 12.107 31.204 1.00 40.10 1006 ALA B O 1
ATOM 2900 N N . ASN B 1 188 ? -1.180 10.806 32.951 1.00 40.66 1007 ASN B N 1
ATOM 2901 C CA . ASN B 1 188 ? -0.051 11.227 33.793 1.00 41.26 1007 ASN B CA 1
ATOM 2902 C C . ASN B 1 188 ? 1.261 10.496 33.489 1.00 41.48 1007 ASN B C 1
ATOM 2903 O O . ASN B 1 188 ? 2.327 10.922 33.940 1.00 41.19 1007 ASN B O 1
ATOM 2908 N N . ASN B 1 189 ? 1.184 9.395 32.743 1.00 41.48 1008 ASN B N 1
ATOM 2909 C CA . ASN B 1 189 ? 2.379 8.661 32.329 1.00 41.01 1008 ASN B CA 1
ATOM 2910 C C . ASN B 1 189 ? 2.157 7.924 31.004 1.00 40.90 1008 ASN B C 1
ATOM 2911 O O . ASN B 1 189 ? 1.4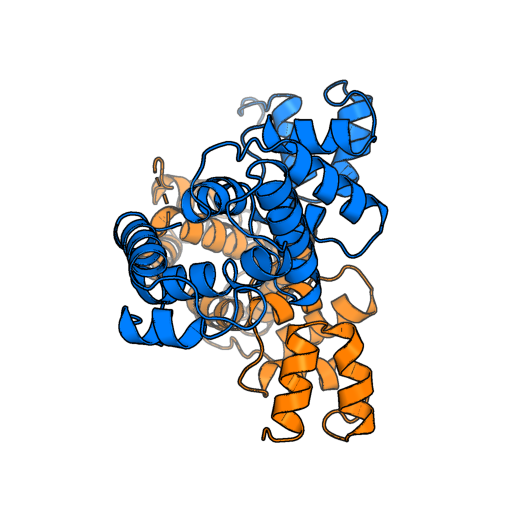72 6.901 30.954 1.00 40.76 1008 ASN B O 1
ATOM 2916 N N . GLU B 1 190 ? 2.745 8.460 29.937 1.00 40.35 1009 GLU B N 1
ATOM 2917 C CA . GLU B 1 190 ? 2.651 7.875 28.599 1.00 39.83 1009 GLU B CA 1
ATOM 2918 C C . GLU B 1 190 ? 3.329 6.507 28.530 1.00 39.47 1009 GLU B C 1
ATOM 2919 O O . GLU B 1 190 ? 4.381 6.301 29.134 1.00 39.22 1009 GLU B O 1
ATOM 2925 N N . ILE B 1 191 ? 2.717 5.579 27.795 1.00 39.31 1010 ILE B N 1
ATOM 2926 C CA . ILE B 1 191 ? 3.332 4.281 27.515 1.00 38.94 1010 ILE B CA 1
ATOM 2927 C C . ILE B 1 191 ? 4.227 4.412 26.286 1.00 39.30 1010 ILE B C 1
ATOM 2928 O O . ILE B 1 191 ? 5.412 4.076 26.320 1.00 39.65 1010 ILE B O 1
#

Foldseek 3Di:
DVPDDDDDPVVVLLVVCQVPVVVSQVVCCVVPVFVHLQLLRVLVCLQPDPDHAQASLQCQCLDPDVSSLSNLLNN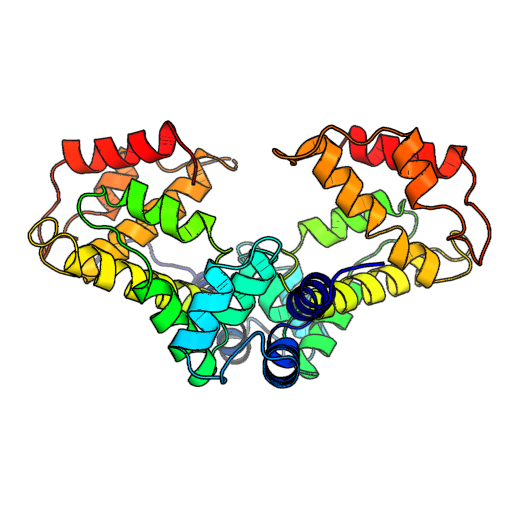LVPDQCAPPDLLVLLVVVCVSHPHDDDPVSVLSNLLSSLVNNCVRYPPPAPDSQLSSQLSVLLVVQLCQLPPDPPHHHDDLVNSQVSNALSRVGHGDDSVSSVVSSVVSNVDHD/DDDPVVVLLVVCLVPVVVSQVVCCVVPVFVHLQLLSLLVCLQVDPDHDQASVQVQCLDPDPSSLSNVLSNLVVDQCAPHDLLRLLCVVCVSHPHDDDPVSVLSNLLSNLVNNCVRPPPPAPDSQLSSQLSVLLVQLLCFLPPPPHDDLVNSQVSSALSRVGHGDDSVSSVVSSVVCNVPRD

Solvent-accessible surface area: 18932 Å² total; per-residue (Å²): 85,99,179,144,183,176,121,89,43,62,41,84,0,21,49,45,0,37,48,29,3,150,105,0,11,86,39,0,61,169,76,63,75,8,181,53,98,42,52,101,19,5,0,91,21,11,57,124,21,159,59,22,61,100,15,0,6,0,11,12,1,1,45,59,70,120,159,22,38,40,11,0,68,7,2,0,62,62,19,94,0,87,73,69,35,4,0,63,0,0,41,46,0,28,90,33,4,66,32,4,6,1,17,53,18,36,50,53,0,0,80,38,0,0,74,50,1,29,104,30,12,110,79,74,11,82,103,24,94,2,0,45,54,0,0,68,8,0,44,70,0,16,55,8,24,68,66,35,176,165,110,141,151,12,53,36,103,84,0,26,83,74,2,114,28,33,42,105,53,179,92,15,86,140,119,67,6,51,34,6,25,66,59,0,38,116,94,87,41,296,117,95,49,65,36,75,0,22,48,61,0,36,61,25,0,55,135,0,14,81,44,0,60,183,95,59,80,6,177,47,81,42,52,106,20,3,0,100,18,11,65,151,18,157,56,24,65,87,14,0,5,0,9,8,1,0,36,45,103,124,151,20,38,39,10,0,69,10,1,0,55,75,26,103,1,89,72,62,43,4,0,59,0,0,27,51,0,22,93,34,2,66,25,3,5,8,14,70,23,29,48,49,1,0,79,31,0,0,76,59,2,29,95,28,12,111,80,70,8,58,102,27,71,0,0,50,55,0,0,44,6,0,30,102,0,19,71,29,43,62,85,167,152,84,28,48,36,105,82,0,30,86,96,4,107,28,24,19,80,65,134,92,15,89,135,116,71,4,48,32,7,25,65,58,0,43,132,79,90,42

Nearest PDB structures (foldseek):
  4oiy-assembly2_B  TM=1.006E+00  e=4.661E-27  Saccharomyces cerevisiae S288C
  4oiy-assembly1_A  TM=9.897E-01  e=2.010E-25  Saccharomyces cerevisiae S288C
  1r8s-assembly1_E  TM=9.428E-01  e=4.200E-16  Homo sapiens
  1r8q-assembly2_F  TM=9.442E-01  e=1.651E-15  Homo sapiens
  8ucq-assembly1_A  TM=9.567E-01  e=5.337E-15  Thermothielavioides terrestris

GO terms:
  GO:0005085 guanyl-nucleotide exchange factor activity (F, IDA)
  GO:0005770 late endosome (C, IDA)
  GO:0005798 Golgi-associated vesicle (C, IDA)
  GO:0005802 trans-Golgi network (C, IDA)
  GO:0005829 cytosol (C, IDA)
  GO:0140455 cytoplasm protein quality control (P, IMP)
  GO:0006888 endoplasmic reticulum to Golgi vesicle-mediated transport (P, IMP)
  GO:0006891 intra-Golgi vesicle-mediated transport (P, IMP)
  GO:0000045 autophagosome assembly (P, IMP)
  GO:0005737 cytoplasm (C, EXP)
  GO:0005794 Golgi apparatus (C, EXP)

B-factor: mean 18.11, std 7.55, range [7.8, 45.1]

Secondary structure (DSSP, 8-state):
--SSPPPPHHHHHHHHHHH-HHHHHHHHHHTTSSS-S-HHHHHHHHHH-TT--HHHHHHHHH-SSHHHHHHHHHHHHT---TT--HHHHHHHHHTTS---SSHHHHHHHHHHHHHHHHHHSTTT-S-HHHHHHHHHHHHHHHHHHHT-SSSPPPPHHHHHHHTTTTBTTBPPPHHHHHHHHHHHHHS--/---HHHHHHHHHHH-HHHHHHHHHHHTSSS-S-HHHHHHHHHH-TT--HHHHHHHHH--SHHHHHHHHHHHHT---TT--HHHHHHHHHTSSPPPSSHHHHHHHHHHHHHHHHHHSBTTBS-HHHHHHHHHHHHHHHHHHH---PPPHHHHHHHTTTTBTTBPPPHHHHHHHHHHHHHS--